Protein AF-0000000086062112 (afdb_homodimer)

Solvent-accessible surface area (backbone atoms only — not comparable to full-atom values): 41993 Å² total; per-residue (Å²): 130,84,71,81,76,72,61,85,30,60,47,40,25,56,31,53,39,27,33,53,33,48,51,42,51,70,46,55,67,65,90,70,64,89,83,51,92,67,53,60,61,58,48,38,44,47,54,53,25,13,13,39,60,43,32,26,54,54,56,53,27,70,44,23,72,70,41,66,57,40,67,60,49,52,48,51,52,64,68,69,57,50,60,71,57,48,47,54,31,47,29,49,48,42,29,65,74,44,63,80,69,54,49,70,59,30,38,33,34,49,49,76,46,73,40,74,43,86,73,64,64,90,81,34,64,67,46,21,72,56,77,75,47,95,91,29,40,38,16,56,28,34,37,38,34,29,36,51,55,95,92,37,78,36,53,49,38,62,43,80,38,34,70,87,69,46,58,44,59,52,49,51,53,51,48,53,55,50,68,70,44,93,41,42,74,57,32,39,35,42,49,53,82,47,62,47,37,63,35,51,45,52,36,56,74,69,67,45,21,35,39,26,38,58,68,79,60,58,69,66,51,39,52,58,55,71,49,85,70,62,44,75,44,83,44,72,35,74,33,79,56,96,89,44,73,50,73,40,75,47,41,34,27,28,29,59,41,75,34,82,45,59,94,71,36,75,47,74,47,58,48,46,28,40,43,53,42,93,84,48,86,47,28,63,43,49,55,56,59,46,57,68,50,62,62,53,62,55,51,52,53,56,32,67,60,22,27,44,45,79,85,72,61,51,58,54,50,52,46,50,39,53,50,52,18,52,38,52,53,41,47,50,54,47,44,41,58,69,23,33,15,38,84,41,94,96,48,63,50,70,62,96,70,55,69,67,58,54,36,51,33,33,24,51,29,32,39,58,75,24,40,42,64,62,54,42,61,8,60,39,69,78,59,75,58,35,58,128,131,84,71,82,80,74,64,83,30,59,47,41,25,57,32,53,39,27,33,52,33,47,51,41,52,70,45,56,68,64,91,68,63,90,84,50,93,68,53,59,60,57,46,38,44,46,53,54,25,15,13,38,61,42,31,26,56,52,56,51,26,72,44,23,73,69,41,65,58,38,66,60,49,52,48,49,52,65,69,71,57,49,60,72,58,46,47,54,31,46,28,50,48,42,30,66,75,44,62,81,70,54,50,71,59,31,39,33,36,48,50,77,46,72,41,76,43,85,70,63,64,90,82,35,65,67,46,22,72,55,77,75,46,94,91,29,39,38,15,56,27,35,36,39,34,30,37,52,55,95,93,37,77,37,55,48,37,62,42,80,38,33,70,85,68,46,59,44,58,53,50,53,53,50,48,54,55,51,69,71,45,94,41,42,75,56,33,40,36,42,51,53,82,48,60,46,37,62,36,51,46,51,36,57,74,69,66,44,22,35,38,26,38,58,70,80,60,57,69,66,51,40,53,56,54,72,49,86,70,61,45,75,43,83,45,72,37,75,34,78,54,98,89,44,71,49,73,40,74,46,41,33,26,27,29,61,41,76,34,84,46,58,96,72,34,74,47,72,46,57,47,46,28,39,43,53,41,94,84,47,85,46,28,64,41,48,53,56,59,46,56,68,49,63,63,52,62,55,53,53,53,56,31,67,59,23,27,44,45,81,86,74,60,52,59,56,49,52,47,49,38,51,50,51,17,51,39,53,53,41,48,51,53,46,44,42,58,70,22,33,14,38,85,42,93,97,49,62,49,69,62,96,69,55,68,66,57,55,37,50,33,32,24,50,29,31,37,59,75,24,41,43,63,61,56,43,60,8,60,41,69,77,59,74,58,35,58,127

Nearest PDB structures (foldseek):
  4u7b-assembly2_G-2  TM=2.997E-01  e=2.158E-03  Drosophila mauritiana
  5hoo-assembly1_B  TM=3.040E-01  e=2.666E-03  Drosophila mauritiana
  7t4r-assembly1_N  TM=2.295E-01  e=6.720E-02  Human betaherpesvirus 5
  7m30-assembly1_D  TM=2.336E-01  e=9.732E-02  Human betaherpesvirus 5
  7m22-assembly1_D  TM=3.819E-01  e=1.109E+00  Human betaherpesvirus 5

Sequence (776 aa):
MHSNKQADSEIHEDQLLNFLVNSLDQEVPLSLANNAEITAEDIYEVVVGACADGTSVSTLCASSQNGPAANTILYHLRTKFEPERLERVANTLLRQDIVELLPEQVEVCADLHLRPYYGDEDDTENLYHSEAKRGTTAFHAYATLYARVKNKRYTLAVRRLEDGDTASSVLAEFFGVLDGLDTEVKAVYLDRGFYDSKCLTLLQAHNYAYVIPIIRWGKTIQQELSEGWSRVIQHDLTGNLDGHSWTVEFPVYIDCTYLNGKYDEHGVARHGYAADAPFIKTPRDARYHYAKRFGIESSYRLSEQAIATTTTRDATVRLLYVVVSLLLQNAWRYLHYEYVATPRRGGRRLWWWPYKEFINMVRRAAWTALAVRRAVPANRPPDDRFHRMHSNKQADSEIHEDQLLNFLVNSLDQEVPLSLANNAEITAEDIYEVVVGACADGTSVSTLCASSQNGPAANTILYHLRTKFEPERLERVANTLLRQDIVELLPEQVEVCADLHLRPYYGDEDDTENLYHSEAKRGTTAFHAYATLYARVKNKRYTLAVRRLEDGDTASSVLAEFFGVLDGLDTEVKAVYLDRGFYDSKCLTLLQAHNYAYVIPIIRWGKTIQQELSEGWSRVIQHDLTGNLDGHSWTVEFPVYIDCTYLNGKYDEHGVARHGYAADAPFIKTPRDARYHYAKRFGIESSYRLSEQAIATTTTRDATVRLLYVVVSLLLQNAWRYLHYEYVATPRRGGRRLWWWPYKEFINMVRRAAWTALAVRRAVPANRPPDDRFHR

Structure (mmCIF, N/CA/C/O backbone):
data_AF-0000000086062112-model_v1
#
loop_
_entity.id
_entity.type
_entity.pdbx_description
1 polymer 'ISH3 family transposase'
#
loop_
_atom_site.group_PDB
_atom_site.id
_atom_site.type_symbol
_atom_site.label_atom_id
_atom_site.label_alt_id
_atom_site.label_comp_id
_atom_site.label_asym_id
_atom_site.label_entity_id
_atom_site.label_seq_id
_atom_site.pdbx_PDB_ins_code
_atom_site.Cartn_x
_atom_site.Cartn_y
_atom_site.Cartn_z
_atom_site.occupancy
_atom_site.B_iso_or_equiv
_atom_site.auth_seq_id
_atom_site.auth_comp_id
_atom_site.auth_asym_id
_atom_site.auth_atom_id
_atom_site.p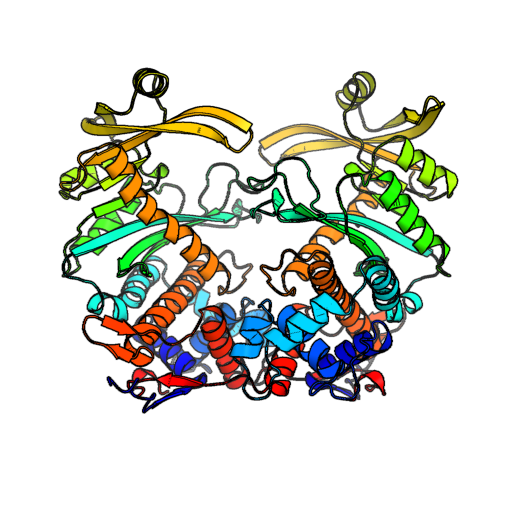dbx_PDB_model_num
ATOM 1 N N . MET A 1 1 ? -14.922 5.391 42.719 1 25.08 1 MET A N 1
ATOM 2 C CA . MET A 1 1 ? -15.469 4.406 41.781 1 25.08 1 MET A CA 1
ATOM 3 C C . MET A 1 1 ? -15.797 5.055 40.438 1 25.08 1 MET A C 1
ATOM 5 O O . MET A 1 1 ? -16.859 5.668 40.281 1 25.08 1 MET A O 1
ATOM 9 N N . HIS A 1 2 ? -14.945 5.875 39.812 1 33.25 2 HIS A N 1
ATOM 10 C CA . HIS A 1 2 ? -15.211 6.719 38.656 1 33.25 2 HIS A CA 1
ATOM 11 C C . HIS A 1 2 ? -15.859 5.926 37.531 1 33.25 2 HIS A C 1
ATOM 13 O O . HIS A 1 2 ? -15.312 4.91 37.094 1 33.25 2 HIS A O 1
ATOM 19 N N . SER A 1 3 ? -17.141 5.781 37.469 1 39.19 3 SER A N 1
ATOM 20 C CA . SER A 1 3 ? -18.062 5.105 36.562 1 39.19 3 SER A CA 1
ATOM 21 C C . SER A 1 3 ? -17.688 5.387 35.094 1 39.19 3 SER A C 1
ATOM 23 O O . SER A 1 3 ? -17.484 6.543 34.719 1 39.19 3 SER A O 1
ATOM 25 N N . ASN A 1 4 ? -16.859 4.633 34.469 1 45.94 4 ASN A N 1
ATOM 26 C CA . ASN A 1 4 ? -16.594 4.617 33.062 1 45.94 4 ASN A CA 1
ATOM 27 C C . ASN A 1 4 ? -17.828 5.016 32.25 1 45.94 4 ASN A C 1
ATOM 29 O O . ASN A 1 4 ? -18.75 4.215 32.062 1 45.94 4 ASN A O 1
ATOM 33 N N . LYS A 1 5 ? -18.297 6.168 32.375 1 48.97 5 LYS A N 1
ATOM 34 C CA . LYS A 1 5 ? -19.516 6.695 31.781 1 48.97 5 LYS A CA 1
ATOM 35 C C . LYS A 1 5 ? -19.641 6.297 30.312 1 48.97 5 LYS A C 1
ATOM 37 O O . LYS A 1 5 ? -18.734 6.531 29.516 1 48.97 5 LYS A O 1
ATOM 42 N N . GLN A 1 6 ? -20.547 5.34 29.953 1 54.84 6 GLN A N 1
ATOM 43 C CA . GLN A 1 6 ? -21.047 4.719 28.734 1 54.84 6 GLN A CA 1
ATOM 44 C C . GLN A 1 6 ? -21.422 5.777 27.703 1 54.84 6 GLN A C 1
ATOM 46 O O . GLN A 1 6 ? -21.906 6.852 28.047 1 54.84 6 GLN A O 1
ATOM 51 N N . ALA A 1 7 ? -20.969 5.652 26.391 1 65.38 7 ALA A N 1
ATOM 52 C CA . ALA A 1 7 ? -21.344 6.469 25.234 1 65.38 7 ALA A CA 1
ATOM 53 C C . ALA A 1 7 ? -22.844 6.684 25.156 1 65.38 7 ALA A C 1
ATOM 55 O O . ALA A 1 7 ? -23.625 5.734 25.312 1 65.38 7 ALA A O 1
ATOM 56 N N . ASP A 1 8 ? -23.359 7.926 25.281 1 76.12 8 ASP A N 1
ATOM 57 C CA . ASP A 1 8 ? -24.766 8.312 25.234 1 76.12 8 ASP A CA 1
ATOM 58 C C . ASP A 1 8 ? -25.266 8.383 23.797 1 76.12 8 ASP A C 1
ATOM 60 O O . ASP A 1 8 ? -26.484 8.461 23.547 1 76.12 8 ASP A O 1
ATOM 64 N N . SER A 1 9 ? -24.328 8.383 22.828 1 89.25 9 SER A N 1
ATOM 65 C CA . SER A 1 9 ? -24.688 8.492 21.422 1 89.25 9 SER A CA 1
ATOM 66 C C . SER A 1 9 ? -23.781 7.641 20.531 1 89.25 9 SER A C 1
ATOM 68 O O . SER A 1 9 ? -22.953 6.875 21.047 1 89.25 9 SER A O 1
ATOM 70 N N . GLU A 1 10 ? -24.156 7.523 19.266 1 94.31 10 GLU A N 1
ATOM 71 C CA . GLU A 1 10 ? -23.344 6.805 18.281 1 94.31 10 GLU A CA 1
ATOM 72 C C . GLU A 1 10 ? -23.266 7.574 16.969 1 94.31 10 GLU A C 1
ATOM 74 O O . GLU A 1 10 ? -24.156 8.375 16.641 1 94.31 10 GLU A O 1
ATOM 79 N N . ILE A 1 11 ? -22.188 7.441 16.297 1 95.75 11 ILE A N 1
ATOM 80 C CA . ILE A 1 11 ? -22.031 7.973 14.945 1 95.75 11 ILE A CA 1
ATOM 81 C C . ILE A 1 11 ? -22.031 6.832 13.93 1 95.75 11 ILE A C 1
ATOM 83 O O . ILE A 1 11 ? -21.172 5.953 13.977 1 95.75 11 ILE A O 1
ATOM 87 N N . HIS A 1 12 ? -23 6.852 13.047 1 97.38 12 HIS A N 1
ATOM 88 C CA . HIS A 1 12 ? -23.141 5.812 12.031 1 97.38 12 HIS A CA 1
ATOM 89 C C . HIS A 1 12 ? -22.25 6.109 10.82 1 97.38 12 HIS A C 1
ATOM 91 O O . HIS A 1 12 ? -21.922 7.266 10.562 1 97.38 12 HIS A O 1
ATOM 97 N N . GLU A 1 13 ? -21.906 5.051 10.086 1 97.56 13 GLU A N 1
ATOM 98 C CA . GLU A 1 13 ? -20.969 5.176 8.977 1 97.56 13 GLU A CA 1
ATOM 99 C C . GLU A 1 13 ? -21.516 6.105 7.895 1 97.56 13 GLU A C 1
ATOM 101 O O . GLU A 1 13 ? -20.75 6.836 7.258 1 97.56 13 GLU A O 1
ATOM 106 N N . ASP A 1 14 ? -22.812 6.125 7.668 1 97.69 14 ASP A N 1
ATOM 107 C CA . ASP A 1 14 ? -23.375 7.043 6.68 1 97.69 14 ASP A CA 1
ATOM 108 C C . ASP A 1 14 ? -23.219 8.492 7.129 1 97.69 14 ASP A C 1
ATOM 110 O O . ASP A 1 14 ? -23.047 9.391 6.297 1 97.69 14 ASP A O 1
ATOM 114 N N . GLN A 1 15 ? -23.297 8.719 8.398 1 98.25 15 GLN A N 1
ATOM 115 C CA . GLN A 1 15 ? -23.109 10.055 8.953 1 98.25 15 GLN A CA 1
ATOM 116 C C . GLN A 1 15 ? -21.688 10.547 8.766 1 98.25 15 GLN A C 1
ATOM 118 O O . GLN A 1 15 ? -21.453 11.75 8.586 1 98.25 15 GLN A O 1
ATOM 123 N N . LEU A 1 16 ? -20.734 9.648 8.844 1 98.31 16 LEU A N 1
ATOM 124 C CA . LEU A 1 16 ? -19.344 10.008 8.586 1 98.31 16 LEU A CA 1
ATOM 125 C C . LEU A 1 16 ? -19.172 10.492 7.152 1 98.31 16 LEU A C 1
ATOM 127 O O . LEU A 1 16 ? -18.484 11.484 6.91 1 98.31 16 LEU A O 1
ATOM 131 N N . LEU A 1 17 ? -19.766 9.75 6.199 1 98.5 17 LEU A N 1
ATOM 132 C CA . LEU A 1 17 ? -19.719 10.156 4.801 1 98.5 17 LEU A CA 1
ATOM 133 C C . LEU A 1 17 ? -20.359 11.523 4.609 1 98.5 17 LEU A C 1
ATOM 135 O O . LEU A 1 17 ? -19.812 12.375 3.9 1 98.5 17 LEU A O 1
ATOM 139 N N . ASN A 1 18 ? -21.5 11.711 5.262 1 98.44 18 ASN A N 1
ATOM 140 C CA . ASN A 1 18 ? -22.172 12.992 5.184 1 98.44 18 ASN A CA 1
ATOM 141 C C . ASN A 1 18 ? -21.297 14.133 5.699 1 98.44 18 ASN A C 1
ATOM 143 O O . ASN A 1 18 ? -21.25 15.203 5.094 1 98.44 18 ASN A O 1
ATOM 147 N N . PHE A 1 19 ? -20.672 13.938 6.797 1 98.38 19 PHE A N 1
ATOM 148 C CA . PHE A 1 19 ? -19.797 14.938 7.395 1 98.38 19 PHE A CA 1
ATOM 149 C C . PHE A 1 19 ? -18.719 15.375 6.41 1 98.38 19 PHE A C 1
ATOM 151 O O . PHE A 1 19 ? -18.469 16.562 6.25 1 98.38 19 PHE A O 1
ATOM 158 N N . LEU A 1 20 ? -18.094 14.398 5.727 1 98.44 20 LEU A N 1
ATOM 159 C CA . LEU A 1 20 ? -17.016 14.672 4.789 1 98.44 20 LEU A CA 1
ATOM 160 C C . LEU A 1 20 ? -17.531 15.383 3.545 1 98.44 20 LEU A C 1
ATOM 162 O O . LEU A 1 20 ? -16.953 16.375 3.104 1 98.44 20 LEU A O 1
ATOM 166 N N . VAL A 1 21 ? -18.609 14.914 3 1 98 21 VAL A N 1
ATOM 167 C CA . VAL A 1 21 ? -19.188 15.484 1.787 1 98 21 VAL A CA 1
ATOM 168 C C . VAL A 1 21 ? -19.656 16.906 2.062 1 98 21 VAL A C 1
ATOM 170 O O . VAL A 1 21 ? -19.422 17.812 1.259 1 98 21 VAL A O 1
ATOM 173 N N . ASN A 1 22 ? -20.281 17.125 3.221 1 97.25 22 ASN A N 1
ATOM 174 C CA . ASN A 1 22 ? -20.734 18.453 3.6 1 97.25 22 ASN A CA 1
ATOM 175 C C . ASN A 1 22 ? -19.547 19.422 3.754 1 97.25 22 ASN A C 1
ATOM 177 O O . ASN A 1 22 ? -19.641 20.578 3.355 1 97.25 22 ASN A O 1
ATOM 181 N N . SER A 1 23 ? -18.5 18.938 4.355 1 97.12 23 SER A N 1
ATOM 182 C CA . SER A 1 23 ? -17.312 19.766 4.539 1 97.12 23 SER A CA 1
ATOM 183 C C . SER A 1 23 ? -16.75 20.203 3.195 1 97.12 23 SER A C 1
ATOM 185 O O . SER A 1 23 ? -16.375 21.375 3.031 1 97.12 23 SER A O 1
ATOM 187 N N . LEU A 1 24 ? -16.734 19.312 2.252 1 96.94 24 LEU A N 1
ATOM 188 C CA . LEU A 1 24 ? -16.203 19.609 0.923 1 96.94 24 LEU A CA 1
ATOM 189 C C . LEU A 1 24 ? -17.141 20.562 0.18 1 96.94 24 LEU A C 1
ATOM 191 O O . LEU A 1 24 ? -16.703 21.547 -0.419 1 96.94 24 LEU A O 1
ATOM 195 N N . ASP A 1 25 ? -18.391 20.266 0.262 1 94.56 25 ASP A N 1
ATOM 196 C CA . ASP A 1 25 ? -19.391 21.062 -0.452 1 94.56 25 ASP A CA 1
ATOM 197 C C . ASP A 1 25 ? -19.406 22.5 0.059 1 94.56 25 ASP A C 1
ATOM 199 O O . ASP A 1 25 ? -19.625 23.438 -0.714 1 94.56 25 ASP A O 1
ATOM 203 N N . GLN A 1 26 ? -19.172 22.703 1.269 1 92.62 26 GLN A N 1
ATOM 204 C CA . GLN A 1 26 ? -19.219 24.016 1.891 1 92.62 26 GLN A CA 1
ATOM 205 C C . GLN A 1 26 ? -17.969 24.828 1.54 1 92.62 26 GLN A C 1
ATOM 207 O O . GLN A 1 26 ? -18.062 26 1.155 1 92.62 26 GLN A O 1
ATOM 212 N N . GLU A 1 27 ? -16.812 24.188 1.562 1 91.56 27 GLU A N 1
ATOM 213 C CA . GLU A 1 27 ? -15.562 24.938 1.479 1 91.56 27 GLU A CA 1
ATOM 214 C C . GLU A 1 27 ? -14.984 24.891 0.066 1 91.56 27 GLU A C 1
ATOM 216 O O . GLU A 1 27 ? -14.188 25.75 -0.31 1 91.56 27 GLU A O 1
ATOM 221 N N . VAL A 1 28 ? -15.336 23.859 -0.66 1 90.12 28 VAL A N 1
ATOM 222 C CA . VAL A 1 28 ? -14.875 23.719 -2.039 1 90.12 28 VAL A CA 1
ATOM 223 C C . VAL A 1 28 ? -16.078 23.656 -2.979 1 90.12 28 VAL A C 1
ATOM 225 O O . VAL A 1 28 ? -16.328 22.625 -3.609 1 90.12 28 VAL A O 1
ATOM 228 N N . PRO A 1 29 ? -16.703 24.75 -3.178 1 86.94 29 PRO A N 1
ATOM 229 C CA . PRO A 1 29 ? -17.938 24.734 -3.951 1 86.94 29 PRO A CA 1
ATOM 230 C C . PRO A 1 29 ? -17.703 24.5 -5.441 1 86.94 29 PRO A C 1
ATOM 232 O O . PRO A 1 29 ? -16.719 24.984 -6 1 86.94 29 PRO A O 1
ATOM 235 N N . LEU A 1 30 ? -18.547 23.672 -5.973 1 87.69 30 LEU A N 1
ATOM 236 C CA . LEU A 1 30 ? -18.578 23.422 -7.406 1 87.69 30 LEU A CA 1
AT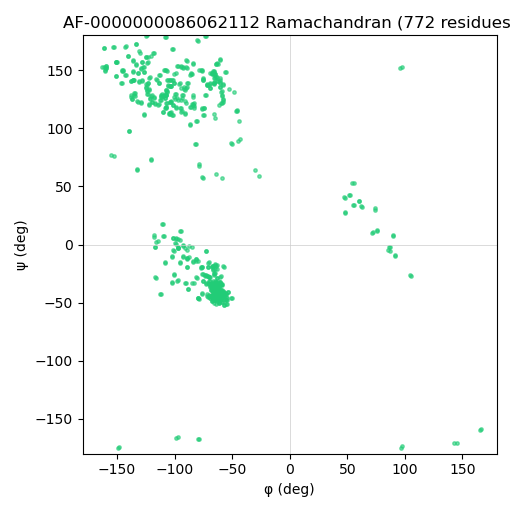OM 237 C C . LEU A 1 30 ? -19.797 24.047 -8.047 1 87.69 30 LEU A C 1
ATOM 239 O O . LEU A 1 30 ? -20.922 23.812 -7.613 1 87.69 30 LEU A O 1
ATOM 243 N N . SER A 1 31 ? -19.516 24.969 -8.969 1 82.88 31 SER A N 1
ATOM 244 C CA . SER A 1 31 ? -20.625 25.609 -9.672 1 82.88 31 SER A CA 1
ATOM 245 C C . SER A 1 31 ? -21.062 24.812 -10.891 1 82.88 31 SER A C 1
ATOM 247 O O . SER A 1 31 ? -20.328 24.75 -11.891 1 82.88 31 SER A O 1
ATOM 249 N N . LEU A 1 32 ? -22.141 24.141 -10.75 1 86.5 32 LEU A N 1
ATOM 250 C CA . LEU A 1 32 ? -22.672 23.375 -11.867 1 86.5 32 LEU A CA 1
ATOM 251 C C . LEU A 1 32 ? -23.812 24.125 -12.547 1 86.5 32 LEU A C 1
ATOM 253 O O . LEU A 1 32 ? -24.469 24.953 -11.914 1 86.5 32 LEU A O 1
ATOM 257 N N . ALA A 1 33 ? -23.906 23.938 -13.859 1 80.62 33 ALA A N 1
ATOM 258 C CA . ALA A 1 33 ? -24.984 24.578 -14.602 1 80.62 33 ALA A CA 1
ATOM 259 C C . ALA A 1 33 ? -26.359 24.094 -14.125 1 80.62 33 ALA A C 1
ATOM 261 O O . ALA A 1 33 ? -26.453 23 -13.555 1 80.62 33 ALA A O 1
ATOM 262 N N . ASN A 1 34 ? -27.344 24.844 -14.297 1 76.06 34 ASN A N 1
ATOM 263 C CA . ASN A 1 34 ? -28.703 24.531 -13.836 1 76.06 34 ASN A CA 1
ATOM 264 C C . ASN A 1 34 ? -29.234 23.25 -14.453 1 76.06 34 ASN A C 1
ATOM 266 O O . ASN A 1 34 ? -30.031 22.547 -13.852 1 76.06 34 ASN A O 1
ATOM 270 N N . ASN A 1 35 ? -28.797 22.891 -15.57 1 74.5 35 ASN A N 1
ATOM 271 C CA . ASN A 1 35 ? -29.312 21.719 -16.266 1 74.5 35 ASN A CA 1
ATOM 272 C C . ASN A 1 35 ? -28.469 20.484 -15.992 1 74.5 35 ASN A C 1
ATOM 274 O O . ASN A 1 35 ? -28.672 19.438 -16.625 1 74.5 35 ASN A O 1
ATOM 278 N N . ALA A 1 36 ? -27.594 20.719 -14.977 1 79.69 36 ALA A N 1
ATOM 279 C CA . ALA A 1 36 ? -26.734 19.578 -14.703 1 79.69 36 ALA A CA 1
ATOM 280 C C . ALA A 1 36 ? -27.531 18.422 -14.094 1 79.69 36 ALA A C 1
ATOM 282 O O . ALA A 1 36 ? -28.422 18.625 -13.266 1 79.69 36 ALA A O 1
ATOM 283 N N . GLU A 1 37 ? -27.312 17.203 -14.461 1 82.56 37 GLU A N 1
ATOM 284 C CA . GLU A 1 37 ? -28.016 16 -14.016 1 82.56 37 GLU A CA 1
ATOM 285 C C . GLU A 1 37 ? -27.469 15.523 -12.672 1 82.56 37 GLU A C 1
ATOM 287 O O . GLU A 1 37 ? -28.094 14.68 -12.008 1 82.56 37 GLU A O 1
ATOM 292 N N . ILE A 1 38 ? -26.328 16.094 -12.281 1 89.12 38 ILE A N 1
ATOM 293 C CA . ILE A 1 38 ? -25.75 15.68 -11.008 1 89.12 38 ILE A CA 1
ATOM 294 C C . ILE A 1 38 ? -25.469 16.922 -10.156 1 89.12 38 ILE A C 1
ATOM 296 O O . ILE A 1 38 ? -25.406 18.031 -10.672 1 89.12 38 ILE A O 1
ATOM 300 N N . THR A 1 39 ? -25.391 16.719 -8.852 1 91.5 39 THR A N 1
ATOM 301 C CA . THR A 1 39 ? -25.094 17.797 -7.914 1 91.5 39 THR A CA 1
ATOM 302 C C . THR A 1 39 ? -23.641 17.719 -7.457 1 91.5 39 THR A C 1
ATOM 304 O O . THR A 1 39 ? -22.953 16.734 -7.719 1 91.5 39 THR A O 1
ATOM 307 N N . ALA A 1 40 ? -23.203 18.781 -6.812 1 93.31 40 ALA A N 1
ATOM 308 C CA . ALA A 1 40 ? -21.859 18.797 -6.246 1 93.31 40 ALA A CA 1
ATOM 309 C C . ALA A 1 40 ? -21.703 17.703 -5.199 1 93.31 40 ALA A C 1
ATOM 311 O O . ALA A 1 40 ? -20.641 17.078 -5.102 1 93.31 40 ALA A O 1
ATOM 312 N N . GLU A 1 41 ? -22.734 17.453 -4.48 1 93.69 41 GLU A N 1
ATOM 313 C CA . GLU A 1 41 ? -22.703 16.406 -3.457 1 93.69 41 GLU A CA 1
ATOM 314 C C . GLU A 1 41 ? -22.484 15.031 -4.074 1 93.69 41 GLU A C 1
ATOM 316 O O . GLU A 1 41 ? -21.766 14.203 -3.508 1 93.69 41 GLU A O 1
ATOM 321 N N . ASP A 1 42 ? -23.078 14.844 -5.199 1 94.12 42 ASP A N 1
ATOM 322 C CA . ASP A 1 42 ? -22.891 13.578 -5.902 1 94.12 42 ASP A CA 1
ATOM 323 C C . ASP A 1 42 ? -21.422 13.375 -6.285 1 94.12 42 ASP A C 1
ATOM 325 O O . ASP A 1 42 ? -20.891 12.273 -6.172 1 94.12 42 ASP A O 1
ATOM 329 N N . ILE A 1 43 ? -20.859 14.43 -6.746 1 95.62 43 ILE A N 1
ATOM 330 C CA . ILE A 1 43 ? -19.469 14.391 -7.168 1 95.62 43 ILE A CA 1
ATOM 331 C C . ILE A 1 43 ? -18.562 14.094 -5.969 1 95.62 43 ILE A C 1
ATOM 333 O O . ILE A 1 43 ? -17.703 13.211 -6.031 1 95.62 43 ILE A O 1
ATOM 337 N N . TYR A 1 44 ? -18.797 14.773 -4.879 1 96.94 44 TYR A N 1
ATOM 338 C CA . TYR A 1 44 ? -17.953 14.617 -3.697 1 96.94 44 TYR A CA 1
ATOM 339 C C . TYR A 1 44 ? -18.172 13.25 -3.059 1 96.94 44 TYR A C 1
ATOM 341 O O . TYR A 1 44 ? -17.234 12.672 -2.492 1 96.94 44 TYR A O 1
ATOM 349 N N . GLU A 1 45 ? -19.391 12.703 -3.162 1 96.81 45 GLU A N 1
ATOM 350 C CA . GLU A 1 45 ? -19.625 11.352 -2.68 1 96.81 45 GLU A CA 1
ATOM 351 C C . GLU A 1 45 ? -18.75 10.336 -3.404 1 96.81 45 GLU A C 1
ATOM 353 O O . GLU A 1 45 ? -18.172 9.445 -2.775 1 96.81 45 GLU A O 1
ATOM 358 N N . VAL A 1 46 ? -18.625 10.523 -4.695 1 97.19 46 VAL A N 1
ATOM 359 C CA . VAL A 1 46 ? -17.812 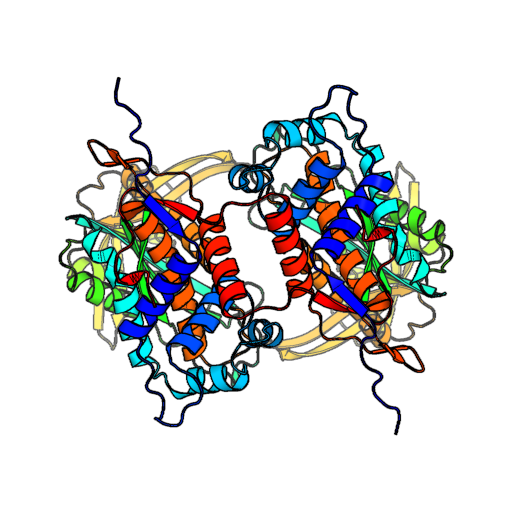9.633 -5.508 1 97.19 46 VAL A CA 1
ATOM 360 C C . VAL A 1 46 ? -16.328 9.836 -5.18 1 97.19 46 VAL A C 1
ATOM 362 O O . VAL A 1 46 ? -15.578 8.875 -5.027 1 97.19 46 VAL A O 1
ATOM 365 N N . VAL A 1 47 ? -15.891 11.086 -5.051 1 97.75 47 VAL A N 1
ATOM 366 C CA . VAL A 1 47 ? -14.484 11.406 -4.812 1 97.75 47 VAL A CA 1
ATOM 367 C C . VAL A 1 47 ? -14.062 10.883 -3.441 1 97.75 47 VAL A C 1
ATOM 369 O O . VAL A 1 47 ? -13.023 10.234 -3.312 1 97.75 47 VAL A O 1
ATOM 372 N N . VAL A 1 48 ? -14.922 11.125 -2.412 1 98.5 48 VAL A N 1
ATOM 373 C CA . VAL A 1 48 ? -14.633 10.625 -1.071 1 98.5 48 VAL A CA 1
ATOM 374 C C . VAL A 1 48 ? -14.625 9.102 -1.078 1 98.5 48 VAL A C 1
ATOM 376 O O . VAL A 1 48 ? -13.742 8.477 -0.476 1 98.5 48 VAL A O 1
ATOM 379 N N . GLY A 1 49 ? -15.602 8.523 -1.737 1 97.81 49 GLY A N 1
ATOM 380 C CA . GLY A 1 49 ? -15.656 7.074 -1.848 1 97.81 49 GLY A CA 1
ATOM 381 C C . GLY A 1 49 ? -14.438 6.477 -2.52 1 97.81 49 GLY A C 1
ATOM 382 O O . GLY A 1 49 ? -13.891 5.477 -2.051 1 97.81 49 GLY A O 1
ATOM 383 N N . ALA A 1 50 ? -14.023 7.07 -3.629 1 97.62 50 ALA A N 1
ATOM 384 C CA . ALA A 1 50 ? -12.852 6.59 -4.352 1 97.62 50 ALA A CA 1
ATOM 385 C C . ALA A 1 50 ? -11.602 6.688 -3.488 1 97.62 50 ALA A C 1
ATOM 387 O O . ALA A 1 50 ? -10.758 5.785 -3.5 1 97.62 50 ALA A O 1
ATOM 388 N N . CYS A 1 51 ? -11.438 7.75 -2.762 1 97.94 51 CYS A N 1
ATOM 389 C CA . CYS A 1 51 ? -10.289 7.922 -1.879 1 97.94 51 CYS A CA 1
ATOM 390 C C . CYS A 1 51 ? -10.305 6.891 -0.76 1 97.94 51 CYS A C 1
ATOM 392 O O . CYS A 1 51 ? -9.297 6.223 -0.517 1 97.94 51 CYS A O 1
ATOM 394 N N . ALA A 1 52 ? -11.453 6.75 -0.137 1 97.5 52 ALA A N 1
ATOM 395 C CA . ALA A 1 52 ? -11.562 5.789 0.957 1 97.5 52 ALA A CA 1
ATOM 396 C C . ALA A 1 52 ? -11.312 4.367 0.465 1 97.5 52 ALA A C 1
ATOM 398 O O . ALA A 1 52 ? -10.719 3.553 1.179 1 97.5 52 ALA A O 1
ATOM 399 N N . ASP A 1 53 ? -11.719 4.117 -0.728 1 95.06 53 ASP A N 1
ATOM 400 C CA . ASP A 1 53 ? -11.602 2.787 -1.317 1 95.06 53 ASP A CA 1
ATOM 401 C C . ASP A 1 53 ? -10.219 2.566 -1.914 1 95.06 53 ASP A C 1
ATOM 403 O O . ASP A 1 53 ? -9.852 1.437 -2.244 1 95.06 53 ASP A O 1
ATOM 407 N N . GLY A 1 54 ? -9.484 3.619 -2.076 1 92.94 54 GLY A N 1
ATOM 408 C CA . GLY A 1 54 ? -8.203 3.508 -2.752 1 92.94 54 GLY A CA 1
ATOM 409 C C . GLY A 1 54 ? -8.328 3.043 -4.191 1 92.94 54 GLY A C 1
ATOM 410 O O . GLY A 1 54 ? -7.516 2.24 -4.664 1 92.94 54 GLY A O 1
ATOM 411 N N . THR A 1 55 ? -9.352 3.398 -4.836 1 93.69 55 THR A N 1
ATOM 412 C CA . THR A 1 55 ? -9.594 3.043 -6.23 1 93.69 55 THR A CA 1
ATOM 413 C C . THR A 1 55 ? -9.836 4.293 -7.07 1 93.69 55 THR A C 1
ATOM 415 O O . THR A 1 55 ? -9.742 5.414 -6.566 1 93.69 55 THR A O 1
ATOM 418 N N . SER A 1 56 ? -10.055 4.098 -8.336 1 94.38 56 SER A N 1
ATOM 419 C CA . SER A 1 56 ? -10.273 5.238 -9.219 1 94.38 56 SER A CA 1
ATOM 420 C C . SER A 1 56 ? -11.75 5.605 -9.289 1 94.38 56 SER A C 1
ATOM 422 O O . SER A 1 56 ? -12.617 4.77 -9.023 1 94.38 56 SER A O 1
ATOM 424 N N . VAL A 1 57 ? -11.969 6.828 -9.656 1 95.38 57 VAL A N 1
ATOM 425 C CA . VAL A 1 57 ? -13.328 7.297 -9.891 1 95.38 57 VAL A CA 1
ATOM 426 C C . VAL A 1 57 ? -14.008 6.418 -10.938 1 95.38 57 VAL A C 1
ATOM 428 O O . VAL A 1 57 ? -15.148 6 -10.758 1 95.38 57 VAL A O 1
ATOM 431 N N . SER A 1 58 ? -13.305 6.066 -11.953 1 93.19 58 SER A N 1
ATOM 432 C CA . SER A 1 58 ? -13.844 5.25 -13.039 1 93.19 58 SER A CA 1
ATOM 433 C C . SER A 1 58 ? -14.242 3.865 -12.539 1 93.19 58 SER A C 1
ATOM 435 O O . SER A 1 58 ? -15.336 3.381 -12.844 1 93.19 58 SER A O 1
ATOM 437 N N . THR A 1 59 ? -13.375 3.299 -11.773 1 91.38 59 THR A N 1
ATOM 438 C CA . THR A 1 59 ? -13.633 1.958 -11.266 1 91.38 59 THR A CA 1
ATOM 439 C C . THR A 1 59 ? -14.828 1.96 -10.312 1 91.38 59 THR A C 1
ATOM 441 O O . THR A 1 59 ? -15.688 1.082 -10.391 1 91.38 59 THR A O 1
ATOM 444 N N . LEU A 1 60 ? -14.844 2.887 -9.406 1 94.31 60 LEU A N 1
ATOM 445 C CA . LEU A 1 60 ? -15.945 2.967 -8.445 1 94.31 60 LEU A CA 1
ATOM 446 C C . LEU A 1 60 ? -17.281 3.191 -9.164 1 94.31 60 LEU A C 1
ATOM 448 O O . LEU A 1 60 ? -18.266 2.521 -8.867 1 94.31 60 LEU A O 1
ATOM 452 N N . CYS A 1 61 ? -17.266 4.086 -10.102 1 93.94 61 CYS A N 1
ATOM 453 C CA . CYS A 1 61 ? -18.5 4.367 -10.844 1 93.94 61 CYS A CA 1
ATOM 454 C C . CYS A 1 61 ? -18.938 3.158 -11.664 1 93.94 61 CYS A C 1
ATOM 456 O O . CYS A 1 61 ? -20.125 2.854 -11.75 1 93.94 61 CYS A O 1
ATOM 458 N N . ALA A 1 62 ? -17.969 2.479 -12.266 1 91.69 62 ALA A N 1
ATOM 459 C CA . ALA A 1 62 ? -18.266 1.315 -13.094 1 91.69 62 ALA A CA 1
ATOM 460 C C . ALA A 1 62 ? -18.891 0.195 -12.266 1 91.69 62 ALA A C 1
ATOM 462 O O . ALA A 1 62 ? -19.688 -0.593 -12.773 1 91.69 62 ALA A O 1
ATOM 463 N N . SER A 1 63 ? 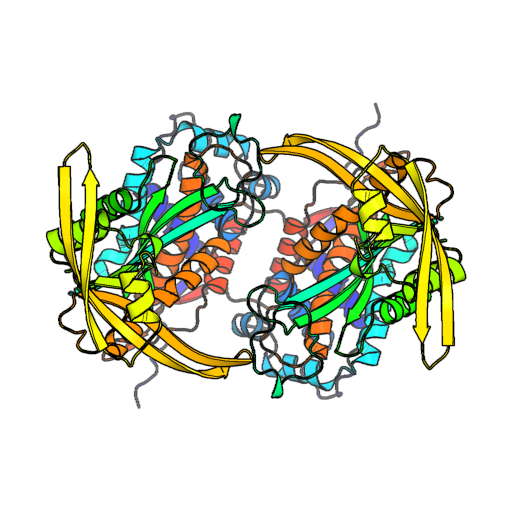-18.578 0.145 -11.047 1 91.81 63 SER A N 1
ATOM 464 C CA . SER A 1 63 ? -19.094 -0.906 -10.18 1 91.81 63 SER A CA 1
ATOM 465 C C . SER A 1 63 ? -20.375 -0.469 -9.484 1 91.81 63 SER A C 1
ATOM 467 O O . SER A 1 63 ? -20.953 -1.226 -8.703 1 91.81 63 SER A O 1
ATOM 469 N N . SER A 1 64 ? -20.812 0.735 -9.727 1 92.31 64 SER A N 1
ATOM 470 C CA . SER A 1 64 ? -21.969 1.283 -9.047 1 92.31 64 SER A CA 1
ATOM 471 C C . SER A 1 64 ? -23.203 1.232 -9.945 1 92.31 64 SER A C 1
ATOM 473 O O . SER A 1 64 ? -23.109 1.446 -11.156 1 92.31 64 SER A O 1
ATOM 475 N N . GLN A 1 65 ? -24.359 0.935 -9.344 1 87.88 65 GLN A N 1
ATOM 476 C CA . GLN A 1 65 ? -25.609 0.881 -10.086 1 87.88 65 GLN A CA 1
ATOM 477 C C . GLN A 1 65 ? -26.312 2.234 -10.078 1 87.88 65 GLN A C 1
ATOM 479 O O . GLN A 1 65 ? -27.047 2.572 -11.016 1 87.88 65 GLN A O 1
ATOM 484 N N . ASN A 1 66 ? -26.234 3.061 -9.062 1 78.62 66 ASN A N 1
ATOM 485 C CA . ASN A 1 66 ? -26.906 4.344 -8.914 1 78.62 66 ASN A CA 1
ATOM 486 C C . ASN A 1 66 ? -25.922 5.508 -8.977 1 78.62 66 ASN A C 1
ATOM 488 O O . ASN A 1 66 ? -26.25 6.617 -8.539 1 78.62 66 ASN A O 1
ATOM 492 N N . GLY A 1 67 ? -24.797 5.23 -9.484 1 81.06 67 GLY A N 1
ATOM 493 C CA . GLY A 1 67 ? -23.812 6.301 -9.477 1 81.06 67 GLY A CA 1
ATOM 494 C C . GLY A 1 67 ? -23.734 7.059 -10.789 1 81.06 67 GLY A C 1
ATOM 495 O O . GLY A 1 67 ? -24.219 6.574 -11.812 1 81.06 67 GLY A O 1
ATOM 496 N N . PRO A 1 68 ? -23.312 8.281 -10.68 1 89.94 68 PRO A N 1
ATOM 497 C CA . PRO A 1 68 ? -23.109 9.055 -11.906 1 89.94 68 PRO A CA 1
ATOM 498 C C . PRO A 1 68 ? -22.062 8.422 -12.828 1 89.94 68 PRO A C 1
ATOM 500 O O . PRO A 1 68 ? -21.266 7.582 -12.391 1 89.94 68 PRO A O 1
ATOM 503 N N . ALA A 1 69 ? -22.156 8.805 -14.039 1 92.62 69 ALA A N 1
ATOM 504 C CA . ALA A 1 69 ? -21.156 8.336 -15 1 92.62 69 ALA A CA 1
ATOM 505 C C . ALA A 1 69 ? -19.781 8.898 -14.672 1 92.62 69 ALA A C 1
ATOM 507 O O . ALA A 1 69 ? -19.641 10.078 -14.367 1 92.62 69 ALA A O 1
ATOM 508 N N . ALA A 1 70 ? -18.797 8.031 -14.805 1 93.69 70 ALA A N 1
ATOM 509 C CA . ALA A 1 70 ? -17.422 8.414 -14.477 1 93.69 70 ALA A CA 1
ATOM 510 C C . ALA A 1 70 ? -16.984 9.617 -15.305 1 93.69 70 ALA A C 1
ATOM 512 O O . ALA A 1 70 ? -16.344 10.539 -14.789 1 93.69 70 ALA A O 1
ATOM 513 N N . ASN A 1 71 ? -17.328 9.609 -16.562 1 92.44 71 ASN A N 1
ATOM 514 C CA . ASN A 1 71 ? -16.906 10.672 -17.469 1 92.44 71 ASN A CA 1
ATOM 515 C C . ASN A 1 71 ? -17.484 12.023 -17.047 1 92.44 71 ASN A C 1
ATOM 517 O O . ASN A 1 71 ? -16.828 13.062 -17.219 1 92.44 71 ASN A O 1
ATOM 521 N N . THR A 1 72 ? -18.688 11.953 -16.609 1 92.62 72 THR A N 1
ATOM 522 C CA . THR A 1 72 ? -19.312 13.188 -16.141 1 92.62 72 THR A CA 1
ATOM 523 C C . THR A 1 72 ? -18.594 13.742 -14.93 1 92.62 72 THR A C 1
ATOM 525 O O . THR A 1 72 ? -18.312 14.945 -14.859 1 92.62 72 THR A O 1
ATOM 528 N N . ILE A 1 73 ? -18.281 12.906 -13.992 1 93.88 73 ILE A N 1
ATOM 529 C CA . ILE A 1 73 ? -17.578 13.312 -12.781 1 93.88 73 ILE A CA 1
ATOM 530 C C . ILE A 1 73 ? -16.203 13.867 -13.148 1 93.88 73 ILE A C 1
ATOM 532 O O . ILE A 1 73 ? -15.836 14.961 -12.719 1 93.88 73 ILE A O 1
ATOM 536 N N . LEU A 1 74 ? -15.508 13.172 -13.984 1 93.5 74 LEU A N 1
ATOM 537 C CA . LEU A 1 74 ? -14.148 13.555 -14.359 1 93.5 74 LEU A CA 1
ATOM 538 C C . LEU A 1 74 ? -14.148 14.859 -15.148 1 93.5 74 LEU A C 1
ATOM 540 O O . LEU A 1 74 ? -13.234 15.672 -15.016 1 93.5 74 LEU A O 1
ATOM 544 N N . TYR A 1 75 ? -15.156 14.992 -15.961 1 92.81 75 TYR A N 1
ATOM 545 C CA . TYR A 1 75 ? -15.297 16.234 -16.703 1 92.81 75 TYR A CA 1
ATOM 546 C C . TYR A 1 75 ? -15.414 17.422 -15.766 1 92.81 75 TYR A C 1
ATOM 548 O O . TYR A 1 75 ? -14.727 18.438 -15.945 1 92.81 75 TYR A O 1
ATOM 556 N N . HIS A 1 76 ? -16.25 17.344 -14.828 1 92.69 76 HIS A N 1
ATOM 557 C CA . HIS A 1 76 ? -16.453 18.438 -13.891 1 92.69 76 HIS A CA 1
ATOM 558 C C . HIS A 1 76 ? -15.203 18.703 -13.062 1 92.69 76 HIS A C 1
ATOM 560 O O . HIS A 1 76 ? -14.859 19.844 -12.781 1 92.69 76 HIS A O 1
ATOM 566 N N . LEU A 1 77 ? -14.5 17.656 -12.641 1 93.31 77 LEU A N 1
ATOM 567 C CA . LEU A 1 77 ? -13.289 17.812 -11.852 1 93.31 77 LEU A CA 1
ATOM 568 C C . LEU A 1 77 ? -12.203 18.516 -12.656 1 93.31 77 LEU A C 1
ATOM 570 O O . LEU A 1 77 ? -11.422 19.297 -12.102 1 93.31 77 LEU A O 1
ATOM 574 N N . ARG A 1 78 ? -12.195 18.297 -13.898 1 91.38 78 ARG A N 1
ATOM 575 C CA . ARG A 1 78 ? -11.164 18.859 -14.766 1 91.38 78 ARG A CA 1
ATOM 576 C C . ARG A 1 78 ? -11.484 20.312 -15.117 1 91.38 78 ARG A C 1
ATOM 578 O O . ARG A 1 78 ? -10.586 21.125 -15.312 1 91.38 78 ARG A O 1
ATOM 585 N N . THR A 1 79 ? -12.766 20.641 -15.133 1 91.12 79 THR A N 1
ATOM 586 C CA . THR A 1 79 ? -13.133 21.906 -15.758 1 91.12 79 THR A CA 1
ATOM 587 C C . THR A 1 79 ? -13.562 22.922 -14.703 1 91.12 79 THR A C 1
ATOM 589 O O . THR A 1 79 ? -13.578 24.141 -14.969 1 91.12 79 THR A O 1
ATOM 592 N N . LYS A 1 80 ? -13.812 22.516 -13.609 1 88.75 80 LYS A N 1
ATOM 593 C CA . LYS A 1 80 ? -14.469 23.422 -12.68 1 88.75 80 LYS A CA 1
ATOM 594 C C . LYS A 1 80 ? -13.477 23.984 -11.664 1 88.75 80 LYS A C 1
ATOM 596 O O . LYS A 1 80 ? -13.805 24.891 -10.898 1 88.75 80 LYS A O 1
ATOM 601 N N . PHE A 1 81 ? -12.273 23.438 -11.617 1 87.69 81 PHE A N 1
ATOM 602 C CA . PHE A 1 81 ? -11.328 23.906 -10.609 1 87.69 81 PHE A CA 1
ATOM 603 C C . PHE A 1 81 ? -10.195 24.688 -11.242 1 87.69 81 PHE A C 1
ATOM 605 O O . PHE A 1 81 ? -9.594 24.25 -12.227 1 87.69 81 PHE A O 1
ATOM 612 N N . GLU A 1 82 ? -10.055 25.859 -10.648 1 87.88 82 GLU A N 1
ATOM 613 C CA . GLU A 1 82 ? -8.836 26.609 -10.906 1 87.88 82 GLU A CA 1
ATOM 614 C C . GLU A 1 82 ? -7.754 26.281 -9.883 1 87.88 82 GLU A C 1
ATOM 616 O O . GLU A 1 82 ? -8.016 26.266 -8.68 1 87.88 82 GLU A O 1
ATOM 621 N N . PRO A 1 83 ? -6.551 26.031 -10.352 1 87.06 83 PRO A N 1
ATOM 622 C CA . PRO A 1 83 ? -5.508 25.516 -9.469 1 87.06 83 PRO A CA 1
ATOM 623 C C . PRO A 1 83 ? -5.289 26.406 -8.234 1 87.06 83 PRO A C 1
ATOM 625 O O . PRO A 1 83 ? -5.277 25.906 -7.109 1 87.06 83 PRO A O 1
ATOM 628 N N . GLU A 1 84 ? -5.094 27.703 -8.438 1 87.75 84 GLU A N 1
ATOM 629 C CA . GLU A 1 84 ? -4.809 28.594 -7.32 1 87.75 84 GLU A CA 1
ATOM 630 C C . GLU A 1 84 ? -6 28.688 -6.375 1 87.75 84 GLU A C 1
ATOM 632 O O . GLU A 1 84 ? -5.832 28.703 -5.152 1 87.75 84 GLU A O 1
ATOM 637 N N . ARG A 1 85 ? -7.113 28.688 -6.898 1 90.62 85 ARG A N 1
ATOM 638 C CA . ARG A 1 85 ? -8.328 28.75 -6.09 1 90.62 85 ARG A CA 1
ATOM 639 C C . ARG A 1 85 ? -8.508 27.469 -5.277 1 90.62 85 ARG A C 1
ATOM 641 O O . ARG A 1 85 ? -8.859 27.516 -4.094 1 90.62 85 ARG A O 1
ATOM 648 N N . LEU A 1 86 ? -8.281 26.375 -5.926 1 93.06 86 LEU A N 1
ATOM 649 C CA . LEU A 1 86 ? -8.438 25.094 -5.219 1 93.06 86 LEU A CA 1
ATOM 650 C C . LEU A 1 86 ? -7.496 25.031 -4.02 1 93.06 86 LEU A C 1
ATOM 652 O O . LEU A 1 86 ? -7.898 24.609 -2.936 1 93.06 86 LEU A O 1
ATOM 656 N N . GLU A 1 87 ? -6.277 25.406 -4.207 1 92.44 87 GLU A N 1
ATOM 657 C CA . GLU A 1 87 ? -5.301 25.359 -3.119 1 92.44 87 GLU A CA 1
ATOM 658 C C . GLU A 1 87 ? -5.75 26.219 -1.939 1 92.44 87 GLU A C 1
ATOM 660 O O . GLU A 1 87 ? -5.66 25.797 -0.786 1 92.44 87 GLU A O 1
ATOM 665 N N . ARG A 1 88 ? -6.254 27.375 -2.207 1 91.44 88 ARG A N 1
ATOM 666 C CA . ARG A 1 88 ? -6.691 28.297 -1.162 1 91.44 88 ARG A CA 1
ATOM 667 C C . ARG A 1 88 ? -7.871 27.719 -0.386 1 91.44 88 ARG A C 1
ATOM 669 O O . ARG A 1 88 ? -7.859 27.688 0.847 1 91.44 88 ARG A O 1
ATOM 676 N N . VAL A 1 89 ? -8.812 27.25 -1.098 1 93.94 89 VAL A N 1
ATOM 677 C CA . VAL A 1 89 ? -10.016 26.75 -0.439 1 93.94 89 VAL A CA 1
ATOM 678 C C . VAL A 1 89 ? -9.711 25.422 0.265 1 93.94 89 VAL A C 1
ATOM 680 O O . VAL A 1 89 ? -10.297 25.125 1.312 1 93.94 89 VAL A O 1
ATOM 683 N N . ALA A 1 90 ? -8.844 24.672 -0.318 1 94 90 ALA A N 1
ATOM 684 C CA . ALA A 1 90 ? -8.422 23.422 0.306 1 94 90 ALA A CA 1
ATOM 685 C C . ALA A 1 90 ? -7.805 23.672 1.68 1 94 90 ALA A C 1
ATOM 687 O O . ALA A 1 90 ? -8.094 22.953 2.639 1 94 90 ALA A O 1
ATOM 688 N N . ASN A 1 91 ? -6.961 24.656 1.773 1 94.56 91 ASN A N 1
ATOM 689 C CA . ASN A 1 91 ? -6.305 24.969 3.041 1 94.56 91 ASN A CA 1
ATOM 690 C C . ASN A 1 91 ? -7.301 25.484 4.078 1 94.56 91 ASN A C 1
ATOM 692 O O . ASN A 1 91 ? -7.168 25.188 5.266 1 94.56 91 ASN A O 1
ATOM 696 N N . THR A 1 92 ? -8.289 26.188 3.609 1 94.62 92 THR A N 1
ATOM 697 C CA . THR A 1 92 ? -9.375 26.594 4.5 1 94.62 92 THR A CA 1
ATOM 698 C C . THR A 1 92 ? -10.141 25.375 5.004 1 94.62 92 THR A C 1
ATOM 700 O O . THR A 1 92 ? -10.445 25.281 6.195 1 94.62 92 THR A O 1
ATOM 703 N N . LEU A 1 93 ? -10.391 24.5 4.113 1 96.94 93 LEU A N 1
ATOM 704 C CA . LEU A 1 93 ? -11.094 23.25 4.434 1 96.94 93 LEU A CA 1
ATOM 705 C C . LEU A 1 93 ? -10.32 22.453 5.477 1 96.94 93 LEU A C 1
ATOM 707 O O . LEU A 1 93 ? -10.906 21.984 6.461 1 96.94 93 LEU A O 1
ATOM 711 N N . LEU A 1 94 ? -9.055 22.297 5.289 1 96.81 94 LEU A N 1
ATOM 712 C CA . LEU A 1 94 ? -8.227 21.469 6.16 1 96.81 94 LEU A CA 1
ATOM 713 C C . LEU A 1 94 ? -8.156 22.062 7.562 1 96.81 94 LEU A C 1
ATOM 715 O O . LEU A 1 94 ? -8.047 21.328 8.547 1 96.81 94 LEU 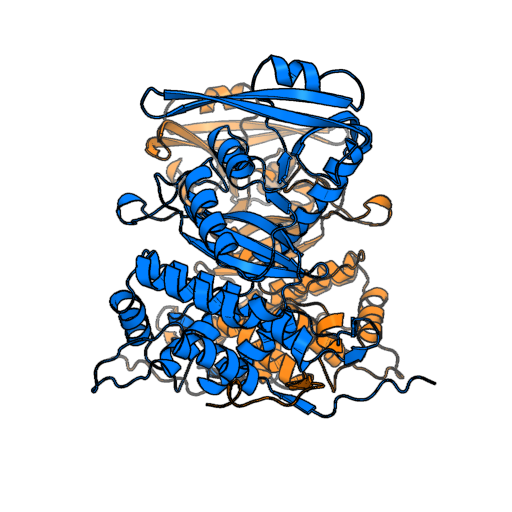A O 1
ATOM 719 N N . ARG A 1 95 ? -8.336 23.375 7.727 1 95.31 95 ARG A N 1
ATOM 720 C CA . ARG A 1 95 ? -8.18 24.047 9.016 1 95.31 95 ARG A CA 1
ATOM 721 C C . ARG A 1 95 ? -9.523 24.188 9.727 1 95.31 95 ARG A C 1
ATOM 723 O O . ARG A 1 95 ? -9.57 24.469 10.922 1 95.31 95 ARG A O 1
ATOM 730 N N . GLN A 1 96 ? -10.539 24.016 9.016 1 92.56 96 GLN A N 1
ATOM 731 C CA . GLN A 1 96 ? -11.875 24.375 9.469 1 92.56 96 GLN A CA 1
ATOM 732 C C . GLN A 1 96 ? -12.164 23.797 10.852 1 92.56 96 GLN A C 1
ATOM 734 O O . GLN A 1 96 ? -12.641 24.516 11.742 1 92.56 96 GLN A O 1
ATOM 739 N N . ASP A 1 97 ? -11.859 22.531 11.078 1 93 97 ASP A N 1
ATOM 740 C CA . ASP A 1 97 ? -12.195 21.891 12.352 1 93 97 ASP A CA 1
ATOM 741 C C . ASP A 1 97 ? -10.969 21.797 13.258 1 93 97 ASP A C 1
ATOM 743 O O . ASP A 1 97 ? -11.086 21.469 14.438 1 93 97 ASP A O 1
ATOM 747 N N . ILE A 1 98 ? -9.812 22.188 12.797 1 94.06 98 ILE A N 1
ATOM 748 C CA . ILE A 1 98 ? -8.57 21.922 13.516 1 94.06 98 ILE A CA 1
ATOM 749 C C . ILE A 1 98 ? -8.18 23.156 14.328 1 94.06 98 ILE A C 1
ATOM 751 O O . ILE A 1 98 ? -7.602 23.031 15.406 1 94.06 98 ILE A O 1
ATOM 755 N N . VAL A 1 99 ? -8.516 24.297 13.852 1 92.81 99 VAL A N 1
ATOM 756 C CA . VAL A 1 99 ? -8.078 25.562 14.461 1 92.81 99 VAL A CA 1
ATOM 757 C C . VAL A 1 99 ? -8.586 25.641 15.898 1 92.81 99 VAL A C 1
ATOM 759 O O . VAL A 1 99 ? -7.891 26.156 16.781 1 92.81 99 VAL A O 1
ATOM 762 N N . GLU A 1 100 ? -9.711 25.078 16.125 1 88.62 100 GLU A N 1
ATOM 763 C CA . GLU A 1 100 ? -10.281 25.141 17.469 1 88.62 100 GLU A CA 1
ATOM 764 C C . GLU A 1 100 ? -9.586 24.172 18.422 1 88.62 100 GLU A C 1
ATOM 766 O O . GLU A 1 100 ? -9.688 24.297 19.641 1 88.62 100 GLU A O 1
ATOM 771 N N . LEU A 1 101 ? -8.922 23.219 17.844 1 90.75 101 LEU A N 1
ATOM 772 C CA . LEU A 1 101 ? -8.258 22.203 18.656 1 90.75 101 LEU A CA 1
ATOM 773 C C . LEU A 1 101 ? -6.84 22.625 19.016 1 90.75 101 LEU A C 1
ATOM 775 O O . LEU A 1 101 ? -6.188 22 19.859 1 90.75 101 LEU A O 1
ATOM 779 N N . LEU A 1 102 ? -6.348 23.656 18.391 1 94.19 102 LEU A N 1
ATOM 780 C CA . LEU A 1 102 ? -4.965 24.078 18.578 1 94.19 102 LEU A CA 1
ATOM 781 C C . LEU A 1 102 ? -4.773 24.703 19.953 1 94.19 102 LEU A C 1
ATOM 783 O O . LEU A 1 102 ? -5.637 25.438 20.438 1 94.19 102 LEU A O 1
ATOM 787 N N . PRO A 1 103 ? -3.709 24.391 20.594 1 93.44 103 PRO A N 1
ATOM 788 C CA . PRO A 1 103 ? -3.389 25.031 21.875 1 93.44 103 PRO A CA 1
ATOM 789 C C . PRO A 1 103 ? -2.91 26.484 21.703 1 93.44 103 PRO A C 1
ATOM 791 O O . PRO A 1 103 ? -2.844 26.984 20.578 1 93.44 103 PRO A O 1
ATOM 794 N N . GLU A 1 104 ? -2.639 27.078 22.812 1 93.94 104 GLU A N 1
ATOM 795 C CA . GLU A 1 104 ? -2.15 28.453 22.781 1 93.94 104 GLU A CA 1
ATOM 796 C C . GLU A 1 104 ? -0.818 28.562 22.047 1 93.94 104 GLU A C 1
ATOM 798 O O . GLU A 1 104 ? -0.572 29.531 21.328 1 93.94 104 GLU A O 1
ATOM 803 N N . GLN A 1 105 ? -0.017 27.578 22.266 1 94.62 105 GLN A N 1
ATOM 804 C CA . GLN A 1 105 ? 1.243 27.453 21.547 1 94.62 105 GLN A CA 1
ATOM 805 C C . GLN A 1 105 ? 1.332 26.109 20.828 1 94.62 105 GLN A C 1
ATOM 807 O O . GLN A 1 105 ? 1.095 25.062 21.422 1 94.62 105 GLN A O 1
ATOM 812 N N . VAL A 1 106 ? 1.66 26.234 19.578 1 95.38 106 VAL A N 1
ATOM 813 C CA . VAL A 1 106 ? 1.625 24.984 18.812 1 95.38 106 VAL A CA 1
ATOM 814 C C . VAL A 1 106 ? 2.99 24.734 18.172 1 95.38 106 VAL A C 1
ATOM 816 O O . VAL A 1 106 ? 3.674 25.688 17.766 1 95.38 106 VAL A O 1
ATOM 819 N N . GLU A 1 107 ? 3.432 23.5 18.188 1 95.06 107 GLU A N 1
ATOM 820 C CA . GLU A 1 107 ? 4.59 23.062 17.422 1 95.06 107 GLU A CA 1
ATOM 821 C C . GLU A 1 107 ? 4.18 22.609 16.016 1 95.06 107 GLU A C 1
ATOM 823 O O . GLU A 1 107 ? 3.127 21.984 15.852 1 95.06 107 GLU A O 1
ATOM 828 N N . VAL A 1 108 ? 4.984 22.984 15.039 1 95.88 108 VAL A N 1
ATOM 829 C CA . VAL A 1 108 ? 4.594 22.641 13.68 1 95.88 108 VAL A CA 1
ATOM 830 C C . VAL A 1 108 ? 5.75 21.953 12.961 1 95.88 108 VAL A C 1
ATOM 832 O O . VAL A 1 108 ? 6.91 22.109 13.344 1 95.88 108 VAL A O 1
ATOM 835 N N . CYS A 1 109 ? 5.41 21.109 12.016 1 94.69 109 CYS A N 1
ATOM 836 C CA . CYS A 1 109 ? 6.367 20.422 11.164 1 94.69 109 CYS A CA 1
ATOM 837 C C . CYS A 1 109 ? 5.969 20.531 9.695 1 94.69 109 CYS A C 1
ATOM 839 O O . CYS A 1 109 ? 4.785 20.656 9.375 1 94.69 109 CYS A O 1
ATOM 841 N N . ALA A 1 110 ? 6.914 20.578 8.836 1 92.94 110 ALA A N 1
ATOM 842 C CA . ALA A 1 110 ? 6.668 20.578 7.398 1 92.94 110 ALA A CA 1
ATOM 843 C C . ALA A 1 110 ? 7.453 19.469 6.711 1 92.94 110 ALA A C 1
ATOM 845 O O . ALA A 1 110 ? 8.523 19.062 7.18 1 92.94 110 ALA A O 1
ATOM 846 N N . ASP A 1 111 ? 6.852 18.969 5.641 1 88.38 111 ASP A N 1
ATOM 847 C CA . ASP A 1 111 ? 7.508 17.891 4.902 1 88.38 111 ASP A CA 1
ATOM 848 C C . ASP A 1 111 ? 7.117 17.922 3.426 1 88.38 111 ASP A C 1
ATOM 850 O O . ASP A 1 111 ? 6.113 18.531 3.055 1 88.38 111 ASP A O 1
ATOM 854 N N . LEU A 1 112 ? 8.031 17.312 2.676 1 89.44 112 LEU A N 1
ATOM 855 C CA . LEU A 1 112 ? 7.77 17.156 1.25 1 89.44 112 LEU A CA 1
ATOM 856 C C . LEU A 1 112 ? 7.445 15.695 0.92 1 89.44 112 LEU A C 1
ATOM 858 O O . LEU A 1 112 ? 8.094 14.781 1.434 1 89.44 112 LEU A O 1
ATOM 862 N N . HIS A 1 113 ? 6.438 15.531 0.188 1 88.62 113 HIS A N 1
ATOM 863 C CA . HIS A 1 113 ? 6.051 14.203 -0.269 1 88.62 113 HIS A CA 1
ATOM 864 C C . HIS A 1 113 ? 6.121 14.102 -1.789 1 88.62 113 HIS A C 1
ATOM 866 O O . HIS A 1 113 ? 5.398 14.805 -2.496 1 88.62 113 HIS A O 1
ATOM 872 N N . LEU A 1 114 ? 6.945 13.156 -2.277 1 89.5 114 LEU A N 1
ATOM 873 C CA . LEU A 1 114 ? 7.164 12.992 -3.711 1 89.5 114 LEU A CA 1
ATOM 874 C C . LEU A 1 114 ? 6.523 11.703 -4.219 1 89.5 114 LEU A C 1
ATOM 876 O O . LEU A 1 114 ? 6.875 10.609 -3.768 1 89.5 114 LEU A O 1
ATOM 880 N N . ARG A 1 115 ? 5.578 11.836 -5.008 1 88.69 115 ARG A N 1
ATOM 881 C CA . ARG A 1 115 ? 4.992 10.68 -5.684 1 88.69 115 ARG A CA 1
ATOM 882 C C . ARG A 1 115 ? 5.609 10.484 -7.066 1 88.69 115 ARG A C 1
ATOM 884 O O . ARG A 1 115 ? 5.445 11.328 -7.949 1 88.69 115 ARG A O 1
ATOM 891 N N . PRO A 1 116 ? 6.266 9.383 -7.285 1 85.12 116 PRO A N 1
ATOM 892 C CA . PRO A 1 116 ? 6.984 9.18 -8.547 1 85.12 116 PRO A CA 1
ATOM 893 C C . PRO A 1 116 ? 6.055 9.164 -9.758 1 85.12 116 PRO A C 1
ATOM 895 O O . PRO A 1 116 ? 4.934 8.656 -9.672 1 85.12 116 PRO A O 1
ATOM 898 N N . TYR A 1 117 ? 6.52 9.758 -10.805 1 86.88 117 TYR A N 1
ATOM 899 C CA . TYR A 1 117 ? 5.805 9.789 -12.078 1 86.88 117 TYR A CA 1
ATOM 900 C C . TYR A 1 117 ? 6.602 9.086 -13.172 1 86.88 117 TYR A C 1
ATOM 902 O O . TYR A 1 117 ? 7.773 9.398 -13.391 1 86.88 117 TYR A O 1
ATOM 910 N N . TYR A 1 118 ? 6.027 8.156 -13.852 1 72.81 118 TYR A N 1
ATOM 911 C CA . TYR A 1 118 ? 6.73 7.371 -14.859 1 72.81 118 TYR A CA 1
ATOM 912 C C . TYR A 1 118 ? 6.148 7.613 -16.25 1 72.81 118 TYR A C 1
ATOM 914 O O . TYR A 1 118 ? 6.555 6.973 -17.219 1 72.81 118 TYR A O 1
ATOM 922 N N . GLY A 1 119 ? 5.164 8.5 -16.375 1 75 119 GLY A N 1
ATOM 923 C CA . GLY A 1 119 ? 4.52 8.758 -17.656 1 75 119 GLY A CA 1
ATOM 924 C C . GLY A 1 119 ? 5.332 9.672 -18.562 1 75 119 GLY A C 1
ATOM 925 O O . GLY A 1 119 ? 6.527 9.875 -18.328 1 75 119 GLY A O 1
ATOM 926 N N . ASP A 1 120 ? 4.691 10.109 -19.547 1 78.94 120 ASP A N 1
ATOM 927 C CA . ASP A 1 120 ? 5.32 11.016 -20.5 1 78.94 120 ASP A CA 1
ATOM 928 C C . ASP A 1 120 ? 5.465 12.414 -19.922 1 78.94 120 ASP A C 1
ATOM 930 O O . ASP A 1 120 ? 4.477 13.148 -19.797 1 78.94 120 ASP A O 1
ATOM 934 N N . GLU A 1 121 ? 6.629 12.789 -19.688 1 80.75 121 GLU A N 1
ATOM 935 C CA . GLU A 1 121 ? 6.898 14.07 -19.031 1 80.75 121 GLU A CA 1
ATOM 936 C C . GLU A 1 121 ? 6.559 15.242 -19.953 1 80.75 121 GLU A C 1
ATOM 938 O O . GLU A 1 121 ? 6.168 16.312 -19.484 1 80.75 121 GLU A O 1
ATOM 943 N N . ASP A 1 122 ? 6.656 15.023 -21.219 1 77.25 122 ASP A N 1
ATOM 944 C CA . ASP A 1 122 ? 6.449 16.094 -22.172 1 77.25 122 ASP A CA 1
ATOM 945 C C . ASP A 1 122 ? 4.973 16.484 -22.266 1 77.25 122 ASP A C 1
ATOM 947 O O . ASP A 1 122 ? 4.641 17.641 -22.547 1 77.25 122 ASP A O 1
ATOM 951 N N . ASP A 1 123 ? 4.148 15.508 -21.953 1 77 123 ASP A N 1
ATOM 952 C CA . ASP A 1 123 ? 2.715 15.742 -22.094 1 77 123 ASP A CA 1
ATOM 953 C C . ASP A 1 123 ? 2.08 16.031 -20.734 1 77 123 ASP A C 1
ATOM 955 O O . ASP A 1 123 ? 0.854 16.016 -20.594 1 77 123 ASP A O 1
ATOM 959 N N . THR A 1 124 ? 2.955 16.125 -19.75 1 81.81 124 THR A N 1
ATOM 960 C CA . THR A 1 124 ? 2.424 16.359 -18.422 1 81.81 124 THR A CA 1
ATOM 961 C C . THR A 1 124 ? 2.992 17.641 -17.828 1 81.81 124 THR A C 1
ATOM 963 O O . THR A 1 124 ? 4.211 17.812 -17.75 1 81.81 124 THR A O 1
ATOM 966 N N . GLU A 1 125 ? 2.07 18.484 -17.422 1 79.69 125 GLU A N 1
ATOM 967 C CA . GLU A 1 125 ? 2.494 19.75 -16.859 1 79.69 125 GLU A CA 1
ATOM 968 C C . GLU A 1 125 ? 2.596 19.688 -15.336 1 79.69 125 GLU A C 1
ATOM 970 O O . GLU A 1 125 ? 2.023 18.797 -14.711 1 79.69 125 GLU A O 1
ATOM 975 N N . ASN A 1 126 ? 3.529 20.609 -14.797 1 86.19 126 ASN A N 1
ATOM 976 C CA . ASN A 1 126 ? 3.584 20.875 -13.359 1 86.19 126 ASN A CA 1
ATOM 977 C C . ASN A 1 126 ? 4.219 19.719 -12.594 1 86.19 126 ASN A C 1
ATOM 979 O O . ASN A 1 126 ? 3.799 19.406 -11.484 1 86.19 126 ASN A O 1
ATOM 983 N N . LEU A 1 127 ? 5.117 19.016 -13.242 1 86.69 127 LEU A N 1
ATOM 984 C CA . LEU A 1 127 ? 5.918 18 -12.578 1 86.69 127 LEU A CA 1
ATOM 985 C C . LEU A 1 127 ? 7.039 18.625 -11.758 1 86.69 127 LEU A C 1
ATOM 987 O O . LEU A 1 127 ? 7.449 19.75 -12.031 1 86.69 127 LEU A O 1
ATOM 991 N N . TYR A 1 128 ? 7.387 17.969 -10.742 1 87.31 128 TYR A N 1
ATOM 992 C CA . TYR A 1 128 ? 8.508 18.328 -9.891 1 87.31 128 TYR A CA 1
ATOM 993 C C . TYR A 1 128 ? 9.672 17.359 -10.078 1 87.31 128 TYR A C 1
ATOM 995 O O . TYR A 1 128 ? 9.492 16.141 -10.016 1 87.31 128 TYR A O 1
ATOM 1003 N N . HIS A 1 129 ? 10.875 17.844 -10.383 1 84.31 129 HIS A N 1
ATOM 1004 C CA . HIS A 1 129 ? 12.031 16.984 -10.586 1 84.31 129 HIS A CA 1
ATOM 1005 C C . HIS A 1 129 ? 12.992 17.062 -9.406 1 84.31 129 HIS A C 1
ATOM 1007 O O . HIS A 1 129 ? 13.219 18.125 -8.844 1 84.31 129 HIS A O 1
ATOM 1013 N N . SER A 1 130 ? 13.469 15.961 -9 1 82.44 130 SER A N 1
ATOM 1014 C CA . SER A 1 130 ? 14.391 15.828 -7.879 1 82.44 130 SER A CA 1
ATOM 1015 C C . SER A 1 130 ? 15.344 14.664 -8.086 1 82.44 130 SER A C 1
ATOM 1017 O O . SER A 1 130 ? 15.445 14.117 -9.188 1 82.44 130 SER A O 1
ATOM 1019 N N . GLU A 1 131 ? 16.094 14.43 -7.082 1 74.31 131 GLU A N 1
ATOM 1020 C CA . GLU A 1 131 ? 17 13.281 -7.141 1 74.31 131 GLU A CA 1
ATOM 1021 C C . GLU A 1 131 ? 16.234 11.992 -7.422 1 74.31 131 GLU A C 1
ATOM 1023 O O . GLU A 1 131 ? 15.062 11.859 -7.043 1 74.31 131 GLU A O 1
ATOM 1028 N N . ALA A 1 132 ? 16.906 11.125 -8.094 1 69.19 132 ALA A N 1
ATOM 1029 C CA . ALA A 1 132 ? 16.281 9.875 -8.523 1 69.19 132 ALA A CA 1
ATOM 1030 C C . ALA A 1 132 ? 15.758 9.086 -7.332 1 69.19 132 ALA A C 1
ATOM 1032 O O . ALA A 1 132 ? 16.453 8.906 -6.336 1 69.19 132 ALA A O 1
ATOM 1033 N N . LYS A 1 133 ? 14.617 8.812 -7.41 1 67.88 133 LYS A N 1
ATOM 1034 C CA . LYS A 1 133 ? 13.945 7.961 -6.438 1 67.88 133 LYS A CA 1
ATOM 1035 C C . LYS A 1 133 ? 13.055 6.934 -7.129 1 67.88 133 LYS A C 1
ATOM 1037 O O . LYS A 1 133 ? 12.242 7.281 -7.984 1 67.88 133 LYS A O 1
ATOM 1042 N N . ARG A 1 134 ? 13.188 5.762 -6.816 1 67.62 134 ARG A N 1
ATOM 1043 C CA . ARG A 1 134 ? 12.391 4.664 -7.344 1 67.62 134 ARG A CA 1
ATOM 1044 C C . ARG A 1 134 ? 12.445 4.625 -8.867 1 67.62 134 ARG A C 1
ATOM 1046 O O . ARG A 1 134 ? 11.406 4.508 -9.523 1 67.62 134 ARG A O 1
ATOM 1053 N N . GLY A 1 135 ? 13.523 4.977 -9.445 1 63.06 135 GLY A N 1
ATOM 1054 C CA . GLY A 1 135 ? 13.781 4.789 -10.867 1 63.06 135 GLY A CA 1
ATOM 1055 C C . GLY A 1 135 ? 13.328 5.965 -11.719 1 63.06 135 GLY A C 1
ATOM 1056 O O . GLY A 1 135 ? 13.211 5.848 -12.938 1 63.06 135 GLY A O 1
ATOM 1057 N N . THR A 1 136 ? 12.898 7.109 -11.016 1 75.19 136 THR A N 1
ATOM 1058 C CA . THR A 1 136 ? 12.5 8.289 -11.773 1 75.19 136 THR A CA 1
ATOM 1059 C C . THR A 1 136 ? 12.984 9.562 -11.094 1 75.19 136 THR A C 1
ATOM 1061 O O . THR A 1 136 ? 13.367 9.539 -9.922 1 75.19 136 THR A O 1
ATOM 1064 N N . THR A 1 137 ? 12.984 10.57 -11.859 1 81.88 137 THR A N 1
ATOM 1065 C CA . THR A 1 137 ? 13.352 11.875 -11.312 1 81.88 137 THR A CA 1
ATOM 1066 C C . THR A 1 137 ? 12.18 12.852 -11.398 1 81.88 137 THR A C 1
ATOM 1068 O O . THR A 1 137 ? 12.305 14.016 -11.008 1 81.88 137 THR A O 1
ATOM 1071 N N . ALA A 1 138 ? 11.086 12.391 -11.969 1 87.19 138 ALA A N 1
ATOM 1072 C CA . ALA A 1 138 ? 9.875 13.195 -12.102 1 87.19 138 ALA A CA 1
ATOM 1073 C C . ALA A 1 138 ? 8.828 12.781 -11.07 1 87.19 138 ALA A C 1
ATOM 1075 O O . ALA A 1 138 ? 8.609 11.586 -10.852 1 87.19 138 ALA A O 1
ATOM 1076 N N . PHE A 1 139 ? 8.211 13.844 -10.477 1 91.88 139 PHE A N 1
ATOM 1077 C CA . PHE A 1 139 ? 7.293 13.539 -9.383 1 91.88 139 PHE A CA 1
ATOM 1078 C C . PHE A 1 139 ? 6.086 14.469 -9.414 1 91.88 139 PHE A C 1
ATOM 1080 O O . PHE A 1 139 ? 6.191 15.609 -9.852 1 91.88 139 PHE A O 1
ATOM 1087 N N . HIS A 1 140 ? 4.93 13.953 -9.023 1 92.25 140 HIS A N 1
ATOM 1088 C CA . HIS A 1 140 ? 3.9 14.797 -8.438 1 92.25 140 HIS A CA 1
ATOM 1089 C C . HIS A 1 140 ? 4.184 15.07 -6.961 1 92.25 140 HIS A C 1
ATOM 1091 O O . HIS A 1 140 ? 3.994 14.188 -6.117 1 92.25 140 HIS A O 1
ATOM 1097 N N . ALA A 1 141 ? 4.621 16.281 -6.656 1 93.94 141 ALA A N 1
ATOM 1098 C CA . ALA A 1 141 ? 5.172 16.562 -5.336 1 93.94 141 ALA A CA 1
ATOM 1099 C C . ALA A 1 141 ? 4.273 17.531 -4.566 1 93.94 141 ALA A C 1
ATOM 1101 O O . ALA A 1 141 ? 3.648 18.406 -5.16 1 93.94 141 ALA A O 1
ATOM 1102 N N . TYR A 1 142 ? 4.242 17.312 -3.248 1 94.62 142 TYR A N 1
ATOM 1103 C CA . TYR A 1 142 ? 3.432 18.141 -2.361 1 94.62 142 TYR A CA 1
ATOM 1104 C C . TYR A 1 142 ? 4.188 18.484 -1.083 1 94.62 142 TYR A C 1
ATOM 1106 O O . TYR A 1 142 ? 4.922 17.641 -0.55 1 94.62 142 TYR A O 1
ATOM 1114 N N . ALA A 1 143 ? 4.047 19.672 -0.624 1 95 143 ALA A N 1
ATOM 1115 C CA . ALA A 1 143 ? 4.512 20.078 0.7 1 95 143 ALA A CA 1
ATOM 1116 C C . ALA A 1 143 ? 3.35 20.172 1.683 1 95 143 ALA A C 1
ATOM 1118 O O . ALA A 1 143 ? 2.27 20.656 1.328 1 95 143 ALA A O 1
ATOM 1119 N N . THR A 1 144 ? 3.525 19.688 2.859 1 95.62 144 THR A N 1
ATOM 1120 C CA . THR A 1 144 ? 2.459 19.719 3.855 1 95.62 144 THR A CA 1
ATOM 1121 C C . THR A 1 144 ? 2.959 20.328 5.164 1 95.62 144 THR A C 1
ATOM 1123 O O . THR A 1 144 ? 4.109 20.125 5.555 1 95.62 144 THR A O 1
ATOM 1126 N N . LEU A 1 145 ? 2.152 21.094 5.766 1 96.25 145 LEU A N 1
ATOM 1127 C CA . LEU A 1 145 ? 2.373 21.672 7.082 1 96.25 145 LEU A CA 1
ATOM 1128 C C . LEU A 1 145 ? 1.479 21.016 8.133 1 96.25 145 LEU A C 1
ATOM 1130 O O . LEU A 1 145 ? 0.264 20.922 7.945 1 96.25 145 LEU A O 1
ATOM 1134 N N . TYR A 1 146 ? 2.09 20.578 9.234 1 95.62 146 TYR A N 1
ATOM 1135 C CA . TYR A 1 146 ? 1.345 19.875 10.273 1 95.62 146 TYR A CA 1
ATOM 1136 C C . TYR A 1 146 ? 1.464 20.594 11.609 1 95.62 146 TYR A C 1
ATOM 1138 O O . TYR A 1 146 ? 2.525 21.125 11.945 1 95.62 146 TYR A O 1
ATOM 1146 N N . ALA A 1 147 ? 0.416 20.578 12.359 1 95.5 147 ALA A N 1
ATOM 1147 C CA . ALA A 1 147 ? 0.437 20.969 13.766 1 95.5 147 ALA A CA 1
ATOM 1148 C C . ALA A 1 147 ? 0.5 19.734 14.664 1 95.5 147 ALA A C 1
ATOM 1150 O O . ALA A 1 147 ? -0.241 18.766 14.461 1 95.5 147 ALA A O 1
ATOM 1151 N N . ARG A 1 148 ? 1.376 19.75 15.523 1 93.12 148 ARG A N 1
ATOM 1152 C CA . ARG A 1 148 ? 1.469 18.688 16.516 1 93.12 148 ARG A CA 1
ATOM 1153 C C . ARG A 1 148 ? 0.667 19.031 17.766 1 93.12 148 ARG A C 1
ATOM 1155 O O . ARG A 1 148 ? 0.976 20 18.469 1 93.12 148 ARG A O 1
ATOM 1162 N N . VAL A 1 149 ? -0.427 18.266 18.016 1 89.44 149 VAL A N 1
ATOM 1163 C CA . VAL A 1 149 ? -1.271 18.484 19.188 1 89.44 149 VAL A CA 1
ATOM 1164 C C . VAL A 1 149 ? -1.421 17.188 19.969 1 89.44 149 VAL A C 1
ATOM 1166 O O . VAL A 1 149 ? -2.053 16.234 19.484 1 89.44 149 VAL A O 1
ATOM 1169 N N . LYS A 1 150 ? -0.859 17.078 21.172 1 81.12 150 LYS A N 1
ATOM 1170 C CA . LYS A 1 150 ? -0.924 15.891 22.016 1 81.12 150 LYS A CA 1
ATOM 1171 C C . LYS A 1 150 ? -0.476 14.648 21.25 1 81.12 150 LYS A C 1
ATOM 1173 O O . LYS A 1 150 ? -1.196 13.648 21.203 1 81.12 150 LYS A O 1
ATOM 1178 N N . ASN A 1 151 ? 0.554 14.734 20.484 1 79.38 151 ASN A N 1
ATOM 1179 C CA . ASN A 1 151 ? 1.234 13.664 19.766 1 79.38 151 ASN A CA 1
ATOM 1180 C C . ASN A 1 151 ? 0.45 13.219 18.531 1 79.38 151 ASN A C 1
ATOM 1182 O O . ASN A 1 151 ? 0.657 12.117 18.016 1 79.38 151 ASN A O 1
ATOM 1186 N N . LYS A 1 152 ? -0.503 14.031 18.234 1 87.81 152 LYS A N 1
ATOM 1187 C CA . LYS A 1 152 ? -1.215 13.828 16.984 1 87.81 152 LYS A CA 1
ATOM 1188 C C . LYS A 1 152 ? -0.873 14.922 15.977 1 87.81 152 LYS A C 1
ATOM 1190 O O . LYS A 1 152 ? -0.534 16.047 16.359 1 87.81 152 LYS A O 1
ATOM 1195 N N . ARG A 1 153 ? -0.919 14.625 14.789 1 92.31 153 ARG A N 1
ATOM 1196 C CA . ARG A 1 153 ? -0.577 15.578 13.742 1 92.31 153 ARG A CA 1
ATOM 1197 C C . ARG A 1 153 ? -1.808 15.961 12.93 1 92.31 153 ARG A C 1
ATOM 1199 O O . ARG A 1 153 ? -2.506 15.086 12.406 1 92.31 153 ARG A O 1
ATOM 1206 N N . TYR A 1 154 ? -2.043 17.203 12.875 1 95.06 154 TYR A N 1
ATOM 1207 C CA . TYR A 1 154 ? -3.135 17.766 12.086 1 95.06 154 TYR A CA 1
ATOM 1208 C C . TYR A 1 154 ? -2.602 18.562 10.898 1 95.06 154 TYR A C 1
ATOM 1210 O O . TYR A 1 154 ? -1.705 19.391 11.062 1 95.06 154 TYR A O 1
ATOM 1218 N N . THR A 1 155 ? -3.117 18.266 9.75 1 96.25 155 THR A N 1
ATOM 1219 C CA . THR A 1 155 ? -2.67 19 8.578 1 96.25 155 THR A CA 1
ATOM 1220 C C . THR A 1 155 ? -3.246 20.422 8.578 1 96.25 155 THR A C 1
ATOM 1222 O O . THR A 1 155 ? -4.461 20.594 8.688 1 96.25 155 THR A O 1
ATOM 1225 N N . LEU A 1 156 ? -2.367 21.391 8.414 1 96.56 156 LEU A N 1
ATOM 1226 C CA . LEU A 1 156 ? -2.789 22.781 8.391 1 96.56 156 LEU A CA 1
ATOM 1227 C C . LEU A 1 156 ? -2.844 23.312 6.965 1 96.56 156 LEU A C 1
ATOM 1229 O O . LEU A 1 156 ? -3.66 24.172 6.648 1 96.56 156 LEU A O 1
ATOM 1233 N N . ALA A 1 157 ? -1.943 22.766 6.211 1 96.69 157 ALA A N 1
ATOM 1234 C CA . ALA A 1 157 ? -1.854 23.281 4.844 1 96.69 157 ALA A CA 1
ATOM 1235 C C . ALA A 1 157 ? -1.16 22.281 3.928 1 96.69 157 ALA A C 1
ATOM 1237 O O . ALA A 1 157 ? -0.385 21.438 4.391 1 96.69 157 ALA A O 1
ATOM 1238 N N . VAL A 1 158 ? -1.493 22.375 2.664 1 96.38 158 VAL A N 1
ATOM 1239 C CA . VAL A 1 158 ? -0.846 21.594 1.611 1 96.38 158 VAL A CA 1
ATOM 1240 C C . VAL A 1 158 ? -0.565 22.484 0.406 1 96.38 158 VAL A C 1
ATOM 1242 O O . VAL A 1 158 ? -1.334 23.406 0.117 1 96.38 158 VAL A O 1
ATOM 1245 N N . ARG A 1 159 ? 0.542 22.281 -0.199 1 95.38 159 ARG A N 1
ATOM 1246 C CA . ARG A 1 159 ? 0.944 23.016 -1.394 1 95.38 159 ARG A CA 1
ATOM 1247 C C . ARG A 1 159 ? 1.51 22.078 -2.451 1 95.38 159 ARG A C 1
ATOM 1249 O O . ARG A 1 159 ? 2.369 21.25 -2.154 1 95.38 159 ARG A O 1
ATOM 1256 N N . ARG A 1 160 ? 0.981 22.234 -3.662 1 95.31 160 ARG A N 1
ATOM 1257 C CA . ARG A 1 160 ? 1.57 21.484 -4.77 1 95.31 160 ARG A CA 1
ATOM 1258 C C . ARG A 1 160 ? 2.898 22.094 -5.199 1 95.31 160 ARG A C 1
ATOM 1260 O O . ARG A 1 160 ? 3.033 23.312 -5.254 1 95.31 160 ARG A O 1
ATOM 1267 N N . LEU A 1 161 ? 3.809 21.25 -5.516 1 94.56 161 LEU A N 1
ATOM 1268 C CA . LEU A 1 161 ? 5.129 21.719 -5.926 1 94.56 161 LEU A CA 1
ATOM 1269 C C . LEU A 1 161 ? 5.316 21.562 -7.43 1 94.56 161 LEU A C 1
ATOM 1271 O O . LEU A 1 161 ? 4.812 20.609 -8.023 1 94.56 161 LEU A O 1
ATOM 1275 N N . GLU A 1 162 ? 5.914 22.438 -8.023 1 92.31 162 GLU A N 1
ATOM 1276 C CA . GLU A 1 162 ? 6.336 22.375 -9.422 1 92.31 162 GLU A CA 1
ATOM 1277 C C . GLU A 1 162 ? 7.785 22.828 -9.586 1 92.31 162 GLU A C 1
ATOM 1279 O O . GLU A 1 162 ? 8.398 23.312 -8.625 1 92.31 162 GLU A O 1
ATOM 1284 N N . ASP A 1 163 ? 8.25 22.656 -10.773 1 91 163 ASP A N 1
ATOM 1285 C CA . ASP A 1 163 ? 9.617 23.094 -11.008 1 91 163 ASP A CA 1
ATOM 1286 C C . ASP A 1 163 ? 9.781 24.594 -10.758 1 91 163 ASP A C 1
ATOM 1288 O O . ASP A 1 163 ? 8.93 25.391 -11.172 1 91 163 ASP A O 1
ATOM 1292 N N . GLY A 1 164 ? 10.82 24.984 -10.086 1 89 164 GLY A N 1
ATOM 1293 C CA . GLY A 1 164 ? 11.039 26.375 -9.727 1 89 164 GLY A CA 1
ATOM 1294 C C . GLY A 1 164 ? 10.766 26.656 -8.266 1 89 164 GLY A C 1
ATOM 1295 O O . GLY A 1 164 ? 11.289 27.625 -7.707 1 89 164 GLY A O 1
ATOM 1296 N N . ASP A 1 165 ? 9.906 25.859 -7.707 1 91.5 165 ASP A N 1
ATOM 1297 C CA . ASP A 1 165 ? 9.656 26.016 -6.277 1 91.5 165 ASP A CA 1
ATOM 1298 C C . ASP A 1 165 ? 10.898 25.672 -5.461 1 91.5 165 ASP A C 1
ATOM 1300 O O . ASP A 1 165 ? 11.633 24.734 -5.793 1 91.5 165 ASP A O 1
ATOM 1304 N N . THR A 1 166 ? 11.141 26.469 -4.449 1 90.62 166 THR A N 1
ATOM 1305 C CA . THR A 1 166 ? 12.258 26.25 -3.541 1 90.62 166 THR A CA 1
ATOM 1306 C C . THR A 1 166 ? 11.766 26 -2.119 1 90.62 166 THR A C 1
ATOM 1308 O O . THR A 1 166 ? 10.617 26.297 -1.796 1 90.62 166 THR A O 1
ATOM 1311 N N . ALA A 1 167 ? 12.648 25.5 -1.335 1 92.5 167 ALA A N 1
ATOM 1312 C CA . ALA A 1 167 ? 12.305 25.266 0.066 1 92.5 167 ALA A CA 1
ATOM 1313 C C . ALA A 1 167 ? 11.891 26.578 0.752 1 92.5 167 ALA A C 1
ATOM 1315 O O . ALA A 1 167 ? 10.953 26.594 1.553 1 92.5 167 ALA A O 1
ATOM 1316 N N . SER A 1 168 ? 12.578 27.625 0.417 1 92.94 168 SER A N 1
ATOM 1317 C CA . SER A 1 168 ? 12.289 28.906 1.057 1 92.94 168 SER A CA 1
ATOM 1318 C C . SER A 1 168 ? 10.938 29.453 0.617 1 92.94 168 SER A C 1
ATOM 1320 O O . SER A 1 168 ? 10.219 30.062 1.415 1 92.94 168 SER A O 1
ATOM 1322 N N . SER A 1 169 ? 10.578 29.25 -0.634 1 93.75 169 SER A N 1
ATOM 1323 C CA . SER A 1 169 ? 9.281 29.719 -1.093 1 93.75 169 SER A CA 1
ATOM 1324 C C . SER A 1 169 ? 8.141 28.969 -0.413 1 93.75 169 SER A C 1
ATOM 1326 O O . SER A 1 169 ? 7.125 29.562 -0.054 1 93.75 169 SER A O 1
ATOM 1328 N N . VAL A 1 170 ? 8.336 27.734 -0.278 1 94.62 170 VAL A N 1
ATOM 1329 C CA . VAL A 1 170 ? 7.355 26.891 0.408 1 94.62 170 VAL A CA 1
ATOM 1330 C C . VAL A 1 170 ? 7.215 27.344 1.859 1 94.62 170 VAL A C 1
ATOM 1332 O O . VAL A 1 170 ? 6.098 27.547 2.35 1 94.62 170 VAL A O 1
ATOM 1335 N N . LEU A 1 171 ? 8.352 27.531 2.482 1 95.88 171 LEU A N 1
ATOM 1336 C CA . LEU A 1 171 ? 8.352 27.922 3.887 1 95.88 171 LEU A CA 1
ATOM 1337 C C . LEU A 1 171 ? 7.684 29.281 4.07 1 95.88 171 LEU A C 1
ATOM 1339 O O . LEU A 1 171 ? 6.941 29.484 5.031 1 95.88 171 LEU A O 1
ATOM 1343 N N . ALA A 1 172 ? 7.945 30.172 3.178 1 95.31 172 ALA A N 1
ATOM 1344 C CA . ALA A 1 172 ? 7.348 31.5 3.24 1 95.31 172 ALA A CA 1
ATOM 1345 C C . ALA A 1 172 ? 5.824 31.422 3.184 1 95.31 172 ALA A C 1
ATOM 1347 O O . ALA A 1 172 ? 5.129 32.094 3.934 1 95.31 172 ALA A O 1
ATOM 1348 N N . GLU A 1 173 ? 5.344 30.625 2.314 1 94.31 173 GLU A N 1
ATOM 1349 C CA . GLU A 1 173 ? 3.9 30.438 2.207 1 94.31 173 GLU A CA 1
ATOM 1350 C C . GLU A 1 173 ? 3.324 29.828 3.484 1 94.31 173 GLU A C 1
ATOM 1352 O O . GLU A 1 173 ? 2.264 30.25 3.953 1 94.31 173 GLU A O 1
ATOM 1357 N N . PHE A 1 174 ? 3.977 28.844 4.012 1 96.19 174 PHE A N 1
ATOM 1358 C CA . PHE A 1 174 ? 3.52 28.203 5.234 1 96.19 174 PHE A CA 1
ATOM 1359 C C . PHE A 1 174 ? 3.549 29.172 6.41 1 96.19 174 PHE A C 1
ATOM 1361 O O . PHE A 1 174 ? 2.668 29.141 7.27 1 96.19 174 PHE A O 1
ATOM 1368 N N . PHE A 1 175 ? 4.566 30.047 6.43 1 95.94 175 PHE A N 1
ATOM 1369 C CA . PHE A 1 175 ? 4.629 31.047 7.496 1 95.94 175 PHE A CA 1
ATOM 1370 C C . PHE A 1 175 ? 3.48 32.031 7.379 1 95.94 175 PHE A C 1
ATOM 1372 O O . PHE A 1 175 ? 2.967 32.531 8.391 1 95.94 175 PHE A O 1
ATOM 1379 N N . GLY A 1 176 ? 3.07 32.312 6.109 1 93.31 176 GLY A N 1
ATOM 1380 C CA . GLY A 1 176 ? 1.862 33.094 5.922 1 93.31 176 GLY A CA 1
ATOM 1381 C C . GLY A 1 176 ? 0.636 32.469 6.555 1 93.31 176 GLY A C 1
ATOM 1382 O O . GLY A 1 176 ? -0.178 33.156 7.168 1 93.31 176 GLY A O 1
ATOM 1383 N N . VAL A 1 177 ? 0.536 31.188 6.441 1 93.25 177 VAL A N 1
ATOM 1384 C CA . VAL A 1 177 ? -0.557 30.438 7.047 1 93.25 177 VAL A CA 1
ATOM 1385 C C . VAL A 1 177 ? -0.467 30.531 8.57 1 93.25 177 VAL A C 1
ATOM 1387 O O . VAL A 1 177 ? -1.468 30.781 9.242 1 93.25 177 VAL A O 1
ATOM 1390 N N . LEU A 1 178 ? 0.699 30.359 9.094 1 94.5 178 LEU A N 1
ATOM 1391 C CA . LEU A 1 178 ? 0.915 30.344 10.531 1 94.5 178 LEU A CA 1
ATOM 1392 C C . LEU A 1 178 ? 0.621 31.719 11.133 1 94.5 178 LEU A C 1
ATOM 1394 O O . LEU A 1 178 ? 0.06 31.812 12.227 1 94.5 178 LEU A O 1
ATOM 1398 N N . ASP A 1 179 ? 0.965 32.75 10.438 1 91.75 179 ASP A N 1
ATOM 1399 C CA . ASP A 1 179 ? 0.743 34.094 10.898 1 91.75 179 ASP A CA 1
ATOM 1400 C C . ASP A 1 179 ? -0.749 34.406 11 1 91.75 179 ASP A C 1
ATOM 1402 O O . ASP A 1 179 ? -1.155 35.281 11.773 1 91.75 179 ASP A O 1
ATOM 1406 N N . GLY A 1 180 ? -1.539 33.688 10.234 1 89.44 180 GLY A N 1
ATOM 1407 C CA . GLY A 1 180 ? -2.973 33.906 10.227 1 89.44 180 GLY A CA 1
ATOM 1408 C C . GLY A 1 180 ? -3.709 33.156 11.32 1 89.44 180 GLY A C 1
ATOM 1409 O O . GLY A 1 180 ? -4.91 33.344 11.516 1 89.44 180 GLY A O 1
ATOM 1410 N N . LEU A 1 181 ? -2.963 32.406 12.055 1 92.69 181 LEU A N 1
ATOM 1411 C CA . LEU A 1 181 ? -3.584 31.625 13.125 1 92.69 181 LEU A CA 1
ATOM 1412 C C . LEU A 1 181 ? -3.637 32.406 14.422 1 92.69 181 LEU A C 1
ATOM 1414 O O . LEU A 1 181 ? -2.799 33.281 14.656 1 92.69 181 LEU A O 1
ATOM 1418 N N . ASP A 1 182 ? -4.605 32.125 15.258 1 91.25 182 ASP A N 1
ATOM 1419 C CA . ASP A 1 182 ? -4.715 32.75 16.578 1 91.25 182 ASP A CA 1
ATOM 1420 C C . ASP A 1 182 ? -3.707 32.156 17.547 1 91.25 182 ASP A C 1
ATOM 1422 O O . ASP A 1 182 ? -3.412 32.75 18.594 1 91.25 182 ASP A O 1
ATOM 1426 N N . THR A 1 183 ? -3.221 31.062 17.281 1 93.5 183 THR A N 1
ATOM 1427 C CA . THR A 1 183 ? -2.258 30.375 18.125 1 93.5 183 THR A CA 1
ATOM 1428 C C . THR A 1 183 ? -0.835 30.844 17.828 1 93.5 183 THR A C 1
ATOM 1430 O O . THR A 1 183 ? -0.524 31.188 16.672 1 93.5 183 THR A O 1
ATOM 1433 N N . GLU A 1 184 ? -0.057 30.844 18.875 1 94.38 184 GLU A N 1
ATOM 1434 C CA . GLU A 1 184 ? 1.35 31.188 18.688 1 94.38 184 GLU A CA 1
ATOM 1435 C C . GLU A 1 184 ? 2.174 29.953 18.297 1 94.38 184 GLU A C 1
ATOM 1437 O O . GLU A 1 184 ? 1.918 28.859 18.781 1 94.38 184 GLU A O 1
ATOM 1442 N N . VAL A 1 185 ? 3.156 30.188 17.5 1 94.69 185 VAL A N 1
ATOM 1443 C CA . VAL A 1 185 ? 4.035 29.109 17.078 1 94.69 185 VAL A CA 1
ATOM 1444 C C . VAL A 1 185 ? 5.152 28.922 18.109 1 94.69 185 VAL A C 1
ATOM 1446 O O . VAL A 1 185 ? 5.938 29.844 18.344 1 94.69 185 VAL A O 1
ATOM 1449 N N . LYS A 1 186 ? 5.18 27.781 18.688 1 93.88 186 LYS A N 1
ATOM 1450 C CA . LYS A 1 186 ? 6.199 27.469 19.688 1 93.88 186 LYS A CA 1
ATOM 1451 C C . LYS A 1 186 ? 7.516 27.094 19.016 1 93.88 186 LYS A C 1
ATOM 1453 O O . LYS A 1 186 ? 8.586 27.5 19.469 1 93.88 186 LYS A O 1
ATOM 1458 N N . ALA A 1 187 ? 7.441 26.266 18.031 1 95.88 187 ALA A N 1
ATOM 1459 C CA . ALA A 1 187 ? 8.641 25.781 17.359 1 95.88 187 ALA A CA 1
ATOM 1460 C C . ALA A 1 187 ? 8.297 25.172 16 1 95.88 187 ALA A C 1
ATOM 1462 O O . ALA A 1 187 ? 7.199 24.656 15.797 1 95.88 187 ALA A O 1
ATOM 1463 N N . VAL A 1 188 ? 9.273 25.234 15.117 1 96.38 188 VAL A N 1
ATOM 1464 C CA . VAL A 1 188 ? 9.164 24.672 13.773 1 96.38 188 VAL A CA 1
ATOM 1465 C C . VAL A 1 188 ? 10.234 23.594 13.578 1 96.38 188 VAL A C 1
ATOM 1467 O O . VAL A 1 188 ? 11.422 23.859 13.75 1 96.38 188 VAL A O 1
ATOM 1470 N N . TYR A 1 189 ? 9.836 22.391 13.25 1 95.62 189 TYR A N 1
ATOM 1471 C CA . TYR A 1 189 ? 10.75 21.281 12.969 1 95.62 189 TYR A CA 1
ATOM 1472 C C . TYR A 1 189 ? 10.781 20.969 11.477 1 95.62 189 TYR A C 1
ATOM 1474 O O . TYR A 1 189 ? 9.75 20.641 10.891 1 95.62 189 TYR A O 1
ATOM 1482 N N . LEU A 1 190 ? 11.977 21.047 10.867 1 95.12 190 LEU A N 1
ATOM 1483 C CA . LEU A 1 190 ? 12.109 20.875 9.43 1 95.12 190 LEU A CA 1
ATOM 1484 C C . LEU A 1 190 ? 13.148 19.812 9.094 1 95.12 190 LEU A C 1
ATOM 1486 O O . LEU A 1 190 ? 14.031 19.516 9.906 1 95.12 190 LEU A O 1
ATOM 1490 N N . ASP A 1 191 ? 12.961 19.203 7.953 1 90.81 191 ASP A N 1
ATOM 1491 C CA . ASP A 1 191 ? 13.953 18.219 7.523 1 90.81 191 ASP A CA 1
ATOM 1492 C C . ASP A 1 191 ? 15.172 18.906 6.902 1 90.81 191 ASP A C 1
ATOM 1494 O O . ASP A 1 191 ? 15.188 20.125 6.742 1 90.81 191 ASP A O 1
ATOM 1498 N N . ARG A 1 192 ? 16.156 18.156 6.559 1 90 192 ARG A N 1
ATOM 1499 C CA . ARG A 1 192 ? 17.438 18.672 6.074 1 90 192 ARG A CA 1
ATOM 1500 C C . ARG A 1 192 ? 17.266 19.406 4.746 1 90 192 ARG A C 1
ATOM 1502 O O . ARG A 1 192 ? 18.109 20.203 4.359 1 90 192 ARG A O 1
ATOM 1509 N N . GLY A 1 193 ? 16.172 19.188 4.07 1 87.12 193 GLY A N 1
ATOM 1510 C CA . GLY A 1 193 ? 15.898 19.859 2.812 1 87.12 193 GLY A CA 1
ATOM 1511 C C . GLY A 1 193 ? 15.695 21.359 2.975 1 87.12 193 GLY A C 1
ATOM 1512 O O . GLY A 1 193 ? 15.859 22.125 2.018 1 87.12 193 GLY A O 1
ATOM 1513 N N . PHE A 1 194 ? 15.422 21.734 4.148 1 92.38 194 PHE A N 1
ATOM 1514 C CA . PHE A 1 194 ? 15.18 23.141 4.43 1 92.38 194 PHE A CA 1
ATOM 1515 C C . PHE A 1 194 ? 16.422 23.797 5 1 92.38 194 PHE A C 1
ATOM 1517 O O . PHE A 1 194 ? 16.391 24.969 5.387 1 92.38 194 PHE A O 1
ATOM 1524 N N . TYR A 1 195 ? 17.516 23.031 5.043 1 92.62 195 TYR A N 1
ATOM 1525 C CA . TYR A 1 195 ? 18.75 23.578 5.598 1 92.62 195 TYR A CA 1
ATOM 1526 C C . TYR A 1 195 ? 19.5 24.406 4.562 1 92.62 195 TYR A C 1
ATOM 1528 O O . TYR A 1 195 ? 20.453 23.938 3.943 1 92.62 195 TYR A O 1
ATOM 1536 N N . ASP A 1 196 ? 19.141 25.625 4.488 1 91.12 196 ASP A N 1
ATOM 1537 C CA . ASP A 1 196 ? 19.828 26.594 3.629 1 91.12 196 ASP A CA 1
ATOM 1538 C C . ASP A 1 196 ? 19.703 28.016 4.18 1 91.12 196 ASP A C 1
ATOM 1540 O O . ASP A 1 196 ? 18.969 28.25 5.137 1 91.12 196 ASP A O 1
ATOM 1544 N N . SER A 1 197 ? 20.438 28.938 3.631 1 92.88 197 SER A N 1
ATOM 1545 C CA . SER A 1 197 ? 20.531 30.297 4.152 1 92.88 197 SER A CA 1
ATOM 1546 C C . SER A 1 197 ? 19.203 31.031 4.078 1 92.88 197 SER A C 1
ATOM 1548 O O . SER A 1 197 ? 18.828 31.766 4.992 1 92.88 197 SER A O 1
ATOM 1550 N N . LYS A 1 198 ? 18.453 30.844 3.035 1 93.81 198 LYS A N 1
ATOM 1551 C CA . LYS A 1 198 ? 17.188 31.531 2.857 1 93.81 198 LYS A CA 1
ATOM 1552 C C . LYS A 1 198 ? 16.156 31.078 3.881 1 93.81 198 LYS A C 1
ATOM 1554 O O . LYS A 1 198 ? 15.461 31.891 4.492 1 93.81 198 LYS A O 1
ATOM 1559 N N . CYS A 1 199 ? 16.078 29.797 4.086 1 95.12 199 CYS A N 1
ATOM 1560 C CA . CYS A 1 199 ? 15.125 29.234 5.047 1 95.12 199 CYS A CA 1
ATOM 1561 C C . CYS A 1 199 ? 15.461 29.688 6.465 1 95.12 199 CYS A C 1
ATOM 1563 O O . CYS A 1 199 ? 14.578 30.078 7.223 1 95.12 199 CYS A O 1
ATOM 1565 N N . LEU A 1 200 ? 16.734 29.625 6.805 1 95.88 200 LEU A N 1
ATOM 1566 C CA . LEU A 1 200 ? 17.156 30.047 8.133 1 95.88 200 LEU A CA 1
ATOM 1567 C C . LEU A 1 200 ? 16.875 31.531 8.352 1 95.88 200 LEU A C 1
ATOM 1569 O O . LEU A 1 200 ? 16.484 31.938 9.445 1 95.88 200 LEU A O 1
ATOM 1573 N N . THR A 1 201 ? 17.125 32.281 7.32 1 95.06 201 THR A N 1
ATOM 1574 C CA . THR A 1 201 ? 16.828 33.719 7.395 1 95.06 201 THR A CA 1
ATOM 1575 C C . THR A 1 201 ? 15.344 33.938 7.648 1 95.06 201 THR A C 1
ATOM 1577 O O . THR A 1 201 ? 14.977 34.812 8.461 1 95.06 201 THR A O 1
ATOM 1580 N N . LEU A 1 202 ? 14.508 33.219 6.949 1 94.81 202 LEU A N 1
ATOM 1581 C CA . LEU A 1 202 ? 13.062 33.344 7.129 1 94.81 202 LEU A CA 1
ATOM 1582 C C . LEU A 1 202 ? 12.664 33 8.555 1 94.81 202 LEU A C 1
ATOM 1584 O O . LEU A 1 202 ? 11.836 33.688 9.164 1 94.81 202 LEU A O 1
ATOM 1588 N N . LEU A 1 203 ? 13.203 31.969 9.062 1 96.12 203 LEU A N 1
ATOM 1589 C CA . LEU A 1 203 ? 12.898 31.516 10.414 1 96.12 203 LEU A CA 1
ATOM 1590 C C . LEU A 1 203 ? 13.273 32.594 11.438 1 96.12 203 LEU A C 1
ATOM 1592 O O . LEU A 1 203 ? 12.5 32.875 12.352 1 96.12 203 LEU A O 1
ATOM 1596 N N . GLN A 1 204 ? 14.414 33.156 11.289 1 94.44 204 GLN A N 1
ATOM 1597 C CA . GLN A 1 204 ? 14.883 34.219 12.195 1 94.44 204 GLN A CA 1
ATOM 1598 C C . GLN A 1 204 ? 14.039 35.469 12.055 1 94.44 204 GLN A C 1
ATOM 1600 O O . GLN A 1 204 ? 13.719 36.125 13.047 1 94.44 204 GLN A O 1
ATOM 1605 N N . ALA A 1 205 ? 13.711 35.781 10.805 1 93.06 205 ALA A N 1
ATOM 1606 C CA . ALA A 1 205 ? 12.906 36.969 10.547 1 93.06 205 ALA A CA 1
ATOM 1607 C C . ALA A 1 205 ? 11.547 36.875 11.227 1 93.06 205 ALA A C 1
ATOM 1609 O O . ALA A 1 205 ? 11 37.875 11.688 1 93.06 205 ALA A O 1
ATOM 1610 N N . HIS A 1 206 ? 10.977 35.719 11.336 1 93.69 206 HIS A N 1
ATOM 1611 C CA . HIS A 1 206 ? 9.672 35.531 11.969 1 93.69 206 HIS A CA 1
ATOM 1612 C C . HIS A 1 206 ? 9.82 35.25 13.461 1 93.69 206 HIS A C 1
ATOM 1614 O O . HIS A 1 206 ? 8.82 35.094 14.164 1 93.69 206 HIS A O 1
ATOM 1620 N N . ASN A 1 207 ? 11.078 35.156 13.906 1 92.31 207 ASN A N 1
ATOM 1621 C CA . ASN A 1 207 ? 11.398 34.875 15.297 1 92.31 207 ASN A CA 1
ATOM 1622 C C . ASN A 1 207 ? 10.828 33.531 15.75 1 92.31 207 ASN A C 1
ATOM 1624 O O . ASN A 1 207 ? 10.266 33.438 16.844 1 92.31 207 ASN A O 1
ATOM 1628 N N . TYR A 1 208 ? 10.852 32.562 14.867 1 94.62 208 TYR A N 1
ATOM 1629 C CA . TYR A 1 208 ? 10.391 31.219 15.211 1 94.62 208 TYR A CA 1
ATOM 1630 C C . TYR A 1 208 ? 11.539 30.391 15.773 1 94.62 208 TYR A C 1
ATOM 1632 O O . TYR A 1 208 ? 12.656 30.438 15.266 1 94.62 208 TYR A O 1
ATOM 1640 N N . ALA A 1 209 ? 11.242 29.688 16.859 1 96.06 209 ALA A N 1
ATOM 1641 C CA . ALA A 1 209 ? 12.156 28.625 17.266 1 96.06 209 ALA A CA 1
ATOM 1642 C C . ALA A 1 209 ? 12.188 27.5 16.234 1 96.06 209 ALA A C 1
ATOM 1644 O O . ALA A 1 209 ? 11.164 27.188 15.633 1 96.06 209 ALA A O 1
ATOM 1645 N N . TYR A 1 210 ? 13.391 26.922 16.031 1 96.94 210 TYR A N 1
ATOM 1646 C C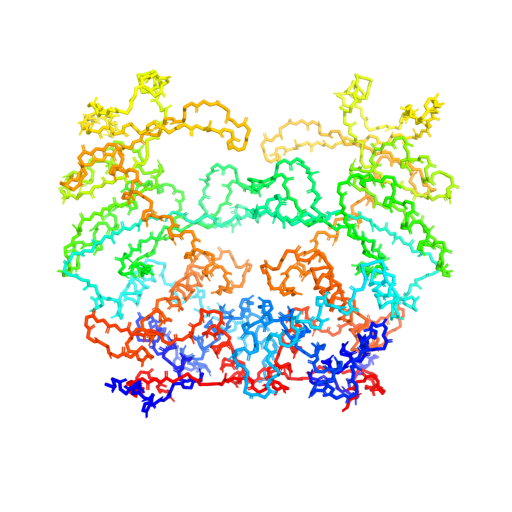A . TYR A 1 210 ? 13.453 25.906 14.992 1 96.94 210 TYR A CA 1
ATOM 1647 C C . TYR A 1 210 ? 14.531 24.875 15.305 1 96.94 210 TYR A C 1
ATOM 1649 O O . TYR A 1 210 ? 15.422 25.125 16.125 1 96.94 210 TYR A O 1
ATOM 1657 N N . VAL A 1 211 ? 14.391 23.719 14.75 1 95.88 211 VAL A N 1
ATOM 1658 C CA . VAL A 1 211 ? 15.391 22.656 14.719 1 95.88 211 VAL A CA 1
ATOM 1659 C C . VAL A 1 211 ? 15.453 22.031 13.328 1 95.88 211 VAL A C 1
ATOM 1661 O O . VAL A 1 211 ? 14.43 21.609 12.789 1 95.88 211 VAL A O 1
ATOM 1664 N N . ILE A 1 212 ? 16.656 21.984 12.695 1 95 212 ILE A N 1
ATOM 1665 C CA . ILE A 1 212 ? 16.891 21.406 11.367 1 95 212 ILE A CA 1
ATOM 1666 C C . ILE A 1 212 ? 18.188 20.609 11.375 1 95 212 ILE A C 1
ATOM 1668 O O . ILE A 1 212 ? 19.234 21.109 11.781 1 95 212 ILE A O 1
ATOM 1672 N N . PRO A 1 213 ? 18.125 19.406 10.93 1 93.31 213 PRO A N 1
ATOM 1673 C CA . PRO A 1 213 ? 19.406 18.719 10.766 1 93.31 213 PRO A CA 1
ATOM 1674 C C . PRO A 1 213 ? 20.297 19.391 9.719 1 93.31 213 PRO A C 1
ATOM 1676 O O . PRO A 1 213 ? 19.797 19.844 8.688 1 93.31 213 PRO A O 1
ATOM 1679 N N . ILE A 1 214 ? 21.516 19.375 9.977 1 91 214 ILE A N 1
ATOM 1680 C CA . ILE A 1 214 ? 22.438 20.047 9.07 1 91 214 ILE A CA 1
ATOM 1681 C C . ILE A 1 214 ? 22.953 19.062 8.031 1 91 214 ILE A C 1
ATOM 1683 O O . ILE A 1 214 ? 22.891 17.844 8.234 1 91 214 ILE A O 1
ATOM 1687 N N . ILE A 1 215 ? 23.281 19.562 6.949 1 84.88 215 ILE A N 1
ATOM 1688 C CA . ILE A 1 215 ? 23.953 18.812 5.906 1 84.88 215 ILE A CA 1
ATOM 1689 C C . ILE A 1 215 ? 25.469 19.047 5.992 1 84.88 215 ILE A C 1
ATOM 1691 O O . ILE A 1 215 ? 25.906 20.156 6.234 1 84.88 215 ILE A O 1
ATOM 1695 N N . ARG A 1 216 ? 26.172 18 5.828 1 76.06 216 ARG A N 1
ATOM 1696 C CA . ARG A 1 216 ? 27.625 18.047 5.949 1 76.06 216 ARG A CA 1
ATOM 1697 C C . ARG A 1 216 ? 28.25 18.703 4.719 1 76.06 216 ARG A C 1
ATOM 1699 O O . ARG A 1 216 ? 28.969 18.047 3.969 1 76.06 216 ARG A O 1
ATOM 1706 N N . TRP A 1 217 ? 27.766 19.891 4.547 1 69.94 217 TRP A N 1
ATOM 1707 C CA . TRP A 1 217 ? 28.375 20.609 3.43 1 69.94 217 TRP A CA 1
ATOM 1708 C C . TRP A 1 217 ? 29.562 21.453 3.9 1 69.94 217 TRP A C 1
ATOM 1710 O O . TRP A 1 217 ? 29.5 22.078 4.957 1 69.94 217 TRP A O 1
ATOM 1720 N N . GLY A 1 218 ? 30.594 21.422 3.229 1 67.31 218 GLY A N 1
ATOM 1721 C CA . GLY A 1 218 ? 31.734 22.281 3.498 1 67.31 218 GLY A CA 1
ATOM 1722 C C . GLY A 1 218 ? 32.781 21.609 4.355 1 67.31 218 GLY A C 1
ATOM 1723 O O . GLY A 1 218 ? 32.5 20.734 5.152 1 67.31 218 GLY A O 1
ATOM 1724 N N . LYS A 1 219 ? 33.875 22 4.188 1 72.38 219 LYS A N 1
ATOM 1725 C CA . LYS A 1 219 ? 35.031 21.422 4.871 1 72.38 219 LYS A CA 1
ATOM 1726 C C . LYS A 1 219 ? 34.938 21.656 6.375 1 72.38 219 LYS A C 1
ATOM 1728 O O . LYS A 1 219 ? 35.25 20.766 7.168 1 72.38 219 LYS A O 1
ATOM 1733 N N . THR A 1 220 ? 34.469 22.859 6.695 1 70.19 220 THR A N 1
ATOM 1734 C CA . THR A 1 220 ? 34.469 23.234 8.102 1 70.19 220 THR A CA 1
ATOM 1735 C C . THR A 1 220 ? 33.5 22.344 8.898 1 70.19 220 THR A C 1
ATOM 1737 O O . THR A 1 220 ? 33.875 21.812 9.945 1 70.19 220 THR A O 1
ATOM 1740 N N . ILE A 1 221 ? 32.375 22.266 8.414 1 74.06 221 ILE A N 1
ATOM 1741 C CA . ILE A 1 221 ? 31.359 21.5 9.141 1 74.06 221 ILE A CA 1
ATOM 1742 C C . ILE A 1 221 ? 31.719 20.016 9.133 1 74.06 221 ILE A C 1
ATOM 1744 O O . ILE A 1 221 ? 31.469 19.297 10.102 1 74.06 221 ILE A O 1
ATOM 1748 N N . GLN A 1 222 ? 32.312 19.547 8.062 1 75.12 222 GLN A N 1
ATOM 1749 C CA . GLN A 1 222 ? 32.781 18.172 7.984 1 75.12 222 GLN A CA 1
ATOM 1750 C C . GLN A 1 222 ? 33.812 17.859 9.055 1 75.12 222 GLN A C 1
ATOM 1752 O O . GLN A 1 222 ? 33.781 16.797 9.68 1 75.12 222 GLN A O 1
ATOM 1757 N N . GLN A 1 223 ? 34.688 18.797 9.211 1 73.12 223 GLN A N 1
ATOM 1758 C CA . GLN A 1 223 ? 35.719 18.625 10.234 1 73.12 223 GLN A CA 1
ATOM 1759 C C . GLN A 1 223 ? 35.094 18.609 11.633 1 73.12 223 GLN A C 1
ATOM 1761 O O . GLN A 1 223 ? 35.469 17.781 12.469 1 73.12 223 GLN A O 1
ATOM 1766 N N . GLU A 1 224 ? 34.219 19.5 11.805 1 75.38 224 GLU A N 1
ATOM 1767 C CA . GLU A 1 224 ? 33.562 19.609 13.109 1 75.38 224 GLU A CA 1
ATOM 1768 C C . GLU A 1 224 ? 32.781 18.344 13.438 1 75.38 224 GLU A C 1
ATOM 1770 O O . GLU A 1 224 ? 32.719 17.922 14.594 1 75.38 224 GLU A O 1
ATOM 1775 N N . LEU A 1 225 ? 32.219 17.734 12.43 1 75 225 LEU A N 1
ATOM 1776 C CA . LEU A 1 225 ? 31.375 16.578 12.641 1 75 225 LEU A CA 1
ATOM 1777 C C . LEU A 1 225 ? 32.188 15.289 12.664 1 75 225 LEU A C 1
ATOM 1779 O O . LEU A 1 225 ? 31.641 14.211 12.922 1 75 225 LEU A O 1
ATOM 1783 N N . SER A 1 226 ? 33.438 15.383 12.289 1 74.25 226 SER A N 1
ATOM 1784 C CA . SER A 1 226 ? 34.281 14.18 12.234 1 74.25 226 SER A CA 1
ATOM 1785 C C . SER A 1 226 ? 34.969 13.93 13.57 1 74.25 226 SER A C 1
ATOM 1787 O O . SER A 1 226 ? 35.406 12.812 13.844 1 74.25 226 SER A O 1
ATOM 1789 N N . GLU A 1 227 ? 35.031 15.023 14.375 1 71.5 227 GLU A N 1
ATOM 1790 C CA . GLU A 1 227 ? 35.781 14.836 15.609 1 71.5 227 GLU A CA 1
ATOM 1791 C C . GLU A 1 227 ? 35.062 15.445 16.797 1 71.5 227 GLU A C 1
ATOM 1793 O O . GLU A 1 227 ? 34.094 16.188 16.625 1 71.5 227 GLU A O 1
ATOM 1798 N N . GLY A 1 228 ? 35.469 14.922 17.938 1 71.94 228 GLY A N 1
ATOM 1799 C CA . GLY A 1 228 ? 35.062 15.594 19.156 1 71.94 228 GLY A CA 1
ATOM 1800 C C . GLY A 1 228 ? 33.812 14.969 19.797 1 71.94 228 GLY A C 1
ATOM 1801 O O . GLY A 1 228 ? 33.438 13.844 19.469 1 71.94 228 GLY A O 1
ATOM 1802 N N . TRP A 1 229 ? 33.375 15.648 20.844 1 79.38 229 TRP A N 1
ATOM 1803 C CA . TRP A 1 229 ? 32.25 15.234 21.656 1 79.38 229 TRP A CA 1
ATOM 1804 C C . TRP A 1 229 ? 31.031 16.141 21.406 1 79.38 229 TRP A C 1
ATOM 1806 O O . TRP A 1 229 ? 31.078 17.031 20.562 1 79.38 229 TRP A O 1
ATOM 1816 N N . SER A 1 230 ? 30.031 15.797 22.078 1 88.38 230 SER A N 1
ATOM 1817 C CA . SER A 1 230 ? 28.844 16.625 21.984 1 88.38 230 SER A CA 1
ATOM 1818 C C . SER A 1 230 ? 29.141 18.062 22.406 1 88.38 230 SER A C 1
ATOM 1820 O O . SER A 1 230 ? 29.734 18.297 23.453 1 88.38 230 SER A O 1
ATOM 1822 N N . ARG A 1 231 ? 28.812 19.031 21.625 1 90.5 231 ARG A N 1
ATOM 1823 C CA . ARG A 1 231 ? 29.094 20.438 21.906 1 90.5 231 ARG A CA 1
ATOM 1824 C C . ARG A 1 231 ? 28.203 21.359 21.062 1 90.5 231 ARG A C 1
ATOM 1826 O O . ARG A 1 231 ? 27.469 20.875 20.203 1 90.5 231 ARG A O 1
ATOM 1833 N N . VAL A 1 232 ? 28.219 22.562 21.375 1 93.06 232 VAL A N 1
ATOM 1834 C CA . VAL A 1 232 ? 27.531 23.594 20.609 1 93.06 232 VAL A CA 1
ATOM 1835 C C . VAL A 1 232 ? 28.547 24.516 19.922 1 93.06 232 VAL A C 1
ATOM 1837 O O . VAL A 1 232 ? 29.484 24.984 20.562 1 93.06 232 VAL A O 1
ATOM 1840 N N . ILE A 1 233 ? 28.359 24.672 18.641 1 91.69 233 ILE A N 1
ATOM 1841 C CA . ILE A 1 233 ? 29.25 25.562 17.922 1 91.69 233 ILE A CA 1
ATOM 1842 C C . ILE A 1 233 ? 28.438 26.641 17.203 1 91.69 233 ILE A C 1
ATOM 1844 O O . ILE A 1 233 ? 27.25 26.453 16.953 1 91.69 233 ILE A O 1
ATOM 1848 N N . GLN A 1 234 ? 29.125 27.734 16.953 1 92.5 234 GLN A N 1
ATOM 1849 C CA . GLN A 1 234 ? 28.516 28.766 16.125 1 92.5 234 GLN A CA 1
ATOM 1850 C C . GLN A 1 234 ? 28.906 28.594 14.656 1 92.5 234 GLN A C 1
ATOM 1852 O O . GLN A 1 234 ? 30.047 28.266 14.344 1 92.5 234 GLN A O 1
ATOM 1857 N N . HIS A 1 235 ? 27.859 28.594 13.828 1 91.56 235 HIS A N 1
ATOM 1858 C CA . HIS A 1 235 ? 28.078 28.422 12.391 1 91.56 235 HIS A CA 1
ATOM 1859 C C . HIS A 1 235 ? 27.344 29.484 11.594 1 91.56 235 HIS A C 1
ATOM 1861 O O . HIS A 1 235 ? 26.578 30.266 12.156 1 91.56 235 HIS A O 1
ATOM 1867 N N . ASP A 1 236 ? 27.703 29.594 10.312 1 91.19 236 ASP A N 1
ATOM 1868 C CA . ASP A 1 236 ? 27.031 30.578 9.453 1 91.19 236 ASP A CA 1
ATOM 1869 C C . ASP A 1 236 ? 26.906 30.047 8.023 1 91.19 236 ASP A C 1
ATOM 1871 O O . ASP A 1 236 ? 27.641 29.156 7.609 1 91.19 236 ASP A O 1
ATOM 1875 N N . LEU A 1 237 ? 25.875 30.438 7.316 1 90.5 237 LEU A N 1
ATOM 1876 C CA . LEU A 1 237 ? 25.641 30.156 5.902 1 90.5 237 LEU A CA 1
ATOM 1877 C C . LEU A 1 237 ? 25.484 31.469 5.121 1 90.5 237 LEU A C 1
ATOM 1879 O O . LEU A 1 237 ? 24.828 32.406 5.586 1 90.5 237 LEU A O 1
ATOM 1883 N N . THR A 1 238 ? 26.172 31.516 4.035 1 89.56 238 THR A N 1
ATOM 1884 C CA . THR A 1 238 ? 26.078 32.688 3.18 1 89.56 238 THR A CA 1
ATOM 1885 C C . THR A 1 238 ? 25.203 32.406 1.959 1 89.56 238 THR A C 1
ATOM 1887 O O . THR A 1 238 ? 25.391 31.375 1.3 1 89.56 238 THR A O 1
ATOM 1890 N N . GLY A 1 239 ? 24.188 33.219 1.847 1 86.12 239 GLY A N 1
ATOM 1891 C CA . GLY A 1 239 ? 23.328 33.094 0.69 1 86.12 239 GLY A CA 1
ATOM 1892 C C . GLY A 1 239 ? 23.5 34.219 -0.321 1 86.12 239 GLY A C 1
ATOM 1893 O O . GLY A 1 239 ? 24.062 35.281 0.002 1 86.12 239 GLY A O 1
ATOM 1894 N N . ASN A 1 240 ? 23.25 33.844 -1.627 1 85.44 240 ASN A N 1
ATOM 1895 C CA . ASN A 1 240 ? 23.297 34.844 -2.701 1 85.44 240 ASN A CA 1
ATOM 1896 C C . ASN A 1 240 ? 21.969 34.906 -3.467 1 85.44 240 ASN A C 1
ATOM 1898 O O . ASN A 1 240 ? 21.391 33.875 -3.783 1 85.44 240 ASN A O 1
ATOM 1902 N N . LEU A 1 241 ? 21.312 36.094 -3.48 1 78.75 241 LEU A N 1
ATOM 1903 C CA . LEU A 1 241 ? 20.109 36.281 -4.273 1 78.75 241 LEU A CA 1
ATOM 1904 C C . LEU A 1 241 ? 20.188 37.594 -5.074 1 78.75 241 LEU A C 1
ATOM 1906 O O . LEU A 1 241 ? 20.281 38.688 -4.5 1 78.75 241 LEU A O 1
ATOM 1910 N N . ASP A 1 242 ? 20.047 37.5 -6.414 1 79.94 242 ASP A N 1
ATOM 1911 C CA . ASP A 1 242 ? 20.031 38.625 -7.336 1 79.94 242 ASP A CA 1
ATOM 1912 C C . ASP A 1 242 ? 21.172 39.594 -7.039 1 79.94 242 ASP A C 1
ATOM 1914 O O . ASP A 1 242 ? 20.969 40.781 -6.934 1 79.94 242 ASP A O 1
ATOM 1918 N N . GLY A 1 243 ? 22.328 39.062 -6.73 1 77.5 243 GLY A N 1
ATOM 1919 C CA . GLY A 1 243 ? 23.5 39.906 -6.543 1 77.5 243 GLY A CA 1
ATOM 1920 C C . GLY A 1 243 ? 23.688 40.344 -5.105 1 77.5 243 GLY A C 1
ATOM 1921 O O . GLY A 1 243 ? 24.688 41 -4.781 1 77.5 243 GLY A O 1
ATOM 1922 N N . HIS A 1 244 ? 22.75 40.094 -4.336 1 86.56 244 HIS A N 1
ATOM 1923 C CA . HIS A 1 244 ? 22.859 40.438 -2.924 1 86.56 244 HIS A CA 1
ATOM 1924 C C . HIS A 1 244 ? 23.297 39.25 -2.092 1 86.56 244 HIS A C 1
ATOM 1926 O O . HIS A 1 244 ? 22.766 38.156 -2.27 1 86.56 244 HIS A O 1
ATOM 1932 N N . SER A 1 245 ? 24.391 39.406 -1.326 1 90.31 245 SER A N 1
ATOM 1933 C CA . SER A 1 245 ? 24.891 38.344 -0.452 1 90.31 245 SER A CA 1
ATOM 1934 C C . SER A 1 245 ? 24.594 38.656 1.012 1 90.31 245 SER A C 1
ATOM 1936 O O . SER A 1 245 ? 24.688 39.812 1.442 1 90.31 245 SER A O 1
ATOM 1938 N N . TRP A 1 246 ? 24.047 37.688 1.744 1 89.5 246 TRP A N 1
ATOM 1939 C CA . TRP A 1 246 ? 23.844 37.844 3.18 1 89.5 246 TRP A CA 1
ATOM 1940 C C . TRP A 1 246 ? 24.312 36.594 3.93 1 89.5 246 TRP A C 1
ATOM 1942 O O . TRP A 1 246 ? 24.438 35.531 3.34 1 89.5 246 TRP A O 1
ATOM 1952 N N . THR A 1 247 ? 24.641 36.812 5.145 1 92.81 247 THR A N 1
ATOM 1953 C CA . THR A 1 247 ? 25.094 35.719 5.992 1 92.81 247 THR A CA 1
ATOM 1954 C C . THR A 1 247 ? 24.188 35.562 7.203 1 92.81 247 THR A C 1
ATOM 1956 O O . THR A 1 247 ? 23.797 36.531 7.836 1 92.81 247 THR A O 1
ATOM 1959 N N . VAL A 1 248 ? 23.766 34.344 7.344 1 93.88 248 VAL A N 1
ATOM 1960 C CA . VAL A 1 248 ? 22.953 34.031 8.508 1 93.88 248 VAL A CA 1
ATOM 1961 C C . VAL A 1 248 ? 23.766 33.188 9.5 1 93.88 248 VAL A C 1
ATOM 1963 O O . VAL A 1 248 ? 24.406 32.219 9.109 1 93.88 248 VAL A O 1
ATOM 1966 N N . GLU A 1 249 ? 23.766 33.656 10.797 1 94.81 249 GLU A N 1
ATOM 1967 C CA . GLU A 1 249 ? 24.484 32.938 11.859 1 94.81 249 GLU A CA 1
ATOM 1968 C C . GLU A 1 249 ? 23.516 32.156 12.758 1 94.81 249 GLU A C 1
ATOM 1970 O O . GLU A 1 249 ? 22.422 32.656 13.055 1 94.81 249 GLU A O 1
ATOM 1975 N N . PHE A 1 250 ? 23.906 31.031 13.156 1 94.88 250 PHE A N 1
ATOM 1976 C CA . PHE A 1 250 ? 23.062 30.203 14 1 94.88 250 PHE A CA 1
ATOM 1977 C C . PHE A 1 250 ? 23.875 29.172 14.75 1 94.88 250 PHE A C 1
ATOM 1979 O O . PHE A 1 250 ? 24.969 28.781 14.305 1 94.88 250 PHE A O 1
ATOM 1986 N N . PRO A 1 251 ? 23.375 28.781 15.898 1 95.19 251 PRO A N 1
ATOM 1987 C CA . PRO A 1 251 ? 24.062 27.719 16.641 1 95.19 251 PRO A CA 1
ATOM 1988 C C . PRO A 1 251 ? 23.828 26.328 16.031 1 95.19 251 PRO A C 1
ATOM 1990 O O . PRO A 1 251 ? 22.75 26.062 15.508 1 95.19 251 PRO A O 1
ATOM 1993 N N . VAL A 1 252 ? 24.844 25.469 16.031 1 94.44 252 VAL A N 1
ATOM 1994 C CA . VAL A 1 252 ? 24.766 24.062 15.633 1 94.44 252 VAL A CA 1
ATOM 1995 C C . VAL A 1 252 ? 25.016 23.172 16.844 1 94.44 252 VAL A C 1
ATOM 1997 O O . VAL A 1 252 ? 26.062 23.281 17.484 1 94.44 252 VAL A O 1
ATOM 2000 N N . TYR A 1 253 ? 24.078 22.375 17.141 1 94.38 253 TYR A N 1
ATOM 2001 C CA . TYR A 1 253 ? 24.188 21.406 18.219 1 94.38 253 TYR A CA 1
ATOM 2002 C C . TYR A 1 253 ? 24.656 20.047 17.703 1 94.38 253 TYR A C 1
ATOM 2004 O O . TYR A 1 253 ? 23.953 19.422 16.906 1 94.38 253 TYR A O 1
ATOM 2012 N N . ILE A 1 254 ? 25.797 19.609 18.078 1 92.19 254 ILE A N 1
ATOM 2013 C CA . ILE A 1 254 ? 26.359 18.328 17.625 1 92.19 254 ILE A CA 1
ATOM 2014 C C . ILE A 1 254 ? 26.188 17.266 18.703 1 92.19 254 ILE A C 1
ATOM 2016 O O . ILE A 1 254 ? 26.75 17.375 19.797 1 92.19 254 ILE A O 1
ATOM 2020 N N . ASP A 1 255 ? 25.391 16.375 18.422 1 90.69 255 ASP A N 1
ATOM 2021 C CA . ASP A 1 255 ? 25.109 15.289 19.359 1 90.69 255 ASP A CA 1
ATOM 2022 C C . ASP A 1 255 ? 25.859 14.023 18.953 1 90.69 255 ASP A C 1
ATOM 2024 O O . ASP A 1 255 ? 25.688 13.508 17.844 1 90.69 255 ASP A O 1
ATOM 2028 N N . CYS A 1 256 ? 26.734 13.484 19.781 1 85.69 256 CYS A N 1
ATOM 2029 C CA . CYS A 1 256 ? 27.531 12.281 19.547 1 85.69 256 CYS A CA 1
ATOM 2030 C C . CYS A 1 256 ? 26.891 11.07 20.219 1 85.69 256 CYS A C 1
ATOM 2032 O O . CYS A 1 256 ? 26.547 11.117 21.391 1 85.69 256 CYS A O 1
ATOM 2034 N N . THR A 1 257 ? 26.531 10.141 19.359 1 78.94 257 THR A N 1
ATOM 2035 C CA . THR A 1 257 ? 25.984 8.898 19.906 1 78.94 257 THR A CA 1
ATOM 2036 C C . THR A 1 257 ? 26.906 7.723 19.578 1 78.94 257 THR A C 1
ATOM 2038 O O . THR A 1 257 ? 27.484 7.66 18.5 1 78.94 257 THR A O 1
ATOM 2041 N N . TYR A 1 258 ? 27.078 6.797 20.5 1 67.5 258 TYR A N 1
ATOM 2042 C CA . TYR A 1 258 ? 27.922 5.617 20.312 1 67.5 258 TYR A CA 1
ATOM 2043 C C . TYR A 1 258 ? 27.156 4.523 19.578 1 67.5 258 TYR A C 1
ATOM 2045 O O . TYR A 1 258 ? 26 4.238 19.891 1 67.5 258 TYR A O 1
ATOM 2053 N N . LEU A 1 259 ? 27.672 4.188 18.406 1 65.31 259 LEU A N 1
ATOM 2054 C CA . LEU A 1 259 ? 27.094 3.068 17.672 1 65.31 259 LEU A CA 1
ATOM 2055 C C . LEU A 1 259 ? 27.578 1.736 18.234 1 65.31 259 LEU A C 1
ATOM 2057 O O . LEU A 1 259 ? 28.766 1.423 18.172 1 65.31 259 LEU A O 1
ATOM 2061 N N . ASN A 1 260 ? 27.203 1.297 19.438 1 57.38 260 ASN A N 1
ATOM 2062 C CA . ASN A 1 260 ? 27.625 0.052 20.078 1 57.38 260 ASN A CA 1
ATOM 2063 C C . ASN A 1 260 ? 27.141 -1.167 19.297 1 57.38 260 ASN A C 1
ATOM 2065 O O . ASN A 1 260 ? 26.453 -2.035 19.844 1 57.38 260 ASN A O 1
ATOM 2069 N N . GLY A 1 261 ? 27.594 -1.233 18.078 1 52.47 261 GLY A N 1
ATOM 2070 C CA . GLY A 1 261 ? 27.328 -2.459 17.344 1 52.47 261 GLY A CA 1
ATOM 2071 C C . GLY A 1 261 ? 25.984 -2.445 16.625 1 52.47 261 GLY A C 1
ATOM 2072 O O . GLY A 1 261 ? 25.609 -3.43 15.984 1 52.47 261 GLY A O 1
ATOM 2073 N N . LYS A 1 262 ? 25.25 -1.561 16.781 1 52.16 262 LYS A N 1
ATOM 2074 C CA . LYS A 1 262 ? 24 -1.48 16.031 1 52.16 262 LYS A CA 1
ATOM 2075 C C . LYS A 1 262 ? 24.25 -1.435 14.531 1 52.16 262 LYS A C 1
ATOM 2077 O O . LYS A 1 262 ? 25.109 -0.686 14.07 1 52.16 262 LYS A O 1
ATOM 2082 N N . TYR A 1 263 ? 23.594 -2.201 13.852 1 49.06 263 TYR A N 1
ATOM 2083 C CA . TYR A 1 263 ? 23.797 -2.492 12.438 1 49.06 263 TYR A CA 1
ATOM 2084 C C . TYR A 1 263 ? 25.266 -2.779 12.141 1 49.06 263 TYR A C 1
ATOM 2086 O O . TYR A 1 263 ? 25.797 -2.373 11.102 1 49.06 263 TYR A O 1
ATOM 2094 N N . ASP A 1 264 ? 26 -3.258 13.062 1 51.56 264 ASP A N 1
ATOM 2095 C CA . ASP A 1 264 ? 27.391 -3.705 13.008 1 51.56 264 ASP A CA 1
ATOM 2096 C C . ASP A 1 264 ? 28.344 -2.521 12.875 1 51.56 264 ASP A C 1
ATOM 2098 O O . ASP A 1 264 ? 29.438 -2.66 12.352 1 51.56 264 ASP A O 1
ATOM 2102 N N . GLU A 1 265 ? 27.766 -1.419 13.031 1 54.72 265 GLU A N 1
ATOM 2103 C CA . GLU A 1 265 ? 28.656 -0.264 13.008 1 54.72 265 GLU A CA 1
ATOM 2104 C C . GLU A 1 265 ? 29.172 0.061 14.406 1 54.72 265 GLU A C 1
ATOM 2106 O O . GLU A 1 265 ? 28.453 -0.065 15.391 1 54.72 265 GLU A O 1
ATOM 2111 N N . HIS A 1 266 ? 30.516 0.015 14.406 1 63.31 266 HIS A N 1
ATOM 2112 C CA . HIS A 1 266 ? 31.234 0.441 15.602 1 63.31 266 HIS A CA 1
ATOM 2113 C C . HIS A 1 266 ? 31.75 1.864 15.453 1 63.31 266 HIS A C 1
ATOM 2115 O O . HIS A 1 266 ? 32.031 2.311 14.336 1 63.31 266 HIS A O 1
ATOM 2121 N N . GLY A 1 267 ? 31.422 2.75 16.375 1 66.31 267 GLY A N 1
ATOM 2122 C CA . GLY A 1 267 ? 31.938 4.105 16.375 1 66.31 267 GLY A CA 1
ATOM 2123 C C . GLY A 1 267 ? 30.938 5.137 16.875 1 66.31 267 GLY A C 1
ATOM 2124 O O . GLY A 1 267 ? 30 4.801 17.578 1 66.31 267 GLY A O 1
ATOM 2125 N N . VAL A 1 268 ? 31.359 6.359 16.688 1 71.19 268 VAL A N 1
ATOM 2126 C CA . VAL A 1 268 ? 30.562 7.48 17.203 1 71.19 268 VAL A CA 1
ATOM 2127 C C . VAL A 1 268 ? 29.828 8.148 16.047 1 71.19 268 VAL A C 1
ATOM 2129 O O . VAL A 1 268 ? 30.422 8.477 15.016 1 71.19 268 VAL A O 1
ATOM 2132 N N . ALA A 1 269 ? 28.531 8.039 16.062 1 77 269 ALA A N 1
ATOM 2133 C CA . ALA A 1 269 ? 27.734 8.805 15.102 1 77 269 ALA A CA 1
ATOM 2134 C C . ALA A 1 269 ? 27.5 10.227 15.602 1 77 269 ALA A C 1
ATOM 2136 O O . ALA A 1 269 ? 27.156 10.43 16.766 1 77 269 ALA A O 1
ATOM 2137 N N . ARG A 1 270 ? 27.922 11.25 14.82 1 78.69 270 ARG A N 1
ATOM 2138 C CA . ARG A 1 270 ? 27.75 12.656 15.156 1 78.69 270 ARG A CA 1
ATOM 2139 C C . ARG A 1 270 ? 26.641 13.281 14.32 1 78.69 270 ARG A C 1
ATOM 2141 O O . ARG A 1 270 ? 26.734 13.344 13.094 1 78.69 270 ARG A O 1
ATOM 2148 N N . HIS A 1 271 ? 25.578 13.641 15 1 86.81 271 HIS A N 1
ATOM 2149 C CA . HIS A 1 271 ? 24.438 14.305 14.359 1 86.81 271 HIS A CA 1
ATOM 2150 C C . HIS A 1 271 ? 24.422 15.797 14.664 1 86.81 271 HIS A C 1
ATOM 2152 O O . HIS A 1 271 ? 24.469 16.188 15.836 1 86.81 271 HIS A O 1
ATOM 2158 N N . GLY A 1 272 ? 24.438 16.609 13.703 1 91.19 272 GLY A N 1
ATOM 2159 C CA . GLY A 1 272 ? 24.375 18.062 13.875 1 91.19 272 GLY A CA 1
ATOM 2160 C C . GLY A 1 272 ? 22.984 18.625 13.633 1 91.19 272 GLY A C 1
ATOM 2161 O O . GLY A 1 272 ? 22.297 18.203 12.711 1 91.19 272 GLY A O 1
ATOM 2162 N N . TYR A 1 273 ? 22.578 19.578 14.484 1 94.69 273 TYR A N 1
ATOM 2163 C CA . TYR A 1 273 ? 21.297 20.266 14.352 1 94.69 273 TYR A CA 1
ATOM 2164 C C . TYR A 1 273 ? 21.484 21.781 14.398 1 94.69 273 TYR A C 1
ATOM 2166 O O . TYR A 1 273 ? 22.078 22.297 15.344 1 94.69 273 TYR A O 1
ATOM 2174 N N . ALA A 1 274 ? 21.047 22.422 13.359 1 95.44 274 ALA A N 1
ATOM 2175 C CA . ALA A 1 274 ? 20.859 23.859 13.492 1 95.44 274 ALA A CA 1
ATOM 2176 C C . ALA A 1 274 ? 19.609 24.172 14.328 1 95.44 274 ALA A C 1
ATOM 2178 O O . ALA A 1 274 ? 18.5 23.766 13.984 1 95.44 274 ALA A O 1
ATOM 2179 N N . ALA A 1 275 ? 19.781 24.812 15.438 1 96.19 275 ALA A N 1
ATOM 2180 C CA . ALA A 1 275 ? 18.641 25.047 16.312 1 96.19 275 ALA A CA 1
ATOM 2181 C C . ALA A 1 275 ? 18.781 26.375 17.047 1 96.19 275 ALA A C 1
ATOM 2183 O O . ALA A 1 275 ? 19.891 26.781 17.391 1 96.19 275 ALA A O 1
ATOM 2184 N N . ASP A 1 276 ? 17.688 27.031 17.125 1 95.12 276 ASP A N 1
ATOM 2185 C CA . ASP A 1 276 ? 17.562 28.219 17.953 1 95.12 276 ASP A CA 1
ATOM 2186 C C . ASP A 1 276 ? 16.219 28.25 18.672 1 95.12 276 ASP A C 1
ATOM 2188 O O . ASP A 1 276 ? 15.203 28.625 18.094 1 95.12 276 ASP A O 1
ATOM 2192 N N . ALA A 1 277 ? 16.203 27.828 19.891 1 94.38 277 ALA A N 1
ATOM 2193 C CA . ALA A 1 277 ? 15 27.734 20.703 1 94.38 277 ALA A CA 1
ATOM 2194 C C . ALA A 1 277 ? 15.328 27.906 22.188 1 94.38 277 ALA A C 1
ATOM 2196 O O . ALA A 1 277 ? 16.359 27.438 22.656 1 94.38 277 ALA A O 1
ATOM 2197 N N . PRO A 1 278 ? 14.453 28.516 22.875 1 92.25 278 PRO A N 1
ATOM 2198 C CA . PRO A 1 278 ? 14.703 28.766 24.297 1 92.25 278 PRO A CA 1
ATOM 2199 C C . PRO A 1 278 ? 14.75 27.469 25.109 1 92.25 278 PRO A C 1
ATOM 2201 O O . PRO A 1 278 ? 15.383 27.422 26.172 1 92.25 278 PRO A O 1
ATOM 2204 N N . PHE A 1 279 ? 14.188 26.484 24.641 1 93.25 279 PHE A N 1
ATOM 2205 C CA . PHE A 1 279 ? 14.094 25.25 25.422 1 93.25 279 PHE A CA 1
ATOM 2206 C C . PHE A 1 279 ? 15.172 24.25 25 1 93.25 279 PHE A C 1
ATOM 2208 O O . PHE A 1 279 ? 15.211 23.125 25.5 1 93.25 279 PHE A O 1
ATOM 2215 N N . ILE A 1 280 ? 15.969 24.609 24.094 1 94.44 280 ILE A N 1
ATOM 2216 C CA . ILE A 1 280 ? 17.094 23.781 23.672 1 94.44 280 ILE A CA 1
ATOM 2217 C C . ILE A 1 280 ? 18.391 24.344 24.234 1 94.44 280 ILE A C 1
ATOM 2219 O O . ILE A 1 280 ? 18.844 25.406 23.828 1 94.44 280 ILE A O 1
ATOM 2223 N N . LYS A 1 281 ? 18.984 23.578 25.156 1 93.19 281 LYS A N 1
ATOM 2224 C CA . LYS A 1 281 ? 20.203 24.047 25.797 1 93.19 281 LYS A CA 1
ATOM 2225 C C . LYS A 1 281 ? 21.391 23.125 25.484 1 93.19 281 LYS A C 1
ATOM 2227 O O . LYS A 1 281 ? 22.531 23.547 25.469 1 93.19 281 LYS A O 1
ATOM 2232 N N . THR A 1 282 ? 21.094 21.906 25.25 1 93.5 282 THR A N 1
ATOM 2233 C CA . THR A 1 282 ? 22.141 20.922 25 1 93.5 282 THR A CA 1
ATOM 2234 C C . THR A 1 282 ? 21.906 20.203 23.672 1 93.5 282 THR A C 1
ATOM 2236 O O . THR A 1 282 ? 20.797 20.234 23.141 1 93.5 282 THR A O 1
ATOM 2239 N N . PRO A 1 283 ? 22.969 19.578 23.172 1 92.69 283 PRO A N 1
ATOM 2240 C CA . PRO A 1 283 ? 22.812 18.781 21.953 1 92.69 283 PRO A CA 1
ATOM 2241 C C . PRO A 1 283 ? 21.781 17.672 22.125 1 92.69 283 PRO A C 1
ATOM 2243 O O . PRO A 1 283 ? 21.031 17.375 21.188 1 92.69 283 PRO A O 1
ATOM 2246 N N . ARG A 1 284 ? 21.719 17.172 23.203 1 90.94 284 ARG A N 1
ATOM 2247 C CA . ARG A 1 284 ? 20.734 16.141 23.484 1 90.94 284 ARG A CA 1
ATOM 2248 C C . ARG A 1 284 ? 19.312 16.688 23.375 1 90.94 284 ARG A C 1
ATOM 2250 O O . ARG A 1 284 ? 18.406 16 22.891 1 90.94 284 ARG A O 1
ATOM 2257 N N . ASP A 1 285 ? 19.172 17.875 23.859 1 93.19 285 ASP A N 1
ATOM 2258 C CA . ASP A 1 285 ? 17.859 18.531 23.734 1 93.19 285 ASP A CA 1
ATOM 2259 C C . ASP A 1 285 ? 17.453 18.672 22.281 1 93.19 285 ASP A C 1
ATOM 2261 O O . ASP A 1 285 ? 16.297 18.453 21.922 1 93.19 285 ASP A O 1
ATOM 2265 N N . ALA A 1 286 ? 18.438 19.047 21.516 1 93.75 286 ALA A N 1
ATOM 2266 C CA . ALA A 1 286 ? 18.141 19.25 20.094 1 93.75 286 ALA A CA 1
ATOM 2267 C C . ALA A 1 286 ? 17.656 17.953 19.438 1 93.75 286 ALA A C 1
ATOM 2269 O O . ALA A 1 286 ? 16.672 17.953 18.703 1 93.75 286 ALA A O 1
ATOM 2270 N N . ARG A 1 287 ? 18.344 16.938 19.703 1 91 287 ARG A N 1
ATOM 2271 C CA . ARG A 1 287 ? 17.953 15.641 19.172 1 91 287 ARG A CA 1
ATOM 2272 C C . ARG A 1 287 ? 16.578 15.219 19.688 1 91 287 ARG A C 1
ATOM 2274 O O . ARG A 1 287 ? 15.758 14.727 18.922 1 91 287 ARG A O 1
ATOM 2281 N N . TYR A 1 288 ? 16.375 15.43 20.906 1 90.31 288 TYR A N 1
ATOM 2282 C CA . TYR A 1 288 ? 15.117 15.055 21.531 1 90.31 288 TYR A CA 1
ATOM 2283 C C . TYR A 1 288 ? 13.953 15.797 20.906 1 90.31 288 TYR A C 1
ATOM 2285 O O . TYR A 1 288 ? 12.938 15.188 20.547 1 90.31 288 TYR A O 1
ATOM 2293 N N . HIS A 1 289 ? 14.047 17.016 20.781 1 91 289 HIS A N 1
ATOM 2294 C CA . HIS A 1 289 ? 12.953 17.812 20.234 1 91 289 HIS A CA 1
ATOM 2295 C C . HIS A 1 289 ? 12.766 17.547 18.75 1 91 289 HIS A C 1
ATOM 2297 O O . HIS A 1 289 ? 11.641 17.562 18.25 1 91 289 HIS A O 1
ATOM 2303 N N . TYR A 1 290 ? 13.867 17.297 18.078 1 92.56 290 TYR A N 1
ATOM 2304 C CA . TYR A 1 290 ? 13.742 17 16.656 1 92.56 290 TYR A CA 1
ATOM 2305 C C . TYR A 1 290 ? 12.977 15.695 16.438 1 92.56 290 TYR A C 1
ATOM 2307 O O . TYR A 1 290 ? 12.281 15.539 15.43 1 92.56 290 TYR A O 1
ATOM 2315 N N . ALA A 1 291 ? 13.086 14.734 17.297 1 86.25 291 ALA A N 1
ATOM 2316 C CA . ALA A 1 291 ? 12.422 13.438 17.203 1 86.25 291 ALA A CA 1
ATOM 2317 C C . ALA A 1 291 ? 10.906 13.609 17.125 1 86.25 291 ALA A C 1
ATOM 2319 O O . ALA A 1 291 ? 10.195 12.719 16.641 1 86.25 291 ALA A O 1
ATOM 2320 N N . LYS A 1 292 ? 10.484 14.742 17.516 1 84.31 292 LYS A N 1
ATOM 2321 C CA . LYS A 1 292 ? 9.055 15.039 17.453 1 84.31 292 LYS A CA 1
ATOM 2322 C C . LYS A 1 292 ? 8.578 15.133 16 1 84.31 292 LYS A C 1
ATOM 2324 O O . LYS A 1 292 ? 7.387 14.992 15.727 1 84.31 292 LYS A O 1
ATOM 2329 N N . ARG A 1 293 ? 9.492 15.328 15.086 1 86 293 ARG A N 1
ATOM 2330 C CA . ARG A 1 293 ? 9.164 15.398 13.664 1 86 293 ARG A CA 1
ATOM 2331 C C . ARG A 1 293 ? 8.844 14.016 13.117 1 86 293 ARG A C 1
ATOM 2333 O O . ARG A 1 293 ? 8.125 13.891 12.117 1 86 293 ARG A O 1
ATOM 2340 N N . PHE A 1 294 ? 9.312 12.906 13.641 1 74.94 294 PHE A N 1
ATOM 2341 C CA . PHE A 1 294 ? 9.297 11.562 13.078 1 74.94 294 PHE A CA 1
ATOM 2342 C C . PHE A 1 294 ? 7.863 11.07 12.906 1 74.94 294 PHE A C 1
ATOM 2344 O O . PHE A 1 294 ? 7.578 10.273 12.016 1 74.94 294 PHE A O 1
ATOM 2351 N N . GLY A 1 295 ? 6.887 11.586 13.508 1 76.44 295 GLY A N 1
ATOM 2352 C CA . GLY A 1 295 ? 5.504 11.164 13.352 1 76.44 295 GLY A CA 1
ATOM 2353 C C . GLY A 1 295 ? 4.906 11.57 12.016 1 76.44 295 GLY A C 1
ATOM 2354 O O . GLY A 1 295 ? 3.861 11.047 11.617 1 76.44 295 GLY A O 1
ATOM 2355 N N . ILE A 1 296 ? 5.672 12.328 11.273 1 77 296 ILE A N 1
ATOM 2356 C CA . ILE A 1 296 ? 5.152 12.836 10.008 1 77 296 ILE A CA 1
ATOM 2357 C C . ILE A 1 296 ? 5.137 11.719 8.969 1 77 296 ILE A C 1
ATOM 2359 O O . ILE A 1 296 ? 4.262 11.688 8.102 1 77 296 ILE A O 1
ATOM 2363 N N . GLU A 1 297 ? 6.051 10.773 9.016 1 73.06 297 GLU A N 1
ATOM 2364 C CA . GLU A 1 297 ? 6.078 9.633 8.102 1 73.06 297 GLU A CA 1
ATOM 2365 C C . GLU A 1 297 ? 4.801 8.805 8.203 1 73.06 297 GLU A C 1
ATOM 2367 O O . GLU A 1 297 ? 4.301 8.297 7.203 1 73.06 297 GLU A O 1
ATOM 2372 N N . SER A 1 298 ? 4.305 8.766 9.383 1 78.31 298 SER A N 1
ATOM 2373 C CA . SER A 1 298 ? 3.051 8.047 9.594 1 78.31 298 SER A CA 1
ATOM 2374 C C . SER A 1 298 ? 1.89 8.75 8.891 1 78.31 298 SER A C 1
ATOM 2376 O O . SER A 1 298 ? 1.001 8.086 8.352 1 78.31 298 SER A O 1
ATOM 2378 N N . SER A 1 299 ? 1.949 10.039 8.883 1 84.25 299 SER A N 1
ATOM 2379 C CA . SER A 1 299 ? 0.883 10.789 8.227 1 84.25 299 SER A CA 1
ATOM 2380 C C . SER A 1 299 ? 0.854 10.523 6.727 1 84.25 299 SER A C 1
ATOM 2382 O O . SER A 1 299 ? -0.219 10.367 6.141 1 84.25 299 SER A O 1
ATOM 2384 N N . TYR A 1 300 ? 1.949 10.422 6.152 1 82.31 300 TYR A N 1
ATOM 2385 C CA . TYR A 1 300 ? 2.014 10.133 4.727 1 82.31 300 TYR A CA 1
ATOM 2386 C C . TYR A 1 300 ? 1.541 8.711 4.434 1 82.31 300 TYR A C 1
ATOM 2388 O O . TYR A 1 300 ? 0.836 8.477 3.451 1 82.31 300 TYR A O 1
ATOM 2396 N N . ARG A 1 301 ? 1.897 7.828 5.285 1 80.81 301 ARG A N 1
ATOM 2397 C CA . ARG A 1 301 ? 1.46 6.445 5.129 1 80.81 301 ARG A CA 1
ATOM 2398 C C . ARG A 1 301 ? -0.059 6.34 5.203 1 80.81 301 ARG A C 1
ATOM 2400 O O . ARG A 1 301 ? -0.677 5.629 4.41 1 80.81 301 ARG A O 1
ATOM 2407 N N . LEU A 1 302 ? -0.561 7.023 6.152 1 87.88 302 LEU A N 1
ATOM 2408 C CA . LEU A 1 302 ? -2.012 7.027 6.301 1 87.88 302 LEU A CA 1
ATOM 2409 C C . LEU A 1 302 ? -2.682 7.637 5.074 1 87.88 302 LEU A C 1
ATOM 2411 O O . LEU A 1 302 ? -3.707 7.133 4.609 1 87.88 302 LEU A O 1
ATOM 2415 N N . SER A 1 303 ? -2.062 8.68 4.594 1 89.38 303 SER A N 1
ATOM 2416 C CA . SER A 1 303 ? -2.607 9.328 3.402 1 89.38 303 SER A CA 1
ATOM 2417 C C . SER A 1 303 ? -2.609 8.375 2.209 1 89.38 303 SER A C 1
ATOM 2419 O O . SER A 1 303 ? -3.566 8.352 1.432 1 89.38 303 SER A O 1
ATOM 2421 N N . GLU A 1 304 ? -1.592 7.633 2.104 1 88.31 304 GLU A N 1
ATOM 2422 C CA . GLU A 1 304 ? -1.453 6.738 0.958 1 88.31 304 GLU A CA 1
ATOM 2423 C C . GLU A 1 304 ? -2.439 5.578 1.043 1 88.31 304 GLU A C 1
ATOM 2425 O O . GLU A 1 304 ? -2.756 4.949 0.03 1 88.31 304 GLU A O 1
ATOM 2430 N N . GLN A 1 305 ? -2.938 5.332 2.182 1 87.19 305 GLN A N 1
ATOM 2431 C CA . GLN A 1 305 ? -3.912 4.262 2.363 1 87.19 305 GLN A CA 1
ATOM 2432 C C . GLN A 1 305 ? -5.285 4.672 1.834 1 87.19 305 GLN A C 1
ATOM 2434 O O . GLN A 1 305 ? -6.121 3.818 1.542 1 87.19 305 GLN A O 1
ATOM 2439 N N . ALA A 1 306 ? -5.484 5.961 1.814 1 93.75 306 ALA A N 1
ATOM 2440 C CA . ALA A 1 306 ? -6.812 6.453 1.455 1 93.75 306 ALA A CA 1
ATOM 2441 C C . ALA A 1 306 ? -6.723 7.574 0.425 1 93.75 306 ALA A C 1
ATOM 2443 O O . ALA A 1 306 ? -7.098 8.719 0.707 1 93.75 306 ALA A O 1
ATOM 2444 N N . ILE A 1 307 ? -6.27 7.297 -0.679 1 95.5 307 ILE A N 1
ATOM 2445 C CA . ILE A 1 307 ? -6.184 8.242 -1.785 1 95.5 307 ILE A CA 1
ATOM 2446 C C . ILE A 1 307 ? -6.656 7.574 -3.074 1 95.5 307 ILE A C 1
ATOM 2448 O O . ILE A 1 307 ? -6.395 6.391 -3.297 1 95.5 307 ILE A O 1
ATOM 2452 N N . ALA A 1 308 ? -7.332 8.305 -3.85 1 94.69 308 ALA A N 1
ATOM 2453 C CA . ALA A 1 308 ? -7.852 7.773 -5.105 1 94.69 308 ALA A CA 1
ATOM 2454 C C . ALA A 1 308 ? -6.723 7.492 -6.094 1 94.69 308 ALA A C 1
ATOM 2456 O O . ALA A 1 308 ? -5.785 8.281 -6.215 1 94.69 308 ALA A O 1
ATOM 2457 N N . THR A 1 309 ? -6.746 6.379 -6.723 1 91.38 309 THR A N 1
ATOM 2458 C CA . THR A 1 309 ? -5.82 6.105 -7.812 1 91.38 309 THR A CA 1
ATOM 2459 C C . THR A 1 309 ? -6.25 6.84 -9.086 1 91.38 309 THR A C 1
ATOM 2461 O O . THR A 1 309 ? -7.434 7.125 -9.266 1 91.38 309 THR A O 1
ATOM 2464 N N . THR A 1 310 ? -5.25 7.211 -9.922 1 89.19 310 THR A N 1
ATOM 2465 C CA . THR A 1 310 ? -5.598 7.969 -11.117 1 89.19 310 THR A CA 1
ATOM 2466 C C . THR A 1 310 ? -4.48 7.887 -12.156 1 89.19 310 THR A C 1
ATOM 2468 O O . THR A 1 310 ? -3.316 7.695 -11.805 1 89.19 310 THR A O 1
ATOM 2471 N N . THR A 1 311 ? -4.891 7.965 -13.359 1 83.56 311 THR A N 1
ATOM 2472 C CA . THR A 1 311 ? -3.922 8.086 -14.438 1 83.56 311 THR A CA 1
ATOM 2473 C C . THR A 1 311 ? -3.967 9.477 -15.055 1 83.56 311 THR A C 1
ATOM 2475 O O . THR A 1 311 ? -3.314 9.734 -16.078 1 83.56 311 THR A O 1
ATOM 2478 N N . THR A 1 312 ? -4.766 10.32 -14.383 1 88.38 312 THR A N 1
ATOM 2479 C CA . THR A 1 312 ? -4.902 11.664 -14.945 1 88.38 312 THR A CA 1
ATOM 2480 C C . THR A 1 312 ? -3.568 12.406 -14.906 1 88.38 312 THR A C 1
ATOM 2482 O O . THR A 1 312 ? -2.795 12.25 -13.961 1 88.38 312 THR A O 1
ATOM 2485 N N . ARG A 1 313 ? -3.338 13.266 -15.906 1 88.56 313 ARG A N 1
ATOM 2486 C CA . ARG A 1 313 ? -2.152 14.117 -15.945 1 88.56 313 ARG A CA 1
ATOM 2487 C C . ARG A 1 313 ? -2.463 15.508 -15.406 1 88.56 313 ARG A C 1
ATOM 2489 O O . ARG A 1 313 ? -1.571 16.359 -15.312 1 88.56 313 ARG A O 1
ATOM 2496 N N . ASP A 1 314 ? -3.771 15.68 -15.078 1 91.25 314 ASP A N 1
ATOM 2497 C CA . ASP A 1 314 ? -4.199 16.984 -14.57 1 91.25 314 ASP A CA 1
ATOM 2498 C C . ASP A 1 314 ? -3.768 17.172 -13.117 1 91.25 314 ASP A C 1
ATOM 2500 O O . ASP A 1 314 ? -4.297 16.516 -12.219 1 91.25 314 ASP A O 1
ATOM 2504 N N . ALA A 1 315 ? -2.934 18.156 -12.922 1 91.88 315 ALA A N 1
ATOM 2505 C CA . ALA A 1 315 ? -2.334 18.359 -11.602 1 91.88 315 ALA A CA 1
ATOM 2506 C C . ALA A 1 315 ? -3.371 18.875 -10.602 1 91.88 315 ALA A C 1
ATOM 2508 O O . ALA A 1 315 ? -3.266 18.609 -9.406 1 91.88 315 ALA A O 1
ATOM 2509 N N . THR A 1 316 ? -4.332 19.531 -11.078 1 93.38 316 THR A N 1
ATOM 2510 C CA . THR A 1 316 ? -5.352 20.094 -10.203 1 93.38 316 THR A CA 1
ATOM 2511 C C . THR A 1 316 ? -6.242 18.984 -9.633 1 93.38 316 THR A C 1
ATOM 2513 O O . THR A 1 316 ? -6.547 18.984 -8.445 1 93.38 316 THR A O 1
ATOM 2516 N N . VAL A 1 317 ? -6.602 18.109 -10.477 1 94.38 317 VAL A N 1
ATOM 2517 C CA . VAL A 1 317 ? -7.422 16.984 -10.031 1 94.38 317 VAL A CA 1
ATOM 2518 C C . VAL A 1 317 ? -6.633 16.125 -9.039 1 94.38 317 VAL A C 1
ATOM 2520 O O . VAL A 1 317 ? -7.176 15.68 -8.031 1 94.38 317 VAL A O 1
ATOM 2523 N N . ARG A 1 318 ? -5.371 15.922 -9.312 1 95.06 318 ARG A N 1
ATOM 2524 C CA . ARG A 1 318 ? -4.516 15.156 -8.406 1 95.06 318 ARG A CA 1
ATOM 2525 C C . ARG A 1 318 ? -4.406 15.836 -7.047 1 95.06 318 ARG A C 1
ATOM 2527 O O . ARG A 1 318 ? -4.414 15.164 -6.012 1 95.06 318 ARG A O 1
ATOM 2534 N N . LEU A 1 319 ? -4.285 17.125 -7.086 1 96 319 LEU A N 1
ATOM 2535 C CA . LEU A 1 319 ? -4.246 17.875 -5.836 1 96 319 LEU A CA 1
ATOM 2536 C C . LEU A 1 319 ? -5.527 17.672 -5.039 1 96 319 LEU A C 1
ATOM 2538 O O . LEU A 1 319 ? -5.488 17.516 -3.814 1 96 319 LEU A O 1
ATOM 2542 N N . LEU A 1 320 ? -6.645 17.688 -5.707 1 96.75 320 LEU A N 1
ATOM 2543 C CA . LEU A 1 320 ? -7.918 17.469 -5.031 1 96.75 320 LEU A CA 1
ATOM 2544 C C . LEU A 1 320 ? -7.934 16.141 -4.309 1 96.75 320 LEU A C 1
ATOM 2546 O O . LEU A 1 320 ? -8.398 16.047 -3.168 1 96.75 320 LEU A O 1
ATOM 2550 N N . TYR A 1 321 ? -7.445 15.102 -4.953 1 97.31 321 TYR A N 1
ATOM 2551 C CA . TYR A 1 321 ? -7.391 13.781 -4.324 1 97.31 321 TYR A CA 1
ATOM 2552 C C . TYR A 1 321 ? -6.512 13.812 -3.076 1 97.31 321 TYR A C 1
ATOM 2554 O O . TYR A 1 321 ? -6.844 13.195 -2.062 1 97.31 321 TYR A O 1
ATOM 2562 N N . VAL A 1 322 ? -5.383 14.5 -3.18 1 96.62 322 VAL A N 1
ATOM 2563 C CA . VAL A 1 322 ? -4.484 14.633 -2.039 1 96.62 322 VAL A CA 1
ATOM 2564 C C . VAL A 1 322 ? -5.199 15.367 -0.902 1 96.62 322 VAL A C 1
ATOM 2566 O O . VAL A 1 322 ? -5.113 14.953 0.258 1 96.62 322 VAL A O 1
ATOM 2569 N N . VAL A 1 323 ? -5.891 16.375 -1.23 1 97.19 323 VAL A N 1
ATOM 2570 C CA . VAL A 1 323 ? -6.609 17.172 -0.247 1 97.19 323 VAL A CA 1
ATOM 2571 C C . VAL A 1 323 ? -7.66 16.328 0.454 1 97.19 323 VAL A C 1
ATOM 2573 O O . VAL A 1 323 ? -7.793 16.375 1.679 1 97.19 323 VAL A O 1
ATOM 2576 N N . VAL A 1 324 ? -8.398 15.578 -0.282 1 98.06 324 VAL A N 1
ATOM 2577 C CA . VAL A 1 324 ? -9.43 14.727 0.304 1 98.06 324 VAL A CA 1
ATOM 2578 C C . VAL A 1 324 ? -8.789 13.688 1.219 1 98.06 324 VAL A C 1
ATOM 2580 O O . VAL A 1 324 ? -9.312 13.383 2.293 1 98.06 324 VAL A O 1
ATOM 2583 N N . SER A 1 325 ? -7.676 13.125 0.808 1 97.88 325 SER A N 1
ATOM 2584 C CA . SER A 1 325 ? -6.941 12.18 1.638 1 97.88 325 SER A CA 1
ATOM 2585 C C . SER A 1 325 ? -6.535 12.805 2.969 1 97.88 325 SER A C 1
ATOM 2587 O O . SER A 1 325 ? -6.684 12.188 4.023 1 97.88 325 SER A O 1
ATOM 2589 N N . LEU A 1 326 ? -6.02 14.016 2.914 1 97.12 326 LEU A N 1
ATOM 2590 C CA . LEU A 1 326 ? -5.609 14.727 4.121 1 97.12 326 LEU A CA 1
ATOM 2591 C C . LEU A 1 326 ? -6.82 15.086 4.977 1 97.12 326 LEU A C 1
ATOM 2593 O O . LEU A 1 326 ? -6.746 15.055 6.207 1 97.12 326 LEU A O 1
ATOM 2597 N N . LEU A 1 327 ? -7.918 15.406 4.332 1 98 327 LEU A N 1
ATOM 2598 C CA . LEU A 1 327 ? -9.156 15.711 5.043 1 98 327 LEU A CA 1
ATOM 2599 C C . LEU A 1 327 ? -9.641 14.5 5.824 1 98 327 LEU A C 1
ATOM 2601 O O . LEU A 1 327 ? -10.117 14.633 6.953 1 98 327 LEU A O 1
ATOM 2605 N N . LEU A 1 328 ? -9.562 13.352 5.207 1 98.12 328 LEU A N 1
ATOM 2606 C CA . LEU A 1 328 ? -9.961 12.117 5.887 1 98.12 328 LEU A CA 1
ATOM 2607 C C . LEU A 1 328 ? -9.195 11.945 7.188 1 98.12 328 LEU A C 1
ATOM 2609 O O . LEU A 1 328 ? -9.773 11.594 8.219 1 98.12 328 LEU A O 1
ATOM 2613 N N . GLN A 1 329 ? -7.938 12.219 7.18 1 96.44 329 GLN A N 1
ATOM 2614 C CA . GLN A 1 329 ? -7.117 12.094 8.383 1 96.44 329 GLN A CA 1
ATOM 2615 C C . GLN A 1 329 ? -7.516 13.125 9.43 1 96.44 329 GLN A C 1
ATOM 2617 O O . GLN A 1 329 ? -7.695 12.789 10.602 1 96.44 329 GLN A O 1
ATOM 2622 N N . ASN A 1 330 ? -7.621 14.375 8.977 1 97.12 330 ASN A N 1
ATOM 2623 C CA . ASN A 1 330 ? -8.016 15.438 9.891 1 97.12 330 ASN A CA 1
ATOM 2624 C C . ASN A 1 330 ? -9.383 15.172 10.508 1 97.12 330 ASN A C 1
ATOM 2626 O O . ASN A 1 330 ? -9.57 15.367 11.711 1 97.12 330 ASN A O 1
ATOM 2630 N N . ALA A 1 331 ? -10.312 14.742 9.664 1 97.38 331 ALA A N 1
ATOM 2631 C CA . ALA A 1 331 ? -11.664 14.469 10.141 1 97.38 331 ALA A CA 1
ATOM 2632 C C . ALA A 1 331 ? -11.672 13.336 11.164 1 97.38 331 ALA A C 1
ATOM 2634 O O . ALA A 1 331 ? -12.352 13.414 12.188 1 97.38 331 ALA A O 1
ATOM 2635 N N . TRP A 1 332 ? -10.945 12.25 10.891 1 96.31 332 TRP A N 1
ATOM 2636 C CA . TRP A 1 332 ? -10.852 11.133 11.828 1 96.31 332 TRP A CA 1
ATOM 2637 C C . TRP A 1 332 ? -10.344 11.609 13.188 1 96.31 332 TRP A C 1
ATOM 2639 O O . TRP A 1 332 ? -10.938 11.281 14.219 1 96.31 332 TRP A O 1
ATOM 2649 N N . ARG A 1 333 ? -9.289 12.398 13.211 1 94.19 333 ARG A N 1
ATOM 2650 C CA . ARG A 1 333 ? -8.711 12.867 14.461 1 94.19 333 ARG A CA 1
ATOM 2651 C C . ARG A 1 333 ? -9.664 13.797 15.195 1 94.19 333 ARG A C 1
ATOM 2653 O O . ARG A 1 333 ? -9.812 13.711 16.422 1 94.19 333 ARG A O 1
ATOM 2660 N N . TYR A 1 334 ? -10.266 14.711 14.422 1 95.06 334 TYR A N 1
ATOM 2661 C CA . TYR A 1 334 ? -11.203 15.664 15 1 95.06 334 TYR A CA 1
ATOM 2662 C C . TYR A 1 334 ? -12.398 14.945 15.625 1 95.06 334 TYR A C 1
ATOM 2664 O O . TYR A 1 334 ? -12.75 15.211 16.781 1 95.06 334 TYR A O 1
ATOM 2672 N N . LEU A 1 335 ? -13.008 14.047 14.875 1 95.81 335 LEU A N 1
ATOM 2673 C CA . LEU A 1 335 ? -14.195 13.344 15.352 1 95.81 335 LEU A CA 1
ATOM 2674 C C . LEU A 1 335 ? -13.852 12.43 16.531 1 95.81 335 LEU A C 1
ATOM 2676 O O . LEU A 1 335 ? -14.648 12.289 17.453 1 95.81 335 LEU A O 1
ATOM 2680 N N . HIS A 1 336 ? -12.719 11.781 16.422 1 93.31 336 HIS A N 1
ATOM 2681 C CA . HIS A 1 336 ? -12.258 10.914 17.5 1 93.31 336 HIS A CA 1
ATOM 2682 C C . HIS A 1 336 ? -12.125 11.695 18.812 1 93.31 336 HIS A C 1
ATOM 2684 O O . HIS A 1 336 ? -12.539 11.211 19.859 1 93.31 336 HIS A O 1
ATOM 2690 N N . TYR A 1 337 ? -11.609 12.891 18.719 1 90.75 337 TYR A N 1
ATOM 2691 C CA . TYR A 1 337 ? -11.352 13.711 19.891 1 90.75 337 TYR A CA 1
ATOM 2692 C C . TYR A 1 337 ? -12.641 14.367 20.391 1 90.75 337 TYR A C 1
ATOM 2694 O O . TYR A 1 337 ? -12.953 14.32 21.578 1 90.75 337 TYR A O 1
ATOM 2702 N N . GLU A 1 338 ? -13.422 14.961 19.5 1 91.06 338 GLU A N 1
ATOM 2703 C CA . GLU A 1 338 ? -14.547 15.812 19.875 1 91.06 338 GLU A CA 1
ATOM 2704 C C . GLU A 1 338 ? -15.797 14.992 20.172 1 91.06 338 GLU A C 1
ATOM 2706 O O . GLU A 1 338 ? -16.625 15.383 20.984 1 91.06 338 GLU A O 1
ATOM 2711 N N . TYR A 1 339 ? -15.914 13.906 19.453 1 92.44 339 TYR A N 1
ATOM 2712 C CA . TYR A 1 339 ? -17.188 13.211 19.531 1 92.44 339 TYR A CA 1
ATOM 2713 C C . TYR A 1 339 ? -17.031 11.859 20.219 1 92.44 339 TYR A C 1
ATOM 2715 O O . TYR A 1 339 ? -17.875 11.461 21.016 1 92.44 339 TYR A O 1
ATOM 2723 N N . VAL A 1 340 ? -16 11.133 19.906 1 91 340 VAL A N 1
ATOM 2724 C CA . VAL A 1 340 ? -15.898 9.734 20.328 1 91 340 VAL A CA 1
ATOM 2725 C C . VAL A 1 340 ? -15.234 9.656 21.703 1 91 340 VAL A C 1
ATOM 2727 O O . VAL A 1 340 ? -15.609 8.836 22.531 1 91 340 VAL A O 1
ATOM 2730 N N . ALA A 1 341 ? -14.25 10.477 21.953 1 86.44 341 ALA A N 1
ATOM 2731 C CA . ALA A 1 341 ? -13.477 10.438 23.188 1 86.44 341 ALA A CA 1
ATOM 2732 C C . ALA A 1 341 ? -14.344 10.82 24.391 1 86.44 341 ALA A C 1
ATOM 2734 O O . ALA A 1 341 ? -15.297 11.594 24.25 1 86.44 341 ALA A O 1
ATOM 2735 N N . THR A 1 342 ? -13.977 10.227 25.516 1 79.94 342 THR A N 1
ATOM 2736 C CA . THR A 1 342 ? -14.672 10.508 26.766 1 79.94 342 THR A CA 1
ATOM 2737 C C . THR A 1 342 ? -13.961 11.617 27.531 1 79.94 342 THR A C 1
ATOM 2739 O O . THR A 1 342 ? -12.75 11.555 27.75 1 79.94 342 THR A O 1
ATOM 2742 N N . PRO A 1 343 ? -14.75 12.609 27.844 1 73.5 343 PRO A N 1
ATOM 2743 C CA . PRO A 1 343 ? -14.141 13.68 28.625 1 73.5 343 PRO A CA 1
ATOM 2744 C C . PRO A 1 343 ? -13.617 13.195 29.984 1 73.5 343 PRO A C 1
ATOM 2746 O O . PRO A 1 343 ? -14.25 12.344 30.609 1 73.5 343 PRO A O 1
ATOM 2749 N N . ARG A 1 344 ? -12.43 13.328 30.219 1 73.44 344 ARG A N 1
ATOM 2750 C CA . ARG A 1 344 ? -11.836 13.047 31.516 1 73.44 344 ARG A CA 1
ATOM 2751 C C . ARG A 1 344 ? -11.148 14.289 32.094 1 73.44 344 ARG A C 1
ATOM 2753 O O . ARG A 1 344 ? -10.906 15.258 31.359 1 73.44 344 ARG A O 1
ATOM 2760 N N . ARG A 1 345 ? -10.961 14.133 33.406 1 69.06 345 ARG A N 1
ATOM 2761 C CA . ARG A 1 345 ? -10.211 15.219 34 1 69.06 345 ARG A CA 1
ATOM 2762 C C . ARG A 1 345 ? -8.836 15.375 33.375 1 69.06 345 ARG A C 1
ATOM 2764 O O . ARG A 1 345 ? -8.086 14.406 33.25 1 69.06 345 ARG A O 1
ATOM 2771 N N . GLY A 1 346 ? -8.469 16.5 32.812 1 62.34 346 GLY A N 1
ATOM 2772 C CA . GLY A 1 346 ? -7.168 16.781 32.219 1 62.34 346 GLY A CA 1
ATOM 2773 C C . GLY A 1 346 ? -7.07 16.375 30.781 1 62.34 346 GLY A C 1
ATOM 2774 O O . GLY A 1 346 ? -6.023 16.531 30.141 1 62.34 346 GLY A O 1
ATOM 2775 N N . GLY A 1 347 ? -8.172 15.758 30.219 1 66.44 347 GLY A N 1
ATOM 2776 C CA . GLY A 1 347 ? -8.109 15.383 28.812 1 66.44 347 GLY A CA 1
ATOM 2777 C C . GLY A 1 347 ? -9.211 14.43 28.391 1 66.44 347 GLY A C 1
ATOM 2778 O O . GLY A 1 347 ? -10.367 14.594 28.797 1 66.44 347 GLY A O 1
ATOM 2779 N N . ARG A 1 348 ? -9.07 13.727 27.359 1 72.69 348 ARG A N 1
ATOM 2780 C CA . ARG A 1 348 ? -10.086 12.789 26.891 1 72.69 348 ARG A CA 1
ATOM 2781 C C . ARG A 1 348 ? -9.508 11.383 26.734 1 72.69 348 ARG A C 1
ATOM 2783 O O . ARG A 1 348 ? -8.32 11.219 26.453 1 72.69 348 ARG A O 1
ATOM 2790 N N . ARG A 1 349 ? -10.273 10.414 27.219 1 75.25 349 ARG A N 1
ATOM 2791 C CA . ARG A 1 349 ? -9.938 9.023 26.969 1 75.25 349 ARG A CA 1
ATOM 2792 C C . ARG A 1 349 ? -10.469 8.562 25.609 1 75.25 349 ARG A C 1
ATOM 2794 O O . ARG A 1 349 ? -11.68 8.617 25.359 1 75.25 349 ARG A O 1
ATOM 2801 N N . LEU A 1 350 ? -9.578 8.164 24.812 1 73.69 350 LEU A N 1
ATOM 2802 C CA . LEU A 1 350 ? -9.969 7.816 23.453 1 73.69 350 LEU A CA 1
ATOM 2803 C C . LEU A 1 350 ? -10.484 6.383 23.391 1 73.69 350 LEU A C 1
ATOM 2805 O O . LEU A 1 350 ? -9.891 5.473 23.969 1 73.69 350 LEU A O 1
ATOM 2809 N N . TRP A 1 351 ? -11.609 6.266 22.828 1 80.12 351 TRP A N 1
ATOM 2810 C CA . TRP A 1 351 ? -12.141 4.969 22.422 1 80.12 351 TRP A CA 1
ATOM 2811 C C . TRP A 1 351 ? -11.297 4.355 21.312 1 80.12 351 TRP A C 1
ATOM 2813 O O . TRP A 1 351 ? -10.719 5.074 20.5 1 80.12 351 TRP A O 1
ATOM 2823 N N . TRP A 1 352 ? -11.188 3.037 21.328 1 85.75 352 TRP A N 1
ATOM 2824 C CA . TRP A 1 352 ? -10.438 2.369 20.266 1 85.75 352 TRP A CA 1
ATOM 2825 C C . TRP A 1 352 ? -11.117 2.553 18.922 1 85.75 352 TRP A C 1
ATOM 2827 O O . TRP A 1 352 ? -12.234 2.062 18.703 1 85.75 352 TRP A O 1
ATOM 2837 N N . TRP A 1 353 ? -10.547 3.301 18.109 1 92.38 353 TRP A N 1
ATOM 2838 C CA . TRP A 1 353 ? -11.07 3.602 16.781 1 92.38 353 TRP A CA 1
ATOM 2839 C C . TRP A 1 353 ? -9.938 3.934 15.812 1 92.38 353 TRP A C 1
ATOM 2841 O O . TRP A 1 353 ? -9.734 5.098 15.453 1 92.38 353 TRP A O 1
ATOM 2851 N N . PRO A 1 354 ? -9.211 2.811 15.367 1 91.88 354 PRO A N 1
ATOM 2852 C CA . PRO A 1 354 ? -8.078 3.047 14.477 1 91.88 354 PRO A CA 1
ATOM 2853 C C . PRO A 1 354 ? -8.492 3.654 13.141 1 91.88 354 PRO A C 1
ATOM 2855 O O . PRO A 1 354 ? -9.641 3.514 12.727 1 91.88 354 PRO A O 1
ATOM 2858 N N . TYR A 1 355 ? -7.578 4.324 12.531 1 93.94 355 TYR A N 1
ATOM 2859 C CA . TYR A 1 355 ? -7.805 5 11.258 1 93.94 355 TYR A CA 1
ATOM 2860 C C . TYR A 1 355 ? -8.367 4.031 10.219 1 93.94 355 TYR A C 1
ATOM 2862 O O . TYR A 1 355 ? -9.258 4.395 9.445 1 93.94 355 TYR A O 1
ATOM 2870 N N . LYS A 1 356 ? -7.891 2.848 10.156 1 91.81 356 LYS A N 1
ATOM 2871 C CA . LYS A 1 356 ? -8.352 1.847 9.195 1 91.81 356 LYS A CA 1
ATOM 2872 C C . LYS A 1 356 ? -9.844 1.578 9.359 1 91.81 356 LYS A C 1
ATOM 2874 O O . LYS A 1 356 ? -10.562 1.419 8.367 1 91.81 356 LYS A O 1
ATOM 2879 N N . GLU A 1 357 ? -10.281 1.449 10.57 1 93.25 357 GLU A N 1
ATOM 2880 C CA . GLU A 1 357 ? -11.703 1.24 10.797 1 93.25 357 GLU A CA 1
ATOM 2881 C C . GLU A 1 357 ? -12.523 2.428 10.297 1 93.25 357 GLU A C 1
ATOM 2883 O O . GLU A 1 357 ? -13.586 2.248 9.695 1 93.25 357 GLU A O 1
ATOM 2888 N N . PHE A 1 358 ? -12.023 3.641 10.648 1 96.25 358 PHE A N 1
ATOM 2889 C CA . PHE A 1 358 ? -12.688 4.852 10.18 1 96.25 358 PHE A CA 1
ATOM 2890 C C . PHE A 1 358 ? -12.812 4.84 8.656 1 96.25 358 PHE A C 1
ATOM 2892 O O . PHE A 1 358 ? -13.891 5.094 8.117 1 96.25 358 PHE A O 1
ATOM 2899 N N . ILE A 1 359 ? -11.766 4.543 7.945 1 96.75 359 ILE A N 1
ATOM 2900 C CA . ILE A 1 359 ? -11.75 4.516 6.484 1 96.75 359 ILE A CA 1
ATOM 2901 C C . ILE A 1 359 ? -12.703 3.439 5.977 1 96.75 359 ILE A C 1
ATOM 2903 O O . ILE A 1 359 ? -13.414 3.646 4.988 1 96.75 359 ILE A O 1
ATOM 2907 N N . ASN A 1 360 ? -12.711 2.275 6.613 1 96.12 360 ASN A N 1
ATOM 2908 C CA . ASN A 1 360 ? -13.609 1.199 6.223 1 96.12 360 ASN A CA 1
ATOM 2909 C C . ASN A 1 360 ? -15.07 1.617 6.359 1 96.12 360 ASN A C 1
ATOM 2911 O O . ASN A 1 360 ? -15.914 1.236 5.543 1 96.12 360 ASN A O 1
ATOM 2915 N N . MET A 1 361 ? -15.328 2.342 7.391 1 97 361 MET A N 1
ATOM 2916 C CA . MET A 1 361 ? -16.688 2.824 7.602 1 97 361 MET A CA 1
ATOM 2917 C C . MET A 1 361 ? -17.109 3.787 6.496 1 97 361 MET A C 1
ATOM 2919 O O . MET A 1 361 ? -18.203 3.676 5.949 1 97 361 MET A O 1
ATOM 2923 N N . VAL A 1 362 ? -16.219 4.715 6.16 1 98 362 VAL A N 1
ATOM 2924 C CA . VAL A 1 362 ? -16.516 5.672 5.102 1 98 362 VAL A CA 1
ATOM 2925 C C . VAL A 1 362 ? -16.656 4.941 3.77 1 98 362 VAL A C 1
ATOM 2927 O O . VAL A 1 362 ? -17.562 5.246 2.988 1 98 362 VAL A O 1
ATOM 2930 N N . ARG A 1 363 ? -15.805 4.035 3.535 1 96.94 363 ARG A N 1
ATOM 2931 C CA . ARG A 1 363 ? -15.828 3.227 2.32 1 96.94 363 ARG A CA 1
ATOM 2932 C C . ARG A 1 363 ? -17.156 2.506 2.17 1 96.94 363 ARG A C 1
ATOM 2934 O O . ARG A 1 363 ? -17.797 2.566 1.111 1 96.94 363 ARG A O 1
ATOM 2941 N N . ARG A 1 364 ? -17.578 1.806 3.191 1 96.25 364 ARG A N 1
ATOM 2942 C CA . ARG A 1 364 ? -18.828 1.064 3.164 1 96.25 364 ARG A CA 1
ATOM 2943 C C . ARG A 1 364 ? -20.016 2.002 2.963 1 96.25 364 ARG A C 1
ATOM 2945 O O . ARG A 1 364 ? -20.953 1.68 2.23 1 96.25 364 ARG A O 1
ATOM 2952 N N . ALA A 1 365 ? -19.984 3.125 3.646 1 97.38 365 ALA A N 1
ATOM 2953 C CA . ALA A 1 365 ? -21.047 4.113 3.482 1 97.38 365 ALA A CA 1
ATOM 2954 C C . ALA A 1 365 ? -21.141 4.582 2.035 1 97.38 365 ALA A C 1
ATOM 2956 O O . ALA A 1 365 ? -22.234 4.738 1.494 1 97.38 365 ALA A O 1
ATOM 2957 N N . ALA A 1 366 ? -20 4.82 1.433 1 96.88 366 ALA A N 1
ATOM 2958 C CA . ALA A 1 366 ? -19.984 5.262 0.04 1 96.88 366 ALA A CA 1
ATOM 2959 C C . ALA A 1 366 ? -20.516 4.172 -0.889 1 96.88 366 ALA A C 1
ATOM 2961 O O . ALA A 1 366 ? -21.266 4.453 -1.816 1 96.88 366 ALA A O 1
ATOM 2962 N N . TRP A 1 367 ? -20.078 2.918 -0.625 1 96.31 367 TRP A N 1
ATOM 2963 C CA . TRP A 1 367 ? -20.562 1.795 -1.418 1 96.31 367 TRP A CA 1
ATOM 2964 C C . TRP A 1 367 ? -22.094 1.706 -1.355 1 96.31 367 TRP A C 1
ATOM 2966 O O . TRP A 1 367 ? -22.75 1.431 -2.365 1 96.31 367 TRP A O 1
ATOM 2976 N N . THR A 1 368 ? -22.609 1.891 -0.195 1 95.25 368 THR A N 1
ATOM 2977 C CA . THR A 1 368 ? -24.047 1.838 -0.002 1 95.25 368 THR A CA 1
ATOM 2978 C C . THR A 1 368 ? -24.734 2.998 -0.719 1 95.25 368 THR A C 1
ATOM 2980 O O . THR A 1 368 ? -25.719 2.803 -1.424 1 95.25 368 THR A O 1
ATOM 2983 N N . ALA A 1 369 ? -24.219 4.156 -0.539 1 95.25 369 ALA A N 1
ATOM 2984 C CA . ALA A 1 369 ? -24.797 5.355 -1.142 1 95.25 369 ALA A CA 1
ATOM 2985 C C . ALA A 1 369 ? -24.797 5.254 -2.664 1 95.25 369 ALA A C 1
ATOM 2987 O O . ALA A 1 369 ? -25.734 5.727 -3.316 1 95.25 369 ALA A O 1
ATOM 2988 N N . LEU A 1 370 ? -23.828 4.598 -3.223 1 95.25 370 LEU A N 1
ATOM 2989 C CA . LEU A 1 370 ? -23.672 4.52 -4.672 1 95.25 370 LEU A CA 1
ATOM 2990 C C . LEU A 1 370 ? -24.266 3.225 -5.211 1 95.25 370 LEU A C 1
ATOM 2992 O O . LEU A 1 370 ? -24.266 2.992 -6.422 1 95.25 370 LEU A O 1
ATOM 2996 N N . ALA A 1 371 ? -24.766 2.377 -4.309 1 95.06 371 ALA A N 1
ATOM 2997 C CA . ALA A 1 371 ? -25.328 1.088 -4.68 1 95.06 371 ALA A CA 1
ATOM 2998 C C . ALA A 1 371 ? -24.344 0.261 -5.496 1 95.06 371 ALA A C 1
ATOM 3000 O O . ALA A 1 371 ? -24.672 -0.2 -6.594 1 95.06 371 ALA A O 1
ATOM 3001 N N . VAL A 1 372 ? -23.156 0.094 -4.973 1 94.44 372 VAL A N 1
ATOM 3002 C CA . VAL A 1 372 ? -22.156 -0.735 -5.625 1 94.44 372 VAL A CA 1
ATOM 3003 C C . VAL A 1 372 ? -22.672 -2.166 -5.758 1 94.44 372 VAL A C 1
ATOM 3005 O O . VAL A 1 372 ? -23.312 -2.689 -4.848 1 94.44 372 VAL A O 1
ATOM 3008 N N . ARG A 1 373 ? -22.391 -2.787 -6.809 1 92.81 373 ARG A N 1
ATOM 3009 C CA . ARG A 1 373 ? -22.938 -4.117 -7.062 1 92.81 373 ARG A CA 1
ATOM 3010 C C . ARG A 1 373 ? -22.375 -5.137 -6.078 1 92.81 373 ARG A C 1
ATOM 3012 O O . ARG A 1 373 ? -21.188 -5.094 -5.742 1 92.81 373 ARG A O 1
ATOM 3019 N N . ARG A 1 374 ? -23.188 -6.086 -5.758 1 94.56 374 ARG A N 1
ATOM 3020 C CA . ARG A 1 374 ? -22.812 -7.094 -4.77 1 94.56 374 ARG A CA 1
ATOM 3021 C C . ARG A 1 374 ? -22.797 -8.484 -5.395 1 94.56 374 ARG A C 1
ATOM 3023 O O . ARG A 1 374 ? -22.641 -9.484 -4.691 1 94.56 374 ARG A O 1
ATOM 3030 N N . ALA A 1 375 ? -22.938 -8.531 -6.672 1 94.69 375 ALA A N 1
ATOM 3031 C CA . ALA A 1 375 ? -22.875 -9.773 -7.449 1 94.69 375 ALA A CA 1
ATOM 3032 C C . ALA A 1 375 ? -22.25 -9.523 -8.82 1 94.69 375 ALA A C 1
ATOM 3034 O O . ALA A 1 375 ? -22.328 -8.414 -9.352 1 94.69 375 ALA A O 1
ATOM 3035 N N . VAL A 1 376 ? -21.609 -10.508 -9.32 1 93 376 VAL A N 1
ATOM 3036 C CA . VAL A 1 376 ? -21.047 -10.438 -10.664 1 93 376 VAL A CA 1
ATOM 3037 C C . VAL A 1 376 ? -21.766 -11.414 -11.578 1 93 376 VAL A C 1
ATOM 3039 O O . VAL A 1 376 ? -22.125 -12.516 -11.164 1 93 376 VAL A O 1
ATOM 3042 N N . PRO A 1 377 ? -22.016 -10.953 -12.797 1 90.25 377 PRO A N 1
ATOM 3043 C CA . PRO A 1 377 ? -22.656 -11.883 -13.734 1 90.25 377 PRO A CA 1
ATOM 3044 C C . PRO A 1 377 ? -21.812 -13.133 -13.984 1 90.25 377 PRO A C 1
ATOM 3046 O O . PRO A 1 377 ? -20.578 -13.047 -14.055 1 90.25 377 PRO A O 1
ATOM 3049 N N . ALA A 1 378 ? -22.453 -14.234 -14.047 1 91.75 378 ALA A N 1
ATOM 3050 C CA . ALA A 1 378 ? -21.781 -15.508 -14.273 1 91.75 378 ALA A CA 1
ATOM 3051 C C . ALA A 1 378 ? -22.469 -16.297 -15.383 1 91.75 378 ALA A C 1
ATOM 3053 O O . ALA A 1 378 ? -23.703 -16.312 -15.484 1 91.75 378 ALA A O 1
ATOM 3054 N N . ASN A 1 379 ? -21.703 -16.953 -16.234 1 88.38 379 ASN A N 1
ATOM 3055 C CA . ASN A 1 379 ? -22.234 -17.781 -17.312 1 88.38 379 ASN A CA 1
ATOM 3056 C C . ASN A 1 379 ? -22.391 -19.234 -16.891 1 88.38 379 ASN A C 1
ATOM 3058 O O . ASN A 1 379 ? -22.953 -20.047 -17.625 1 88.38 379 ASN A O 1
ATOM 3062 N N . ARG A 1 380 ? -21.875 -19.609 -15.75 1 88.81 380 ARG A N 1
ATOM 3063 C CA . ARG A 1 380 ? -22.047 -20.891 -15.086 1 88.81 380 ARG A CA 1
ATOM 3064 C C . ARG A 1 380 ? -22.594 -20.719 -13.68 1 88.81 380 ARG A C 1
ATOM 3066 O O . ARG A 1 380 ? -22.172 -19.828 -12.945 1 88.81 380 ARG A O 1
ATOM 3073 N N . PRO A 1 381 ? -23.562 -21.469 -13.336 1 90.88 381 PRO A N 1
ATOM 3074 C CA . PRO A 1 381 ? -24.125 -21.312 -11.992 1 90.88 381 PRO A CA 1
ATOM 3075 C C . PRO A 1 381 ? -23.156 -21.781 -10.906 1 90.88 381 PRO A C 1
ATOM 3077 O O . PRO A 1 381 ? -22.391 -22.719 -11.117 1 90.88 381 PRO A O 1
ATOM 3080 N N . PRO A 1 382 ? -23.25 -21.094 -9.75 1 93.5 382 PRO A N 1
ATOM 3081 C CA . PRO A 1 382 ? -22.438 -21.578 -8.633 1 93.5 382 PRO A CA 1
ATOM 3082 C C . PRO A 1 382 ? -22.734 -23.031 -8.258 1 93.5 382 PRO A C 1
ATOM 3084 O O . PRO A 1 382 ? -23.891 -23.453 -8.32 1 93.5 382 PRO A O 1
ATOM 3087 N N . ASP A 1 383 ? -21.75 -23.812 -7.977 1 94.62 383 ASP A N 1
ATOM 3088 C CA . ASP A 1 383 ? -21.906 -25.188 -7.555 1 94.62 383 ASP A CA 1
ATOM 3089 C C . ASP A 1 383 ? -21.812 -25.328 -6.035 1 94.62 383 ASP A C 1
ATOM 3091 O O . ASP A 1 383 ? -21.984 -24.328 -5.312 1 94.62 383 ASP A O 1
ATOM 3095 N N . ASP A 1 384 ? -21.672 -26.516 -5.504 1 94.25 384 ASP A N 1
ATOM 3096 C CA . ASP A 1 384 ? -21.734 -26.797 -4.07 1 94.25 384 ASP A CA 1
ATOM 3097 C C . ASP A 1 384 ? -20.594 -26.094 -3.326 1 94.25 384 ASP A C 1
ATOM 3099 O O . ASP A 1 384 ? -20.734 -25.75 -2.15 1 94.25 384 ASP A O 1
ATOM 3103 N N . ARG A 1 385 ? -19.609 -25.75 -3.965 1 95.31 385 ARG A N 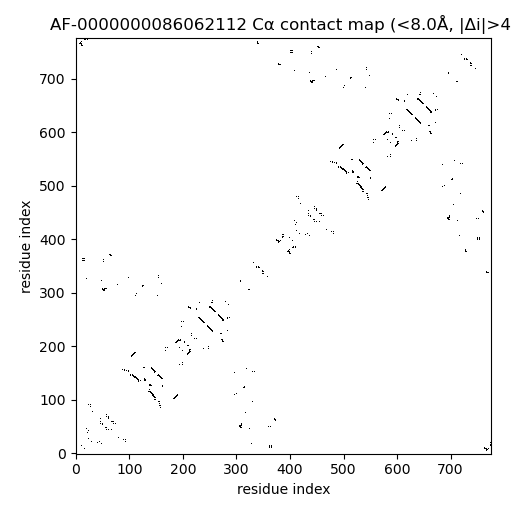1
ATOM 3104 C CA . ARG A 1 385 ? -18.438 -25.141 -3.357 1 95.31 385 ARG A CA 1
ATOM 3105 C C . ARG A 1 385 ? -18.75 -23.719 -2.893 1 95.31 385 ARG A C 1
ATOM 3107 O O . ARG A 1 385 ? -18 -23.141 -2.098 1 95.31 385 ARG A O 1
ATOM 3114 N N . PHE A 1 386 ? -19.828 -23.172 -3.375 1 97.12 386 PHE A N 1
ATOM 3115 C CA . PHE A 1 386 ? -20.172 -21.781 -3.09 1 97.12 386 PHE A CA 1
ATOM 3116 C C . PHE A 1 386 ? -21.141 -21.688 -1.912 1 97.12 386 PHE A C 1
ATOM 3118 O O . PHE A 1 386 ? -21.625 -20.609 -1.585 1 97.12 386 PHE A O 1
ATOM 3125 N N . HIS A 1 387 ? -21.453 -22.828 -1.279 1 94.81 387 HIS A N 1
ATOM 3126 C CA . HIS A 1 387 ? -22.453 -22.859 -0.209 1 94.81 387 HIS A CA 1
ATOM 3127 C C . HIS A 1 387 ? -21.859 -23.453 1.068 1 94.81 387 HIS A C 1
ATOM 3129 O O . HIS A 1 387 ? -21.031 -24.359 1.011 1 94.81 387 HIS A O 1
ATOM 3135 N N . ARG A 1 388 ? -22.203 -22.797 2.191 1 89.44 388 ARG A N 1
ATOM 3136 C CA . ARG A 1 388 ? -21.859 -23.297 3.512 1 89.44 388 ARG A CA 1
ATOM 3137 C C . ARG A 1 388 ? -23.062 -23.312 4.441 1 89.44 388 ARG A C 1
ATOM 3139 O O . ARG A 1 388 ? -23.922 -22.422 4.363 1 89.44 388 ARG A O 1
ATOM 3146 N N . MET B 1 1 ? -24.672 -12.336 -36.969 1 25.52 1 MET B N 1
ATOM 3147 C CA . MET B 1 1 ? -24.969 -11.344 -35.938 1 25.52 1 MET B CA 1
ATOM 3148 C C . MET B 1 1 ? -24.75 -11.922 -34.531 1 25.52 1 MET B C 1
ATOM 3150 O O . MET B 1 1 ? -25.609 -12.633 -34.031 1 25.52 1 MET B O 1
ATOM 3154 N N . HIS B 1 2 ? -23.641 -12.594 -34.219 1 32.97 2 HIS B N 1
ATOM 3155 C CA . HIS B 1 2 ? -23.375 -13.43 -33.062 1 32.97 2 HIS B CA 1
ATOM 3156 C C . HIS B 1 2 ? -23.734 -12.695 -31.766 1 32.97 2 HIS B C 1
ATOM 3158 O O . HIS B 1 2 ? -23.234 -11.594 -31.516 1 32.97 2 HIS B O 1
ATOM 3164 N N . SER B 1 3 ? -24.953 -12.734 -31.297 1 39.06 3 SER B N 1
ATOM 3165 C CA . SER B 1 3 ? -25.641 -12.195 -30.125 1 39.06 3 SER B CA 1
ATOM 3166 C C . SER B 1 3 ? -24.797 -12.367 -28.859 1 39.06 3 SER B C 1
ATOM 3168 O O . SER B 1 3 ? -24.234 -13.43 -28.625 1 39.06 3 SER B O 1
ATOM 3170 N N . ASN B 1 4 ? -23.953 -11.438 -28.469 1 45.78 4 ASN B N 1
ATOM 3171 C CA . ASN B 1 4 ? -23.281 -11.305 -27.188 1 45.78 4 ASN B CA 1
ATOM 3172 C C . ASN B 1 4 ? -24.078 -11.945 -26.062 1 45.78 4 ASN B C 1
ATOM 3174 O O . ASN B 1 4 ? -24.984 -11.328 -25.516 1 45.78 4 ASN B O 1
ATOM 3178 N N . LYS B 1 5 ? -24.391 -13.148 -26.047 1 49.5 5 LYS B N 1
ATOM 3179 C CA . LYS B 1 5 ? -25.281 -13.883 -25.156 1 49.5 5 LYS B CA 1
ATOM 3180 C C . LYS B 1 5 ? -25.016 -13.531 -23.703 1 49.5 5 LYS B C 1
ATOM 3182 O O . LYS B 1 5 ? -23.859 -13.539 -23.266 1 49.5 5 LYS B O 1
ATOM 3187 N N . GLN B 1 6 ? -26 -12.867 -22.906 1 55.53 6 GLN B N 1
ATOM 3188 C CA . GLN B 1 6 ? -26.297 -12.328 -21.594 1 55.53 6 GLN B CA 1
ATOM 3189 C C . GLN B 1 6 ? -26.047 -13.359 -20.484 1 55.53 6 GLN B C 1
ATOM 3191 O O . GLN B 1 6 ? -26.234 -14.555 -20.703 1 55.53 6 GLN B O 1
ATOM 3196 N N . ALA B 1 7 ? -25.344 -12.984 -19.344 1 65 7 ALA B N 1
ATOM 3197 C CA . ALA B 1 7 ? -25.125 -13.758 -18.125 1 65 7 ALA B CA 1
ATOM 3198 C C . ALA B 1 7 ? -26.422 -14.398 -17.641 1 65 7 ALA B C 1
ATOM 3200 O O . ALA B 1 7 ? -27.469 -13.75 -17.594 1 65 7 ALA B O 1
ATOM 3201 N N . ASP B 1 8 ? -26.562 -15.781 -17.625 1 75.62 8 ASP B N 1
ATOM 3202 C CA . ASP B 1 8 ? -27.719 -16.547 -17.156 1 75.62 8 ASP B CA 1
ATOM 3203 C C . ASP B 1 8 ? -27.719 -16.703 -15.641 1 75.62 8 ASP B C 1
ATOM 3205 O O . ASP B 1 8 ? -28.734 -17.062 -15.047 1 75.62 8 ASP B O 1
ATOM 3209 N N . SER B 1 9 ? -26.547 -16.406 -14.992 1 89 9 SER B N 1
ATOM 3210 C CA . SER B 1 9 ? -26.422 -16.562 -13.547 1 89 9 SER B CA 1
ATOM 3211 C C . SER B 1 9 ? -25.578 -15.438 -12.945 1 89 9 SER B C 1
ATOM 3213 O O . SER B 1 9 ? -25.203 -14.492 -13.641 1 89 9 SER B O 1
ATOM 3215 N N . GLU B 1 10 ? -25.578 -15.391 -11.602 1 94.19 10 GLU B N 1
ATOM 3216 C CA . GLU B 1 10 ? -24.75 -14.422 -10.883 1 94.19 10 GLU B CA 1
ATOM 3217 C C . GLU B 1 10 ? -24.047 -15.078 -9.695 1 94.19 10 GLU B C 1
ATOM 3219 O O . GLU B 1 10 ? -24.516 -16.094 -9.164 1 94.19 10 GLU B O 1
ATOM 3224 N N . ILE B 1 11 ? -22.922 -14.609 -9.375 1 95.69 11 ILE B N 1
ATOM 3225 C CA . ILE B 1 11 ? -22.203 -15.008 -8.164 1 95.69 11 ILE B CA 1
ATOM 3226 C C . ILE B 1 11 ? -22.234 -13.875 -7.145 1 95.69 11 ILE B C 1
ATOM 3228 O O . ILE B 1 11 ? -21.719 -12.781 -7.402 1 95.69 11 ILE B O 1
ATOM 3232 N N . HIS B 1 12 ? -22.844 -14.133 -6.016 1 97.38 12 HIS B N 1
ATOM 3233 C CA . HIS B 1 12 ? -22.969 -13.133 -4.957 1 97.38 12 HIS B CA 1
ATOM 3234 C C . HIS B 1 12 ? -21.703 -13.109 -4.09 1 97.38 12 HIS B C 1
ATOM 3236 O O . HIS B 1 12 ? -20.984 -14.102 -3.998 1 97.38 12 HIS B O 1
ATOM 3242 N N . GLU B 1 13 ? -21.469 -11.969 -3.451 1 97.56 13 GLU B N 1
ATOM 3243 C CA . GLU B 1 13 ? -20.25 -11.766 -2.686 1 97.56 13 GLU B CA 1
ATOM 3244 C C . GLU B 1 13 ? -20.141 -12.766 -1.536 1 97.56 13 GLU B C 1
ATOM 3246 O O . GLU B 1 13 ? -19.047 -13.211 -1.194 1 97.56 13 GLU B O 1
ATOM 3251 N N . ASP B 1 14 ? -21.25 -13.148 -0.92 1 97.69 14 ASP B N 1
ATOM 3252 C CA . ASP B 1 14 ? -21.188 -14.141 0.145 1 97.69 14 ASP B CA 1
ATOM 3253 C C . ASP B 1 14 ? -20.766 -15.5 -0.398 1 97.69 14 ASP B C 1
ATOM 3255 O O . ASP B 1 14 ? -20.109 -16.281 0.298 1 97.69 14 ASP B O 1
ATOM 3259 N N . GLN B 1 15 ? -21.156 -15.805 -1.595 1 98.25 15 GLN B N 1
ATOM 3260 C CA . GLN B 1 15 ? -20.781 -17.062 -2.242 1 98.25 15 GLN B CA 1
ATOM 3261 C C . GLN B 1 15 ? -19.281 -17.109 -2.514 1 98.25 15 GLN B C 1
ATOM 3263 O O . GLN B 1 15 ? -18.672 -18.172 -2.465 1 98.25 15 GLN B O 1
ATOM 3268 N N . LEU B 1 16 ? -18.719 -15.977 -2.84 1 98.31 16 LEU B N 1
ATOM 3269 C CA . LEU B 1 16 ? -17.266 -15.906 -3.031 1 98.31 16 LEU B CA 1
ATOM 3270 C C . LEU B 1 16 ? -16.531 -16.25 -1.742 1 98.31 16 LEU B C 1
ATOM 3272 O O . LEU B 1 16 ? -15.547 -17 -1.764 1 98.31 16 LEU B O 1
ATOM 3276 N N . LEU B 1 17 ? -16.984 -15.664 -0.618 1 98.5 17 LEU B N 1
ATOM 3277 C CA . LEU B 1 17 ? -16.406 -15.977 0.681 1 98.5 17 LEU B CA 1
ATOM 3278 C C . LEU B 1 17 ? -16.531 -17.469 0.992 1 98.5 17 LEU B C 1
ATOM 3280 O O . LEU B 1 17 ? -15.578 -18.094 1.461 1 98.5 17 LEU B O 1
ATOM 3284 N N . ASN B 1 18 ? -17.719 -18 0.709 1 98.44 18 ASN B N 1
ATOM 3285 C CA . ASN B 1 18 ? -17.938 -19.422 0.932 1 98.44 18 ASN B CA 1
ATOM 3286 C C . ASN B 1 18 ? -16.969 -20.281 0.122 1 98.44 18 ASN B C 1
ATOM 3288 O O . ASN B 1 18 ? -16.422 -21.266 0.629 1 98.44 18 ASN B O 1
ATOM 3292 N N . PHE B 1 19 ? -16.797 -19.969 -1.106 1 98.38 19 PHE B N 1
ATOM 3293 C CA . PHE B 1 19 ? -15.898 -20.688 -1.99 1 98.38 19 PHE B CA 1
ATOM 3294 C C . PHE B 1 19 ? -14.492 -20.75 -1.397 1 98.38 19 PHE B C 1
ATOM 3296 O O . PHE B 1 19 ? -13.867 -21.812 -1.379 1 98.38 19 PHE B O 1
ATOM 3303 N N . LEU B 1 20 ? -13.992 -19.609 -0.887 1 98.44 20 LEU B N 1
ATOM 3304 C CA . LEU B 1 20 ? -12.641 -19.516 -0.337 1 98.44 20 LEU B CA 1
ATOM 3305 C C . LEU B 1 20 ? -12.531 -20.297 0.971 1 98.44 20 LEU B C 1
ATOM 3307 O O . LEU B 1 20 ? -11.578 -21.062 1.168 1 98.44 20 LEU B O 1
ATOM 3311 N N . VAL B 1 21 ? -13.484 -20.125 1.839 1 98.06 21 VAL B N 1
ATOM 3312 C CA . VAL B 1 21 ? -13.477 -20.781 3.141 1 98.06 21 VAL B CA 1
ATOM 3313 C C . VAL B 1 21 ? -13.578 -22.297 2.955 1 98.06 21 VAL B C 1
ATOM 3315 O O . VAL B 1 21 ? -12.852 -23.062 3.605 1 98.06 21 VAL B O 1
ATOM 3318 N N . ASN B 1 22 ? -14.438 -22.734 2.033 1 97.25 22 ASN B N 1
ATOM 3319 C CA . ASN B 1 22 ? -14.57 -24.156 1.747 1 97.25 22 ASN B CA 1
ATOM 3320 C C . ASN B 1 22 ? -13.273 -24.75 1.2 1 97.25 22 ASN B C 1
ATOM 3322 O O . ASN B 1 22 ? -12.898 -25.859 1.555 1 97.25 22 ASN B O 1
ATOM 3326 N N . SER B 1 23 ? -12.641 -24.016 0.329 1 97.12 23 SER B N 1
ATOM 3327 C CA . SER B 1 23 ? -11.375 -24.469 -0.24 1 97.12 23 SER B CA 1
ATOM 3328 C C . SER B 1 23 ? -10.32 -24.672 0.843 1 97.12 23 SER B C 1
ATOM 3330 O O . SER B 1 23 ? -9.594 -25.672 0.832 1 97.12 23 SER B O 1
ATOM 3332 N N . LEU B 1 24 ? -10.273 -23.75 1.773 1 96.94 24 LEU B N 1
ATOM 3333 C CA . LEU B 1 24 ? -9.312 -23.828 2.867 1 96.94 24 LEU B CA 1
ATOM 3334 C C . LEU B 1 24 ? -9.664 -24.969 3.814 1 96.94 24 LEU B C 1
ATOM 3336 O O . LEU B 1 24 ? -8.789 -25.75 4.207 1 96.94 24 LEU B O 1
ATOM 3340 N N . ASP B 1 25 ? -10.906 -25.062 4.129 1 94.56 25 ASP B N 1
ATOM 3341 C CA . ASP B 1 25 ? -11.359 -26.078 5.074 1 94.56 25 ASP B CA 1
ATOM 3342 C C . ASP B 1 25 ? -11.117 -27.484 4.523 1 94.56 25 ASP B C 1
ATOM 3344 O O . ASP B 1 25 ? -10.797 -28.406 5.281 1 94.56 25 ASP B O 1
ATOM 3348 N N . GLN B 1 26 ? -11.219 -27.656 3.289 1 92.75 26 GLN B N 1
ATOM 3349 C CA . GLN B 1 26 ? -11.055 -28.953 2.645 1 92.75 26 GLN B CA 1
ATOM 3350 C C . GLN B 1 26 ? -9.578 -29.344 2.562 1 92.75 26 GLN B C 1
ATOM 3352 O O . GLN B 1 26 ? -9.211 -30.469 2.904 1 92.75 26 GLN B O 1
ATOM 3357 N N . GLU B 1 27 ? -8.719 -28.406 2.221 1 91.75 27 GLU B N 1
ATOM 3358 C CA . GLU B 1 27 ? -7.344 -28.75 1.886 1 91.75 27 GLU B CA 1
ATOM 3359 C C . GLU B 1 27 ? -6.402 -28.484 3.057 1 91.75 27 GLU B C 1
ATOM 3361 O O . GLU B 1 27 ? -5.309 -29.047 3.127 1 91.75 27 GLU B O 1
ATOM 3366 N N . VAL B 1 28 ? -6.809 -27.547 3.906 1 90.5 28 VAL B N 1
ATOM 3367 C CA . VAL B 1 28 ? -6.012 -27.219 5.086 1 90.5 28 VAL B CA 1
ATOM 3368 C C . VAL B 1 28 ? -6.836 -27.469 6.348 1 90.5 28 VAL B C 1
ATOM 3370 O O . VAL B 1 28 ? -7.168 -26.531 7.074 1 90.5 28 VAL B O 1
ATOM 3373 N N . PRO B 1 29 ? -7.031 -28.688 6.668 1 87.19 29 PRO B N 1
ATOM 3374 C CA . PRO B 1 29 ? -7.93 -29 7.781 1 87.19 29 PRO B CA 1
ATOM 3375 C C . PRO B 1 29 ? -7.336 -28.641 9.141 1 87.19 29 PRO B C 1
ATOM 3377 O O . PRO B 1 29 ? -6.129 -28.812 9.352 1 87.19 29 PRO B O 1
ATOM 3380 N N . LEU B 1 30 ? -8.164 -28.078 9.938 1 87.75 30 LEU B N 1
ATOM 3381 C CA . LEU B 1 30 ? -7.836 -27.781 11.32 1 87.75 30 LEU B CA 1
ATOM 3382 C C . LEU B 1 30 ? -8.578 -28.703 12.273 1 87.75 30 LEU B C 1
ATOM 3384 O O . LEU B 1 30 ? -9.805 -28.812 12.211 1 87.75 30 LEU B O 1
ATOM 3388 N N . SER B 1 31 ? -7.793 -29.484 13.023 1 83 31 SER B N 1
ATOM 3389 C CA . SER B 1 31 ? -8.406 -30.391 13.992 1 83 31 SER B CA 1
ATOM 3390 C C . SER B 1 31 ? -8.648 -29.688 15.328 1 83 31 SER B C 1
ATOM 3392 O O . SER B 1 31 ? -7.707 -29.391 16.062 1 83 31 SER B O 1
ATOM 3394 N N . LEU B 1 32 ? -9.852 -29.344 15.539 1 86.5 32 LEU B N 1
ATOM 3395 C CA . LEU B 1 32 ? -10.219 -28.734 16.812 1 86.5 32 LEU B CA 1
ATOM 3396 C C . LEU B 1 32 ? -10.828 -29.75 17.766 1 86.5 32 LEU B C 1
ATOM 3398 O O . LEU B 1 32 ? -11.391 -30.766 17.328 1 86.5 32 LEU B O 1
ATOM 3402 N N . ALA B 1 33 ? -10.586 -29.547 19.062 1 80.56 33 ALA B N 1
ATOM 3403 C CA . ALA B 1 33 ? -11.156 -30.453 20.047 1 80.56 33 ALA B CA 1
ATOM 3404 C C . ALA B 1 33 ? -12.68 -30.391 20.031 1 80.56 33 ALA B C 1
ATOM 3406 O O . ALA B 1 33 ? -13.266 -29.391 19.578 1 80.56 33 ALA B O 1
ATOM 3407 N N . ASN B 1 34 ? -13.32 -31.391 20.453 1 76.44 34 ASN B N 1
ATOM 3408 C CA . ASN B 1 34 ? -14.773 -31.516 20.422 1 76.44 34 ASN B CA 1
ATOM 3409 C C . ASN B 1 34 ? -15.445 -30.422 21.234 1 76.44 34 ASN B C 1
ATOM 3411 O O . ASN B 1 34 ? -16.578 -30.016 20.938 1 76.44 34 ASN B O 1
ATOM 3415 N N . ASN B 1 35 ? -14.836 -29.906 22.203 1 75.12 35 ASN B N 1
ATOM 3416 C CA . ASN B 1 35 ? -15.438 -28.906 23.078 1 75.12 35 ASN B CA 1
ATOM 3417 C C . ASN B 1 35 ? -15.102 -27.484 22.625 1 75.12 35 ASN B C 1
ATOM 3419 O O . ASN B 1 35 ? -15.391 -26.516 23.328 1 75.12 35 ASN B O 1
ATOM 3423 N N . ALA B 1 36 ? -14.547 -27.484 21.391 1 79.88 36 ALA B N 1
ATOM 3424 C CA . ALA B 1 36 ? -14.172 -26.156 20.922 1 79.88 36 ALA B CA 1
ATOM 3425 C C . ALA B 1 36 ? -15.406 -25.312 20.641 1 79.88 36 ALA B C 1
ATOM 3427 O O . ALA B 1 36 ? -16.406 -25.812 20.109 1 79.88 36 ALA B O 1
ATOM 3428 N N . GLU B 1 37 ? -15.461 -24.062 20.984 1 82.5 37 GLU B N 1
ATOM 3429 C CA . GLU B 1 37 ? -16.578 -23.141 20.828 1 82.5 37 GLU B CA 1
ATOM 3430 C C . GLU B 1 37 ? -16.641 -22.578 19.406 1 82.5 37 GLU B C 1
ATOM 3432 O O . GLU B 1 37 ? -17.641 -21.984 19 1 82.5 37 GLU B O 1
ATOM 3437 N N . ILE B 1 38 ? -15.547 -22.812 18.656 1 89.19 38 ILE B N 1
ATOM 3438 C CA . ILE B 1 38 ? -15.523 -22.312 17.297 1 89.19 38 ILE B CA 1
ATOM 3439 C C . ILE B 1 38 ? -15.156 -23.438 16.328 1 89.19 38 ILE B C 1
ATOM 3441 O O . ILE B 1 38 ? -14.617 -24.469 16.75 1 89.19 38 ILE B O 1
ATOM 3445 N N . THR B 1 39 ? -15.547 -23.281 15.078 1 91.5 39 THR B N 1
ATOM 3446 C CA . THR B 1 39 ? -15.242 -24.266 14.039 1 91.5 39 THR B CA 1
ATOM 3447 C C . THR B 1 39 ? -14.078 -23.797 13.172 1 91.5 39 THR B C 1
ATOM 3449 O O . THR B 1 39 ? -13.656 -22.641 13.266 1 91.5 39 THR B O 1
ATOM 3452 N N . ALA B 1 40 ? -13.57 -24.719 12.375 1 93.25 40 ALA B N 1
ATOM 3453 C CA . ALA B 1 40 ? -12.516 -24.359 11.43 1 93.25 40 ALA B CA 1
ATOM 3454 C C . ALA B 1 40 ? -13 -23.312 10.445 1 93.25 40 ALA B C 1
ATOM 3456 O O . ALA B 1 40 ? -12.242 -22.406 10.062 1 93.25 40 ALA B O 1
ATOM 3457 N N . GLU B 1 41 ? -14.234 -23.391 10.07 1 93.69 41 GLU B N 1
ATOM 3458 C CA . GLU B 1 41 ? -14.82 -22.438 9.141 1 93.69 41 GLU B CA 1
ATOM 3459 C C . GLU B 1 41 ? -14.82 -21.031 9.727 1 93.69 41 GLU B C 1
ATOM 3461 O O . GLU B 1 41 ? -14.578 -20.047 9.016 1 93.69 41 GLU B O 1
ATOM 3466 N N . ASP B 1 42 ? -15.078 -20.969 10.992 1 94.06 42 ASP B N 1
ATOM 3467 C CA . ASP B 1 42 ? -15.062 -19.672 11.672 1 94.06 42 ASP B CA 1
ATOM 3468 C C . ASP B 1 42 ? -13.672 -19.047 11.602 1 94.06 42 ASP B C 1
ATOM 3470 O O . ASP B 1 42 ? -13.539 -17.844 11.391 1 94.06 42 ASP B O 1
ATOM 3474 N N . ILE B 1 43 ? -12.719 -19.859 11.82 1 95.69 43 ILE B N 1
ATOM 3475 C CA . ILE B 1 43 ? -11.336 -19.406 11.805 1 95.69 43 ILE B CA 1
ATOM 3476 C C . ILE B 1 43 ? -10.969 -18.906 10.406 1 95.69 43 ILE B C 1
ATOM 3478 O O . ILE B 1 43 ? -10.422 -17.812 10.25 1 95.69 43 ILE B O 1
ATOM 3482 N N . TYR B 1 44 ? -11.312 -19.688 9.398 1 96.94 44 TYR B N 1
ATOM 3483 C CA . TYR B 1 44 ? -10.945 -19.344 8.031 1 96.94 44 TYR B CA 1
ATOM 3484 C C . TYR B 1 44 ? -11.727 -18.125 7.551 1 96.94 44 TYR B C 1
ATOM 3486 O O . TYR B 1 44 ? -11.219 -17.328 6.758 1 96.94 44 TYR B O 1
ATOM 3494 N N . GLU B 1 45 ? -12.961 -17.953 8.039 1 96.81 45 GLU B N 1
ATOM 3495 C CA . GLU B 1 45 ? -13.719 -16.734 7.723 1 96.81 45 GLU B CA 1
ATOM 3496 C C . GLU B 1 45 ? -12.992 -15.484 8.188 1 96.81 45 GLU B C 1
ATOM 3498 O O . GLU B 1 45 ? -12.914 -14.492 7.461 1 96.81 45 GLU B O 1
ATOM 3503 N N . VAL B 1 46 ? -12.422 -15.586 9.375 1 97.12 46 VAL B N 1
ATOM 3504 C CA . VAL B 1 46 ? -11.688 -14.461 9.945 1 97.12 46 VAL B CA 1
ATOM 3505 C C . VAL B 1 46 ? -10.391 -14.242 9.172 1 97.12 46 VAL B C 1
ATOM 3507 O O . VAL B 1 46 ? -10.031 -13.109 8.844 1 97.12 46 VAL B O 1
ATOM 3510 N N . VAL B 1 47 ? -9.672 -15.312 8.859 1 97.75 47 VAL B N 1
ATOM 3511 C CA . VAL B 1 47 ? -8.375 -15.219 8.195 1 97.75 47 VAL B CA 1
ATOM 3512 C C . VAL B 1 47 ? -8.555 -14.656 6.785 1 97.75 47 VAL B C 1
ATOM 3514 O O . VAL B 1 47 ? -7.84 -13.742 6.375 1 97.75 47 VAL B O 1
ATOM 3517 N N . VAL B 1 48 ? -9.586 -15.18 6.051 1 98.5 48 VAL B N 1
ATOM 3518 C CA . VAL B 1 48 ? -9.875 -14.68 4.707 1 98.5 48 VAL B CA 1
ATOM 3519 C C . VAL B 1 48 ? -10.305 -13.219 4.785 1 98.5 48 VAL B C 1
ATOM 3521 O O . VAL B 1 48 ? -9.867 -12.398 3.977 1 98.5 48 VAL B O 1
ATOM 3524 N N . GLY B 1 49 ? -11.156 -12.922 5.734 1 97.75 49 GLY B N 1
ATOM 3525 C CA . GLY B 1 49 ? -11.594 -11.547 5.926 1 97.75 49 GLY B CA 1
ATOM 3526 C C . GLY B 1 49 ? -10.453 -10.594 6.227 1 97.75 49 GLY B C 1
ATOM 3527 O O . GLY B 1 49 ? -10.391 -9.5 5.66 1 97.75 49 GLY B O 1
ATOM 3528 N N . ALA B 1 50 ? -9.57 -11 7.129 1 97.62 50 ALA B N 1
ATOM 3529 C CA . ALA B 1 50 ? -8.43 -10.164 7.488 1 97.62 50 ALA B CA 1
ATOM 3530 C C . ALA B 1 50 ? -7.52 -9.93 6.281 1 97.62 50 ALA B C 1
ATOM 3532 O O . ALA B 1 50 ? -7.016 -8.82 6.082 1 97.62 50 ALA B O 1
ATOM 3533 N N . CYS B 1 51 ? -7.293 -10.93 5.488 1 97.88 51 CYS B N 1
ATOM 3534 C CA . CYS B 1 51 ? -6.469 -10.805 4.293 1 97.88 51 CYS B CA 1
ATOM 3535 C C . CYS B 1 51 ? -7.113 -9.867 3.281 1 97.88 51 CYS B C 1
ATOM 3537 O O . CYS B 1 51 ? -6.469 -8.945 2.777 1 97.88 51 CYS B O 1
ATOM 3539 N N . ALA B 1 52 ? -8.391 -10.094 3.039 1 97.44 52 ALA B N 1
ATOM 3540 C CA . ALA B 1 52 ? -9.102 -9.258 2.076 1 97.44 52 ALA B CA 1
ATOM 3541 C C . ALA B 1 52 ? -9.133 -7.801 2.533 1 97.44 52 ALA B C 1
ATOM 3543 O O . ALA B 1 52 ? -9.047 -6.883 1.714 1 97.44 52 ALA B O 1
ATOM 3544 N N . ASP B 1 53 ? -9.211 -7.625 3.805 1 95 53 ASP B N 1
ATOM 3545 C CA . ASP B 1 53 ? -9.32 -6.293 4.395 1 95 53 ASP B CA 1
ATOM 3546 C C . ASP B 1 53 ? -7.945 -5.652 4.555 1 95 53 ASP B C 1
ATOM 3548 O O . ASP B 1 53 ? -7.84 -4.449 4.812 1 95 53 ASP B O 1
ATOM 3552 N N . GLY B 1 54 ? -6.922 -6.449 4.445 1 92.81 54 GLY B N 1
ATOM 3553 C CA . GLY B 1 54 ? -5.586 -5.938 4.711 1 92.81 54 GLY B CA 1
ATOM 3554 C C . GLY B 1 54 ? -5.398 -5.469 6.141 1 92.81 54 GLY B C 1
ATOM 3555 O O . GLY B 1 54 ? -4.75 -4.449 6.387 1 92.81 54 GLY B O 1
ATOM 3556 N N . THR B 1 55 ? -6.035 -6.066 7.039 1 93.56 55 THR B N 1
ATOM 3557 C CA . THR B 1 55 ? -5.934 -5.738 8.461 1 93.56 55 THR B CA 1
ATOM 3558 C C . THR B 1 55 ? -5.531 -6.969 9.266 1 93.56 55 THR B C 1
ATOM 3560 O O . THR B 1 55 ? -5.277 -8.031 8.703 1 93.56 55 THR B O 1
ATOM 3563 N N . SER B 1 56 ? -5.406 -6.805 10.555 1 94.31 56 SER B N 1
ATOM 3564 C CA . SER B 1 56 ? -5.008 -7.922 11.398 1 94.31 56 SER B CA 1
ATOM 3565 C C . SER B 1 56 ? -6.219 -8.703 11.898 1 94.31 56 SER B C 1
ATOM 3567 O O . SER B 1 56 ? -7.328 -8.164 11.945 1 94.31 56 SER B O 1
ATOM 3569 N N . VAL B 1 57 ? -5.949 -9.898 12.258 1 95.31 57 VAL B N 1
ATOM 3570 C CA . VAL B 1 57 ? -6.977 -10.734 12.875 1 95.31 57 VAL B CA 1
ATOM 3571 C C . VAL B 1 57 ? -7.527 -10.047 14.117 1 95.31 57 VAL B C 1
ATOM 3573 O O . VAL B 1 57 ? -8.742 -9.984 14.312 1 95.31 57 VAL B O 1
ATOM 3576 N N . SER B 1 58 ? -6.684 -9.461 14.883 1 93.12 58 SER B N 1
ATOM 3577 C CA . SER B 1 58 ? -7.082 -8.789 16.125 1 93.12 58 SER B CA 1
ATOM 3578 C C . SER B 1 58 ? -7.996 -7.605 15.836 1 93.12 58 SER B C 1
ATOM 3580 O O . SER B 1 58 ? -9.039 -7.445 16.469 1 93.12 58 SER B O 1
ATOM 3582 N N . THR B 1 59 ? -7.613 -6.848 14.883 1 91.44 59 THR B N 1
ATOM 3583 C CA . THR B 1 59 ? -8.391 -5.66 14.531 1 91.44 59 THR B CA 1
ATOM 3584 C C . THR B 1 59 ? -9.758 -6.051 13.984 1 91.44 59 THR B C 1
ATOM 3586 O O . THR B 1 59 ? -10.773 -5.461 14.367 1 91.44 59 THR B O 1
ATOM 3589 N N . LEU B 1 60 ? -9.781 -6.984 13.086 1 94.31 60 LEU B N 1
ATOM 3590 C CA . LEU B 1 60 ? -11.047 -7.418 12.5 1 94.31 60 LEU B CA 1
ATOM 3591 C C . LEU B 1 60 ? -11.969 -7.988 13.57 1 94.31 60 LEU B C 1
ATOM 3593 O O . LEU B 1 60 ? -13.156 -7.652 13.617 1 94.31 60 LEU B O 1
ATOM 3597 N N . CYS B 1 61 ? -11.43 -8.797 14.422 1 93.88 61 CYS B N 1
ATOM 3598 C CA . CYS B 1 61 ? -12.234 -9.391 15.484 1 93.88 61 CYS B CA 1
ATOM 3599 C C . CYS B 1 61 ? -12.734 -8.328 16.453 1 93.88 61 CYS B C 1
ATOM 3601 O O . CYS B 1 61 ? -13.883 -8.375 16.891 1 93.88 61 CYS B O 1
ATOM 3603 N N . ALA B 1 62 ? -11.875 -7.379 16.766 1 91.56 62 ALA B N 1
ATOM 3604 C CA . ALA B 1 62 ? -12.227 -6.316 17.703 1 91.56 62 ALA B CA 1
ATOM 3605 C C . ALA B 1 62 ? -13.367 -5.461 17.156 1 91.56 62 ALA B C 1
ATOM 3607 O O . ALA B 1 62 ? -14.164 -4.914 17.906 1 91.56 62 ALA B O 1
ATOM 3608 N N . SER B 1 63 ? -13.461 -5.379 15.898 1 91.75 63 SER B N 1
ATOM 3609 C CA . SER B 1 63 ? -14.492 -4.559 15.273 1 91.75 63 SER B CA 1
ATOM 3610 C C . SER B 1 63 ? -15.742 -5.379 14.977 1 91.75 63 SER B C 1
ATOM 3612 O O . SER B 1 63 ? -16.719 -4.855 14.43 1 91.75 63 SER B O 1
ATOM 3614 N N . SER B 1 64 ? -15.719 -6.641 15.289 1 92.38 64 SER B N 1
ATOM 3615 C CA . SER B 1 64 ? -16.828 -7.531 14.961 1 92.38 64 SER B CA 1
ATOM 3616 C C . SER B 1 64 ? -17.688 -7.812 16.188 1 92.38 64 SER B C 1
ATOM 3618 O O . SER B 1 64 ? -17.172 -7.941 17.297 1 92.38 64 SER B O 1
ATOM 3620 N N . GLN B 1 65 ? -19 -7.879 15.984 1 88 65 GLN B N 1
ATOM 3621 C CA . GLN B 1 65 ? -19.938 -8.164 17.078 1 88 65 GLN B CA 1
ATOM 3622 C C . GLN B 1 65 ? -20.172 -9.664 17.203 1 88 65 GLN B C 1
ATOM 3624 O O . GLN B 1 65 ? -20.438 -10.164 18.297 1 88 65 GLN B O 1
ATOM 3629 N N . ASN B 1 66 ? -20.172 -10.469 16.188 1 78.81 66 ASN B N 1
ATOM 3630 C CA . ASN B 1 66 ? -20.453 -11.898 16.188 1 78.81 66 ASN B CA 1
ATOM 3631 C C . ASN B 1 66 ? -19.203 -12.719 15.898 1 78.81 66 ASN B C 1
ATOM 3633 O O . ASN B 1 66 ? -19.297 -13.898 15.539 1 78.81 66 ASN B O 1
ATOM 3637 N N . GLY B 1 67 ? -18.109 -12.102 16.047 1 80.88 67 GLY B N 1
ATOM 3638 C CA . GLY B 1 67 ? -16.906 -12.836 15.688 1 80.88 67 GLY B CA 1
ATOM 3639 C C . GLY B 1 67 ? -16.234 -13.477 16.875 1 80.88 67 GLY B C 1
ATOM 3640 O O . GLY B 1 67 ? -16.484 -13.102 18.031 1 80.88 67 GLY B O 1
ATOM 3641 N N . PRO B 1 68 ? -15.531 -14.523 16.609 1 89.81 68 PRO B N 1
ATOM 3642 C CA . PRO B 1 68 ? -14.742 -15.148 17.672 1 89.81 68 PRO B CA 1
ATOM 3643 C C . PRO B 1 68 ? -13.695 -14.203 18.266 1 89.81 68 PRO B C 1
ATOM 3645 O O . PRO B 1 68 ? -13.359 -13.188 17.641 1 89.81 68 PRO B O 1
ATOM 3648 N N . ALA B 1 69 ? -13.312 -14.539 19.422 1 92.5 69 ALA B N 1
ATOM 3649 C CA . ALA B 1 69 ? -12.25 -13.766 20.062 1 92.5 69 ALA B CA 1
ATOM 3650 C C . ALA B 1 69 ? -10.93 -13.914 19.312 1 92.5 69 ALA B C 1
ATOM 3652 O O . ALA B 1 69 ? -10.562 -15.023 18.906 1 92.5 69 ALA B O 1
ATOM 3653 N N . ALA B 1 70 ? -10.25 -12.805 19.172 1 93.69 70 ALA B N 1
ATOM 3654 C CA . ALA B 1 70 ? -8.992 -12.797 18.438 1 93.69 70 ALA B CA 1
ATOM 3655 C C . ALA B 1 70 ? -7.988 -13.781 19.031 1 93.69 70 ALA B C 1
ATOM 3657 O O . ALA B 1 70 ? -7.305 -14.5 18.297 1 93.69 70 ALA B O 1
ATOM 3658 N N . ASN B 1 71 ? -7.934 -13.812 20.328 1 92.38 71 ASN B N 1
ATOM 3659 C CA . ASN B 1 71 ? -6.965 -14.664 21.016 1 92.38 71 ASN B CA 1
ATOM 3660 C C . ASN B 1 71 ? -7.223 -16.141 20.719 1 92.38 71 ASN B C 1
ATOM 3662 O O . ASN B 1 71 ? -6.281 -16.938 20.641 1 92.38 71 ASN B O 1
ATOM 3666 N N . THR B 1 72 ? -8.477 -16.453 20.672 1 92.56 72 THR B N 1
ATOM 3667 C CA . THR B 1 72 ? -8.828 -17.828 20.359 1 92.56 72 THR B CA 1
ATOM 3668 C C . THR B 1 72 ? -8.375 -18.203 18.953 1 92.56 72 THR B C 1
ATOM 3670 O O . THR B 1 72 ? -7.793 -19.266 18.734 1 92.56 72 THR B O 1
ATOM 3673 N N . ILE B 1 73 ? -8.617 -17.344 18 1 93.81 73 ILE B N 1
ATOM 3674 C CA . ILE B 1 73 ? -8.227 -17.578 16.625 1 93.81 73 ILE B CA 1
ATOM 3675 C C . ILE B 1 73 ? -6.707 -17.703 16.531 1 93.81 73 ILE B C 1
ATOM 3677 O O . ILE B 1 73 ? -6.188 -18.672 15.953 1 93.81 73 ILE B O 1
ATOM 3681 N N . LEU B 1 74 ? -6.02 -16.797 17.141 1 93.5 74 LEU B N 1
ATOM 3682 C CA . LEU B 1 74 ? -4.562 -16.766 17.078 1 93.5 74 LEU B CA 1
ATOM 3683 C C . LEU B 1 74 ? -3.951 -17.969 17.766 1 93.5 74 LEU B C 1
ATOM 3685 O O . LEU B 1 74 ? -2.93 -18.5 17.312 1 93.5 74 LEU B O 1
ATOM 3689 N N . TYR B 1 75 ? -4.574 -18.344 18.828 1 92.81 75 TYR B N 1
ATOM 3690 C CA . TYR B 1 75 ? -4.117 -19.547 19.531 1 92.81 75 TYR B CA 1
ATOM 3691 C C . TYR B 1 75 ? -4.164 -20.766 18.609 1 92.81 75 TYR B C 1
ATOM 3693 O O . TYR B 1 75 ? -3.195 -21.516 18.531 1 92.81 75 TYR B O 1
ATOM 3701 N N . HIS B 1 76 ? -5.242 -20.969 17.969 1 92.75 76 HIS B N 1
ATOM 3702 C CA . HIS B 1 76 ? -5.395 -22.125 17.094 1 92.75 76 HIS B CA 1
ATOM 3703 C C . HIS B 1 76 ? -4.434 -22.031 15.906 1 92.75 76 HIS B C 1
ATOM 3705 O O . HIS B 1 76 ? -3.871 -23.047 15.484 1 92.75 76 HIS B O 1
ATOM 3711 N N . LEU B 1 77 ? -4.219 -20.859 15.344 1 93.25 77 LEU B N 1
ATOM 3712 C CA . LEU B 1 77 ? -3.311 -20.688 14.219 1 93.25 77 LEU B CA 1
ATOM 3713 C C . LEU B 1 77 ? -1.877 -21.016 14.617 1 93.25 77 LEU B C 1
ATOM 3715 O O . LEU B 1 77 ? -1.112 -21.562 13.82 1 93.25 77 LEU B O 1
ATOM 3719 N N . ARG B 1 78 ? -1.559 -20.75 15.82 1 91.38 78 ARG B N 1
ATOM 3720 C CA . ARG B 1 78 ? -0.197 -20.953 16.297 1 91.38 78 ARG B CA 1
ATOM 3721 C C . ARG B 1 78 ? 0.036 -22.422 16.672 1 91.38 78 ARG B C 1
ATOM 3723 O O . ARG B 1 78 ? 1.153 -22.922 16.547 1 91.38 78 ARG B O 1
ATOM 3730 N N . THR B 1 79 ? -1.021 -23.109 17.062 1 91.25 79 THR B N 1
ATOM 3731 C CA . THR B 1 79 ? -0.798 -24.391 17.703 1 91.25 79 THR B CA 1
ATOM 3732 C C . THR B 1 79 ? -1.207 -25.531 16.781 1 91.25 79 THR B C 1
ATOM 3734 O O . THR B 1 79 ? -0.785 -26.672 16.969 1 91.25 79 THR B O 1
ATOM 3737 N N . LYS B 1 80 ? -1.898 -25.266 15.836 1 88.75 80 LYS B N 1
ATOM 3738 C CA . LYS B 1 80 ? -2.506 -26.375 15.109 1 88.75 80 LYS B CA 1
ATOM 3739 C C . LYS B 1 80 ? -1.748 -26.656 13.812 1 88.75 80 LYS B C 1
ATOM 3741 O O . LYS B 1 80 ? -2.016 -27.656 13.141 1 88.75 80 LYS B O 1
ATOM 3746 N N . PHE B 1 81 ? -0.834 -25.797 13.438 1 87.88 81 PHE B N 1
ATOM 3747 C CA . PHE B 1 81 ? -0.151 -26 12.164 1 87.88 81 PHE B CA 1
ATOM 3748 C C . PHE B 1 81 ? 1.304 -26.391 12.391 1 87.88 81 PHE B C 1
ATOM 3750 O O . PHE B 1 81 ? 2.014 -25.75 13.164 1 87.88 81 PHE B O 1
ATOM 3757 N N . GLU B 1 82 ? 1.594 -27.484 11.727 1 87.88 82 GLU B N 1
ATOM 3758 C CA . GLU B 1 82 ? 3.002 -27.828 11.562 1 87.88 82 GLU B CA 1
ATOM 3759 C C . GLU B 1 82 ? 3.572 -27.25 10.273 1 87.88 82 GLU B C 1
ATOM 3761 O O . GLU B 1 82 ? 2.967 -27.375 9.211 1 87.88 82 GLU B O 1
ATOM 3766 N N . PRO B 1 83 ? 4.727 -26.656 10.367 1 87.06 83 PRO B N 1
ATOM 3767 C CA . PRO B 1 83 ? 5.258 -25.891 9.234 1 87.06 83 PRO B CA 1
ATOM 3768 C C . PRO B 1 83 ? 5.34 -26.719 7.957 1 87.06 83 PRO B C 1
ATOM 3770 O O . PRO B 1 83 ? 4.859 -26.297 6.906 1 87.06 83 PRO B O 1
ATOM 3773 N N . GLU B 1 84 ? 5.945 -27.906 8.023 1 87.69 84 GLU B N 1
ATOM 3774 C CA . GLU B 1 84 ? 6.129 -28.719 6.828 1 87.69 84 GLU B CA 1
ATOM 3775 C C . GLU B 1 84 ? 4.785 -29.203 6.285 1 87.69 84 GLU B C 1
ATOM 3777 O O . GLU B 1 84 ? 4.578 -29.234 5.07 1 87.69 84 GLU B O 1
ATOM 3782 N N . ARG B 1 85 ? 3.943 -29.5 7.121 1 90.56 85 ARG B N 1
ATOM 3783 C CA . ARG B 1 85 ? 2.615 -29.953 6.715 1 90.56 85 ARG B CA 1
ATOM 3784 C C . ARG B 1 85 ? 1.831 -28.828 6.059 1 90.56 85 ARG B C 1
ATOM 3786 O O . ARG B 1 85 ? 1.178 -29.031 5.035 1 90.56 85 ARG B O 1
ATOM 3793 N N . LEU B 1 86 ? 1.917 -27.688 6.664 1 92.94 86 LEU B N 1
ATOM 3794 C CA . LEU B 1 86 ? 1.192 -26.547 6.102 1 92.94 86 LEU B CA 1
ATOM 3795 C C . LEU B 1 86 ? 1.661 -26.25 4.68 1 92.94 86 LEU B C 1
ATOM 3797 O O . LEU B 1 86 ? 0.842 -26.016 3.789 1 92.94 86 LEU B O 1
ATOM 3801 N N . GLU B 1 87 ? 2.932 -26.25 4.469 1 92.38 87 GLU B N 1
ATOM 3802 C CA . GLU B 1 87 ? 3.473 -25.969 3.143 1 92.38 87 GLU B CA 1
ATOM 3803 C C . GLU B 1 87 ? 2.961 -26.969 2.111 1 92.38 87 GLU B C 1
ATOM 3805 O O . GLU B 1 87 ? 2.572 -26.594 1.006 1 92.38 87 GLU B O 1
ATOM 3810 N N . ARG B 1 88 ? 2.924 -28.219 2.465 1 91.44 88 ARG B N 1
ATOM 3811 C CA . ARG B 1 88 ? 2.477 -29.266 1.558 1 91.44 88 ARG B CA 1
ATOM 3812 C C . ARG B 1 88 ? 1.004 -29.094 1.203 1 91.44 88 ARG B C 1
ATOM 3814 O O . ARG B 1 88 ? 0.636 -29.125 0.027 1 91.44 88 ARG B O 1
ATOM 3821 N N . VAL B 1 89 ? 0.219 -28.891 2.178 1 93.88 89 VAL B N 1
ATOM 3822 C CA . VAL B 1 89 ? -1.217 -28.797 1.938 1 93.88 89 VAL B CA 1
ATOM 3823 C C . VAL B 1 89 ? -1.537 -27.469 1.239 1 93.88 89 VAL B C 1
ATOM 3825 O O . VAL B 1 89 ? -2.469 -27.391 0.434 1 93.88 89 VAL B O 1
ATOM 3828 N N . ALA B 1 90 ? -0.781 -26.484 1.569 1 93.94 90 ALA B N 1
ATOM 3829 C CA . ALA B 1 90 ? -0.951 -25.188 0.906 1 93.94 90 ALA B CA 1
ATOM 3830 C C . ALA B 1 90 ? -0.736 -25.312 -0.599 1 93.94 90 ALA B C 1
ATOM 3832 O O . ALA B 1 90 ? -1.499 -24.75 -1.39 1 93.94 90 ALA B O 1
ATOM 3833 N N . ASN B 1 91 ? 0.284 -26.016 -0.994 1 94.5 91 ASN B N 1
ATOM 3834 C CA . ASN B 1 91 ? 0.584 -26.172 -2.412 1 94.5 91 ASN B CA 1
ATOM 3835 C C . ASN B 1 91 ? -0.485 -27 -3.123 1 94.5 91 ASN B C 1
ATOM 3837 O O . ASN B 1 91 ? -0.812 -26.734 -4.281 1 94.5 91 ASN B O 1
ATOM 3841 N N . THR B 1 92 ? -1.039 -27.938 -2.41 1 94.56 92 THR B N 1
ATOM 3842 C CA . THR B 1 92 ? -2.178 -28.672 -2.947 1 94.56 92 THR B CA 1
ATOM 3843 C C . THR B 1 92 ? -3.379 -27.766 -3.135 1 94.56 92 THR B C 1
ATOM 3845 O O . THR B 1 92 ? -4.047 -27.797 -4.172 1 94.56 92 THR B O 1
ATOM 3848 N N . LEU B 1 93 ? -3.582 -26.938 -2.168 1 96.94 93 LEU B N 1
ATOM 3849 C CA . LEU B 1 93 ? -4.676 -25.969 -2.205 1 96.94 93 LEU B CA 1
ATOM 3850 C C . LEU B 1 93 ? -4.523 -25.031 -3.391 1 96.94 93 LEU B C 1
ATOM 3852 O O . LEU B 1 93 ? -5.484 -24.797 -4.129 1 96.94 93 LEU B O 1
ATOM 3856 N N . LEU B 1 94 ? -3.365 -24.516 -3.594 1 96.81 94 LEU B N 1
ATOM 3857 C CA . LEU B 1 94 ? -3.109 -23.531 -4.637 1 96.81 94 LEU B CA 1
ATOM 3858 C C . LEU B 1 94 ? -3.299 -24.141 -6.023 1 96.81 94 LEU B C 1
ATOM 3860 O O . LEU B 1 94 ? -3.719 -23.453 -6.957 1 96.81 94 LEU B O 1
ATOM 3864 N N . ARG B 1 95 ? -3.131 -25.453 -6.184 1 95.25 95 ARG B N 1
ATOM 3865 C CA . ARG B 1 95 ? -3.186 -26.094 -7.488 1 95.25 95 ARG B CA 1
ATOM 3866 C C . ARG B 1 95 ? -4.578 -26.656 -7.766 1 95.25 95 ARG B C 1
ATOM 3868 O O . ARG B 1 95 ? -4.902 -27 -8.906 1 95.25 95 ARG B O 1
ATOM 3875 N N . GLN B 1 96 ? -5.34 -26.75 -6.77 1 92.56 96 GLN B N 1
ATOM 3876 C CA . GLN B 1 96 ? -6.59 -27.516 -6.816 1 92.56 96 GLN B CA 1
ATOM 3877 C C . GLN B 1 96 ? -7.438 -27.109 -8.016 1 92.56 96 GLN B C 1
ATOM 3879 O O . GLN B 1 96 ? -7.941 -27.953 -8.75 1 92.56 96 GLN B O 1
ATOM 3884 N N . ASP B 1 97 ? -7.602 -25.812 -8.266 1 92.88 97 ASP B N 1
ATOM 3885 C CA . ASP B 1 97 ? -8.477 -25.344 -9.344 1 92.88 97 ASP B CA 1
ATOM 3886 C C . ASP B 1 97 ? -7.664 -24.953 -10.578 1 92.88 97 ASP B C 1
ATOM 3888 O O . ASP B 1 97 ? -8.234 -24.688 -11.641 1 92.88 97 ASP B O 1
ATOM 3892 N N . ILE B 1 98 ? -6.367 -24.969 -10.5 1 94 98 ILE B N 1
ATOM 3893 C CA . ILE B 1 98 ? -5.535 -24.391 -11.547 1 94 98 ILE B CA 1
ATOM 3894 C C . ILE B 1 98 ? -5.062 -25.484 -12.5 1 94 98 ILE B C 1
ATOM 3896 O O . ILE B 1 98 ? -4.902 -25.25 -13.703 1 94 98 ILE B O 1
ATOM 3900 N N . VAL B 1 99 ? -4.895 -26.672 -12.008 1 92.75 99 VAL B N 1
ATOM 3901 C CA . VAL B 1 99 ? -4.312 -27.766 -12.766 1 92.75 99 VAL B CA 1
ATOM 3902 C C . VAL B 1 99 ? -5.18 -28.062 -13.992 1 92.75 99 VAL B C 1
ATOM 3904 O O . VAL B 1 99 ? -4.66 -28.375 -15.062 1 92.75 99 VAL B O 1
ATOM 3907 N N . GLU B 1 100 ? -6.434 -27.859 -13.844 1 88.56 100 GLU B N 1
ATOM 3908 C CA . GLU B 1 100 ? -7.332 -28.141 -14.953 1 88.56 100 GLU B CA 1
ATOM 3909 C C . GLU B 1 100 ? -7.273 -27.047 -16.016 1 88.56 100 GLU B C 1
ATOM 3911 O O . GLU B 1 100 ? -7.699 -27.266 -17.156 1 88.56 100 GLU B O 1
ATOM 3916 N N . LEU B 1 101 ? -6.789 -25.922 -15.633 1 90.62 101 LEU B N 1
ATOM 3917 C CA . LEU B 1 101 ? -6.73 -24.797 -16.562 1 90.62 101 LEU B CA 1
ATOM 3918 C C . LEU B 1 101 ? -5.418 -24.812 -17.344 1 90.62 101 LEU B C 1
ATOM 3920 O O . LEU B 1 101 ? -5.266 -24.062 -18.312 1 90.62 101 LEU B O 1
ATOM 3924 N N . LEU B 1 102 ? -4.469 -25.609 -16.938 1 94.12 102 LEU B N 1
ATOM 3925 C CA . LEU B 1 102 ? -3.148 -25.625 -17.562 1 94.12 102 LEU B CA 1
ATOM 3926 C C . LEU B 1 102 ? -3.215 -26.234 -18.953 1 94.12 102 LEU B C 1
ATOM 3928 O O . LEU B 1 102 ? -3.922 -27.219 -19.172 1 94.12 102 LEU B O 1
ATOM 3932 N N . PRO B 1 103 ? -2.533 -25.641 -19.891 1 93.31 103 PRO B N 1
ATOM 3933 C CA . PRO B 1 103 ? -2.443 -26.234 -21.219 1 93.31 103 PRO B CA 1
ATOM 3934 C C . PRO B 1 103 ? -1.539 -27.469 -21.266 1 93.31 103 PRO B C 1
ATOM 3936 O O . PRO B 1 103 ? -0.991 -27.875 -20.25 1 93.31 103 PRO B O 1
ATOM 3939 N N . GLU B 1 104 ? -1.464 -28.016 -22.438 1 93.94 104 GLU B N 1
ATOM 3940 C CA . GLU B 1 104 ? -0.614 -29.188 -22.625 1 93.94 104 GLU B CA 1
ATOM 3941 C C . GLU B 1 104 ? 0.848 -28.859 -22.328 1 93.94 104 GLU B C 1
ATOM 3943 O O . GLU B 1 104 ? 1.57 -29.688 -21.766 1 93.94 104 GLU B O 1
ATOM 3948 N N . GLN B 1 105 ? 1.23 -27.703 -22.734 1 94.62 105 GLN B N 1
ATOM 3949 C CA . GLN B 1 105 ? 2.559 -27.188 -22.422 1 94.62 105 GLN B CA 1
ATOM 3950 C C . GLN B 1 105 ? 2.469 -25.844 -21.703 1 94.62 105 GLN B C 1
ATOM 3952 O O . GLN B 1 105 ? 1.766 -24.938 -22.156 1 94.62 105 GLN B O 1
ATOM 3957 N N . VAL B 1 106 ? 3.174 -25.812 -20.625 1 95.31 106 VAL B N 1
ATOM 3958 C CA . VAL B 1 106 ? 3.02 -24.609 -19.828 1 95.31 106 VAL B CA 1
ATOM 3959 C C . VAL B 1 106 ? 4.379 -23.938 -19.625 1 95.31 106 VAL B C 1
ATOM 3961 O O . VAL B 1 106 ? 5.395 -24.625 -19.484 1 95.31 106 VAL B O 1
ATOM 3964 N N . GLU B 1 107 ? 4.43 -22.641 -19.703 1 95 107 GLU B N 1
ATOM 3965 C CA . GLU B 1 107 ? 5.586 -21.844 -19.297 1 95 107 GLU B CA 1
ATOM 3966 C C . GLU B 1 107 ? 5.504 -21.453 -17.828 1 95 107 GLU B C 1
ATOM 3968 O O . GLU B 1 107 ? 4.422 -21.156 -17.328 1 95 107 GLU B O 1
ATOM 3973 N N . VAL B 1 108 ? 6.641 -21.531 -17.156 1 95.81 108 VAL B N 1
ATOM 3974 C CA . VAL B 1 108 ? 6.598 -21.266 -15.719 1 95.81 108 VAL B CA 1
ATOM 3975 C C . VAL B 1 108 ? 7.668 -20.234 -15.359 1 95.81 108 VAL B C 1
ATOM 3977 O O . VAL B 1 108 ? 8.656 -20.078 -16.078 1 95.81 108 VAL B O 1
ATOM 3980 N N . CYS B 1 109 ? 7.406 -19.484 -14.32 1 94.56 109 CYS B N 1
ATOM 3981 C CA . CYS B 1 109 ? 8.344 -18.516 -13.766 1 94.56 109 CYS B CA 1
ATOM 3982 C C . CYS B 1 109 ? 8.453 -18.672 -12.25 1 94.56 109 CYS B C 1
ATOM 3984 O O . CYS B 1 109 ? 7.504 -19.109 -11.594 1 94.56 109 CYS B O 1
ATOM 3986 N N . ALA B 1 110 ? 9.586 -18.406 -11.719 1 92.75 110 ALA B N 1
ATOM 3987 C CA . ALA B 1 110 ? 9.797 -18.422 -10.273 1 92.75 110 ALA B CA 1
ATOM 3988 C C . ALA B 1 110 ? 10.398 -17.094 -9.797 1 92.75 110 ALA B C 1
ATOM 3990 O O . ALA B 1 110 ? 11.102 -16.422 -10.555 1 92.75 110 ALA B O 1
ATOM 3991 N N . ASP B 1 111 ? 10.023 -16.75 -8.578 1 88.06 111 ASP B N 1
ATOM 3992 C CA . ASP B 1 111 ? 10.539 -15.492 -8.023 1 88.06 111 ASP B CA 1
ATOM 3993 C C . ASP B 1 111 ? 10.633 -15.57 -6.5 1 88.06 111 ASP B C 1
ATOM 3995 O O . ASP B 1 111 ? 10.008 -16.422 -5.875 1 88.06 111 ASP B O 1
ATOM 3999 N N . LEU B 1 112 ? 11.516 -14.688 -6.02 1 89.19 112 LEU B N 1
ATOM 4000 C CA . LEU B 1 112 ? 11.656 -14.547 -4.574 1 89.19 112 LEU B CA 1
ATOM 4001 C C . LEU B 1 112 ? 11.047 -13.234 -4.094 1 89.19 112 LEU B C 1
ATOM 4003 O O . LEU B 1 112 ? 11.203 -12.195 -4.734 1 89.19 112 LEU B O 1
ATOM 4007 N N . HIS B 1 113 ? 10.305 -13.336 -3.092 1 88.56 113 HIS B N 1
ATOM 4008 C CA . HIS B 1 113 ? 9.711 -12.156 -2.475 1 88.56 113 HIS B CA 1
ATOM 4009 C C . HIS B 1 113 ? 10.195 -11.977 -1.042 1 88.56 113 HIS B C 1
ATOM 4011 O O . HIS B 1 113 ? 9.953 -12.828 -0.186 1 88.56 113 HIS B O 1
ATOM 4017 N N . LEU B 1 114 ? 10.812 -10.82 -0.769 1 89.38 114 LEU B N 1
ATOM 4018 C CA . LEU B 1 114 ? 11.406 -10.547 0.538 1 89.38 114 LEU B CA 1
ATOM 4019 C C . LEU B 1 114 ? 10.602 -9.477 1.276 1 89.38 114 LEU B C 1
ATOM 4021 O O . LEU B 1 114 ? 10.492 -8.344 0.802 1 89.38 114 LEU B O 1
ATOM 4025 N N . ARG B 1 115 ? 10.016 -9.844 2.305 1 88.44 115 ARG B N 1
ATOM 4026 C CA . ARG B 1 115 ? 9.359 -8.883 3.176 1 88.44 115 ARG B CA 1
ATOM 4027 C C . ARG B 1 115 ? 10.273 -8.453 4.316 1 88.44 115 ARG B C 1
ATOM 4029 O O . ARG B 1 115 ? 10.641 -9.266 5.164 1 88.44 115 ARG B O 1
ATOM 4036 N N . PRO B 1 116 ? 10.617 -7.188 4.371 1 85 116 PRO B N 1
ATOM 4037 C CA . PRO B 1 116 ? 11.594 -6.727 5.367 1 85 116 PRO B CA 1
ATOM 4038 C C . PRO B 1 116 ? 11.109 -6.93 6.801 1 85 116 PRO B C 1
ATOM 4040 O O . PRO B 1 116 ? 9.914 -6.777 7.082 1 85 116 PRO B O 1
ATOM 4043 N N . TYR B 1 117 ? 12.016 -7.312 7.641 1 86.88 117 TYR B N 1
ATOM 4044 C CA . TYR B 1 117 ? 11.758 -7.504 9.062 1 86.88 117 TYR B CA 1
ATOM 4045 C C . TYR B 1 117 ? 12.609 -6.555 9.906 1 86.88 117 TYR B C 1
ATOM 4047 O O . TYR B 1 117 ? 13.828 -6.508 9.75 1 86.88 117 TYR B O 1
ATOM 4055 N N . TYR B 1 118 ? 12.023 -5.793 10.758 1 72.94 118 TYR B N 1
ATOM 4056 C CA . TYR B 1 118 ? 12.734 -4.793 11.547 1 72.94 118 TYR B CA 1
ATOM 4057 C C . TYR B 1 118 ? 12.703 -5.141 13.031 1 72.94 118 TYR B C 1
ATOM 4059 O O . TYR B 1 118 ? 13.18 -4.371 13.867 1 72.94 118 TYR B O 1
ATOM 4067 N N . GLY B 1 119 ? 12.117 -6.273 13.406 1 75.19 119 GLY B N 1
ATOM 4068 C CA . GLY B 1 119 ? 12 -6.656 14.805 1 75.19 119 GLY B CA 1
ATOM 4069 C C . GLY B 1 119 ? 13.281 -7.254 15.367 1 75.19 119 GLY B C 1
ATOM 4070 O O . GLY B 1 119 ? 14.352 -7.113 14.773 1 75.19 119 GLY B O 1
ATOM 4071 N N . ASP B 1 120 ? 13.125 -7.816 16.469 1 79.62 120 ASP B N 1
ATOM 4072 C CA . ASP B 1 120 ? 14.25 -8.453 17.156 1 79.62 120 ASP B CA 1
ATOM 4073 C C . ASP B 1 120 ? 14.609 -9.781 16.484 1 79.62 120 ASP B C 1
ATOM 4075 O O . ASP B 1 120 ? 13.898 -10.766 16.641 1 79.62 120 ASP B O 1
ATOM 4079 N N . GLU B 1 121 ? 15.711 -9.797 15.883 1 81.19 121 GLU B N 1
ATOM 4080 C CA . GLU B 1 121 ? 16.125 -10.969 15.117 1 81.19 121 GLU B CA 1
ATOM 4081 C C . GLU B 1 121 ? 16.438 -12.148 16.031 1 81.19 121 GLU B C 1
ATOM 4083 O O . GLU B 1 121 ? 16.25 -13.305 15.656 1 81.19 121 GLU B O 1
ATOM 4088 N N . ASP B 1 122 ? 16.844 -11.852 17.219 1 77.62 122 ASP B N 1
ATOM 4089 C CA . ASP B 1 122 ? 17.266 -12.898 18.156 1 77.62 122 ASP B CA 1
ATOM 4090 C C . ASP B 1 122 ? 16.062 -13.688 18.656 1 77.62 122 ASP B C 1
ATOM 4092 O O . ASP B 1 122 ? 16.172 -14.875 18.984 1 77.62 122 ASP B O 1
ATOM 4096 N N . ASP B 1 123 ? 14.938 -13.008 18.656 1 77.12 123 ASP B N 1
ATOM 4097 C CA . ASP B 1 123 ? 13.742 -13.633 19.219 1 77.12 123 ASP B CA 1
ATOM 4098 C C . ASP B 1 123 ? 12.836 -14.156 18.094 1 77.12 123 ASP B C 1
ATOM 4100 O O . ASP B 1 123 ? 11.68 -14.516 18.344 1 77.12 123 ASP B O 1
ATOM 4104 N N . THR B 1 124 ? 13.367 -14.047 16.906 1 81.69 124 THR B N 1
ATOM 4105 C CA . THR B 1 124 ? 12.547 -14.477 15.789 1 81.69 124 THR B CA 1
ATOM 4106 C C . THR B 1 124 ? 13.242 -15.578 14.992 1 81.69 124 THR B C 1
ATOM 4108 O O . THR B 1 124 ? 14.383 -15.398 14.547 1 81.69 124 THR B O 1
ATOM 4111 N N . GLU B 1 125 ? 12.516 -16.656 14.852 1 79.94 125 GLU B N 1
ATOM 4112 C CA . GLU B 1 125 ? 13.102 -17.781 14.125 1 79.94 125 GLU B CA 1
ATOM 4113 C C . GLU B 1 125 ? 12.711 -17.75 12.648 1 79.94 125 GLU B C 1
ATOM 4115 O O . GLU B 1 125 ? 11.742 -17.094 12.273 1 79.94 125 GLU B O 1
ATOM 4120 N N . ASN B 1 126 ? 13.664 -18.375 11.805 1 86.19 126 ASN B N 1
ATOM 4121 C CA . ASN B 1 126 ? 13.359 -18.688 10.406 1 86.19 126 ASN B CA 1
ATOM 4122 C C . ASN B 1 126 ? 13.367 -17.422 9.547 1 86.19 126 ASN B C 1
ATOM 4124 O O . ASN B 1 126 ? 12.547 -17.281 8.633 1 86.19 126 ASN B O 1
ATOM 4128 N N . LEU B 1 127 ? 14.188 -16.469 9.914 1 86.69 127 LEU B N 1
ATOM 4129 C CA . LEU B 1 127 ? 14.414 -15.297 9.086 1 86.69 127 LEU B CA 1
ATOM 4130 C C . LEU B 1 127 ? 15.367 -15.609 7.938 1 86.69 127 LEU B C 1
ATOM 4132 O O . LEU B 1 127 ? 16.141 -16.562 8.016 1 86.69 127 LEU B O 1
ATOM 4136 N N . TYR B 1 128 ? 15.18 -14.922 6.902 1 87.5 128 TYR B N 1
ATOM 4137 C CA . TYR B 1 128 ? 16.047 -14.977 5.727 1 87.5 128 TYR B CA 1
ATOM 4138 C C . TYR B 1 128 ? 16.875 -13.711 5.605 1 87.5 128 TYR B C 1
ATOM 4140 O O . TYR B 1 128 ? 16.344 -12.594 5.668 1 87.5 128 TYR B O 1
ATOM 4148 N N . HIS B 1 129 ? 18.203 -13.805 5.5 1 84.44 129 HIS B N 1
ATOM 4149 C CA . HIS B 1 129 ? 19.062 -12.625 5.391 1 84.44 129 HIS B CA 1
ATOM 4150 C C . HIS B 1 129 ? 19.594 -12.461 3.969 1 84.44 129 HIS B C 1
ATOM 4152 O O . HIS B 1 129 ? 19.938 -13.453 3.311 1 84.44 129 HIS B O 1
ATOM 4158 N N . SER B 1 130 ? 19.594 -11.297 3.496 1 82.31 130 SER B N 1
ATOM 4159 C CA . SER B 1 130 ? 20.047 -10.945 2.152 1 82.31 130 SER B CA 1
ATOM 4160 C C . SER B 1 130 ? 20.625 -9.539 2.115 1 82.31 130 SER B C 1
ATOM 4162 O O . SER B 1 130 ? 20.906 -8.945 3.162 1 82.31 130 SER B O 1
ATOM 4164 N N . GLU B 1 131 ? 20.938 -9.141 0.935 1 73.81 131 GLU B N 1
ATOM 4165 C CA . GLU B 1 131 ? 21.438 -7.777 0.777 1 73.81 131 GLU B CA 1
ATOM 4166 C C . GLU B 1 131 ? 20.453 -6.762 1.354 1 73.81 131 GLU B C 1
ATOM 4168 O O . GLU B 1 131 ? 19.25 -6.992 1.357 1 73.81 131 GLU B O 1
ATOM 4173 N N . ALA B 1 132 ? 21.031 -5.707 1.839 1 68.69 132 ALA B N 1
ATOM 4174 C CA . ALA B 1 132 ? 20.234 -4.68 2.508 1 68.69 132 ALA B CA 1
ATOM 4175 C C . ALA B 1 132 ? 19.156 -4.121 1.576 1 68.69 132 ALA B C 1
ATOM 4177 O O . ALA B 1 132 ? 19.438 -3.787 0.423 1 68.69 132 ALA B O 1
ATOM 4178 N N . LYS B 1 133 ? 18.062 -4.199 2.004 1 67.56 133 LYS B N 1
ATOM 4179 C CA . LYS B 1 133 ? 16.906 -3.627 1.323 1 67.56 133 LYS B CA 1
ATOM 4180 C C . LYS B 1 133 ? 16.016 -2.871 2.303 1 67.56 133 LYS B C 1
ATOM 4182 O O . LYS B 1 133 ? 15.641 -3.404 3.35 1 67.56 133 LYS B O 1
ATOM 4187 N N . ARG B 1 134 ? 15.711 -1.729 2.027 1 67.69 134 ARG B N 1
ATOM 4188 C CA . ARG B 1 134 ? 14.828 -0.887 2.824 1 67.69 134 ARG B CA 1
ATOM 4189 C C . ARG B 1 134 ? 15.328 -0.768 4.262 1 67.69 134 ARG B C 1
ATOM 4191 O O . ARG B 1 134 ? 14.555 -0.922 5.207 1 67.69 134 ARG B O 1
ATOM 4198 N N . GLY B 1 135 ? 16.594 -0.765 4.473 1 62.84 135 GLY B N 1
ATOM 4199 C CA . GLY B 1 135 ? 17.188 -0.452 5.758 1 62.84 135 GLY B CA 1
ATOM 4200 C C . GLY B 1 135 ? 17.375 -1.671 6.641 1 62.84 135 GLY B C 1
ATOM 4201 O O . GLY B 1 135 ? 17.594 -1.542 7.848 1 62.84 135 GLY B O 1
ATOM 4202 N N . THR B 1 136 ? 17.109 -2.924 6.035 1 75.06 136 THR B N 1
ATOM 4203 C CA . THR B 1 136 ? 17.312 -4.137 6.82 1 75.06 136 THR B CA 1
ATOM 4204 C C . THR B 1 136 ? 17.922 -5.242 5.961 1 75.06 136 THR B C 1
ATOM 4206 O O . THR B 1 136 ? 17.906 -5.152 4.73 1 75.06 136 THR B O 1
ATOM 4209 N N . THR B 1 137 ? 18.453 -6.184 6.637 1 81.75 137 THR B N 1
ATOM 4210 C CA . THR B 1 137 ? 19 -7.344 5.941 1 81.75 137 THR B CA 1
ATOM 4211 C C . THR B 1 137 ? 18.234 -8.609 6.332 1 81.75 137 THR B C 1
ATOM 4213 O O . THR B 1 137 ? 18.578 -9.711 5.875 1 81.75 137 THR B O 1
ATOM 4216 N N . ALA B 1 138 ? 17.281 -8.453 7.223 1 87.06 138 ALA B N 1
ATOM 4217 C CA . ALA B 1 138 ? 16.469 -9.57 7.676 1 87.06 138 ALA B CA 1
ATOM 4218 C C . ALA B 1 138 ? 15.078 -9.523 7.039 1 87.06 138 ALA B C 1
ATOM 4220 O O . ALA B 1 138 ? 14.461 -8.461 6.953 1 87.06 138 ALA B O 1
ATOM 4221 N N . PHE B 1 139 ? 14.648 -10.75 6.605 1 91.75 139 PHE B N 1
ATOM 4222 C CA . PHE B 1 139 ? 13.391 -10.773 5.859 1 91.75 139 PHE B CA 1
ATOM 4223 C C . PHE B 1 139 ? 12.578 -12.008 6.207 1 91.75 139 PHE B C 1
ATOM 4225 O O . PHE B 1 139 ? 13.141 -13.055 6.539 1 91.75 139 PHE B O 1
ATOM 4232 N N . HIS B 1 140 ? 11.258 -11.875 6.207 1 92.19 140 HIS B N 1
ATOM 4233 C CA . HIS B 1 140 ? 10.398 -13.016 5.918 1 92.19 140 HIS B CA 1
ATOM 4234 C C . HIS B 1 140 ? 10.281 -13.25 4.418 1 92.19 140 HIS B C 1
ATOM 4236 O O . HIS B 1 140 ? 9.594 -12.508 3.719 1 92.19 140 HIS B O 1
ATOM 4242 N N . ALA B 1 141 ? 10.938 -14.281 3.939 1 93.81 141 ALA B N 1
ATOM 4243 C CA . ALA B 1 141 ? 11.125 -14.453 2.5 1 93.81 141 ALA B CA 1
ATOM 4244 C C . ALA B 1 141 ? 10.352 -15.672 1.992 1 93.81 141 ALA B C 1
ATOM 4246 O O . ALA B 1 141 ? 10.219 -16.672 2.703 1 93.81 141 ALA B O 1
ATOM 4247 N N . TYR B 1 142 ? 9.867 -15.539 0.758 1 94.5 142 TYR B N 1
ATOM 4248 C CA . TYR B 1 142 ? 9.102 -16.594 0.118 1 94.5 142 TYR B CA 1
ATOM 4249 C C . TYR B 1 142 ? 9.508 -16.75 -1.345 1 94.5 142 TYR B C 1
ATOM 4251 O O . TYR B 1 142 ? 9.773 -15.766 -2.029 1 94.5 142 TYR B O 1
ATOM 4259 N N . ALA B 1 143 ? 9.57 -17.953 -1.799 1 94.81 143 ALA B N 1
ATOM 4260 C CA . ALA B 1 143 ? 9.711 -18.266 -3.219 1 94.81 143 ALA B CA 1
ATOM 4261 C C . ALA B 1 143 ? 8.391 -18.75 -3.809 1 94.81 143 ALA B C 1
ATOM 4263 O O . ALA B 1 143 ? 7.652 -19.5 -3.168 1 94.81 143 ALA B O 1
ATOM 4264 N N . THR B 1 144 ? 8.047 -18.281 -4.953 1 95.5 144 THR B N 1
ATOM 4265 C CA . THR B 1 144 ? 6.789 -18.672 -5.582 1 95.5 144 THR B CA 1
ATOM 4266 C C . THR B 1 144 ? 7.023 -19.156 -7.008 1 95.5 144 THR B C 1
ATOM 4268 O O . THR B 1 144 ? 7.891 -18.641 -7.715 1 95.5 144 THR B O 1
ATOM 4271 N N . LEU B 1 145 ? 6.324 -20.141 -7.375 1 96.12 145 LEU B N 1
ATOM 4272 C CA . LEU B 1 145 ? 6.297 -20.688 -8.727 1 96.12 145 LEU B CA 1
ATOM 4273 C C . LEU B 1 145 ? 4.977 -20.375 -9.414 1 96.12 145 LEU B C 1
ATOM 4275 O O . LEU B 1 145 ? 3.902 -20.625 -8.867 1 96.12 145 LEU B O 1
ATOM 4279 N N . TYR B 1 146 ? 5.062 -19.828 -10.633 1 95.44 146 TYR B N 1
ATOM 4280 C CA . TYR B 1 146 ? 3.869 -19.422 -11.367 1 95.44 146 TYR B CA 1
ATOM 4281 C C . TYR B 1 146 ? 3.781 -20.125 -12.711 1 95.44 146 TYR B C 1
ATOM 4283 O O . TYR B 1 146 ? 4.801 -20.344 -13.375 1 95.44 146 TYR B O 1
ATOM 4291 N N . ALA B 1 147 ? 2.6 -20.453 -13.109 1 95.44 147 ALA B N 1
ATOM 4292 C CA . ALA B 1 147 ? 2.305 -20.859 -14.477 1 95.44 147 ALA B CA 1
ATOM 4293 C C . ALA B 1 147 ? 1.739 -19.719 -15.297 1 95.44 147 ALA B C 1
ATOM 4295 O O . ALA B 1 147 ? 0.855 -18.984 -14.828 1 95.44 147 ALA B O 1
ATOM 4296 N N . ARG B 1 148 ? 2.275 -19.516 -16.375 1 93.06 148 ARG B N 1
ATOM 4297 C CA . ARG B 1 148 ? 1.754 -18.516 -17.297 1 93.06 148 ARG B CA 1
ATOM 4298 C C . ARG B 1 148 ? 0.746 -19.125 -18.266 1 93.06 148 ARG B C 1
ATOM 4300 O O . ARG B 1 148 ? 1.096 -20 -19.062 1 93.06 148 ARG B O 1
ATOM 4307 N N . VAL B 1 149 ? -0.537 -18.734 -18.141 1 89.31 149 VAL B N 1
ATOM 4308 C CA . VAL B 1 149 ? -1.597 -19.234 -19.016 1 89.31 149 VAL B CA 1
ATOM 4309 C C . VAL B 1 149 ? -2.34 -18.047 -19.641 1 89.31 149 VAL B C 1
ATOM 4311 O O . VAL B 1 149 ? -3.045 -17.312 -18.953 1 89.31 149 VAL B O 1
ATOM 4314 N N . LYS B 1 150 ? -2.227 -17.844 -20.953 1 81.06 150 LYS B N 1
ATOM 4315 C CA . LYS B 1 150 ? -2.883 -16.766 -21.688 1 81.06 150 LYS B CA 1
ATOM 4316 C C . LYS B 1 150 ? -2.609 -15.414 -21.031 1 81.06 150 LYS B C 1
ATOM 4318 O O . LYS B 1 150 ? -3.541 -14.664 -20.719 1 81.06 150 LYS B O 1
ATOM 4323 N N . ASN B 1 151 ? -1.408 -15.156 -20.609 1 79.25 151 ASN B N 1
ATOM 4324 C CA . ASN B 1 151 ? -0.892 -13.898 -20.078 1 79.25 151 ASN B CA 1
ATOM 4325 C C . ASN B 1 151 ? -1.359 -13.656 -18.656 1 79.25 151 ASN B C 1
ATOM 4327 O O . ASN B 1 151 ? -1.325 -12.523 -18.156 1 79.25 151 ASN B O 1
ATOM 4331 N N . LYS B 1 152 ? -1.916 -14.703 -18.125 1 87.69 152 LYS B N 1
ATOM 4332 C CA . LYS B 1 152 ? -2.244 -14.672 -16.703 1 87.69 152 LYS B CA 1
ATOM 4333 C C . LYS B 1 152 ? -1.307 -15.57 -15.906 1 87.69 152 LYS B C 1
ATOM 4335 O O . LYS B 1 152 ? -0.778 -16.547 -16.438 1 87.69 152 LYS B O 1
ATOM 4340 N N . ARG B 1 153 ? -1.083 -15.242 -14.742 1 92.19 153 ARG B N 1
ATOM 4341 C CA . ARG B 1 153 ? -0.176 -16 -13.898 1 92.19 153 ARG B CA 1
ATOM 4342 C C . ARG B 1 153 ? -0.934 -16.688 -12.766 1 92.19 153 ARG B C 1
ATOM 4344 O O . ARG B 1 153 ? -1.665 -16.047 -12.016 1 92.19 153 ARG B O 1
ATOM 4351 N N . TYR B 1 154 ? -0.77 -17.953 -12.695 1 94.94 154 TYR B N 1
ATOM 4352 C CA . TYR B 1 154 ? -1.357 -18.766 -11.641 1 94.94 154 TYR B CA 1
ATOM 4353 C C . TYR B 1 154 ? -0.281 -19.328 -10.719 1 94.94 154 TYR B C 1
ATOM 4355 O O . TYR B 1 154 ? 0.722 -19.875 -11.18 1 94.94 154 TYR B O 1
ATOM 4363 N N . THR B 1 155 ? -0.484 -19.125 -9.445 1 96.12 155 THR B N 1
ATOM 4364 C CA . THR B 1 155 ? 0.491 -19.656 -8.5 1 96.12 155 THR B CA 1
ATOM 4365 C C . THR B 1 155 ? 0.378 -21.172 -8.398 1 96.12 155 THR B C 1
ATOM 4367 O O . THR B 1 155 ? -0.707 -21.703 -8.148 1 96.12 155 THR B O 1
ATOM 4370 N N . LEU B 1 156 ? 1.508 -21.844 -8.547 1 96.5 156 LEU B N 1
ATOM 4371 C CA . LEU B 1 156 ? 1.537 -23.297 -8.461 1 96.5 156 LEU B CA 1
ATOM 4372 C C . LEU B 1 156 ? 2.072 -23.75 -7.113 1 96.5 156 LEU B C 1
ATOM 4374 O O . LEU B 1 156 ? 1.677 -24.812 -6.605 1 96.5 156 LEU B O 1
ATOM 4378 N N . ALA B 1 157 ? 2.959 -22.953 -6.637 1 96.62 157 ALA B N 1
ATOM 4379 C CA . ALA B 1 157 ? 3.6 -23.344 -5.387 1 96.62 157 ALA B CA 1
ATOM 4380 C C . ALA B 1 157 ? 4.219 -22.156 -4.676 1 96.62 157 ALA B C 1
ATOM 4382 O O . ALA B 1 157 ? 4.547 -21.141 -5.312 1 96.62 157 ALA B O 1
ATOM 4383 N N . VAL B 1 158 ? 4.324 -22.281 -3.381 1 96.25 158 VAL B N 1
ATOM 4384 C CA . VAL B 1 158 ? 5.008 -21.312 -2.539 1 96.25 158 VAL B CA 1
ATOM 4385 C C . VAL B 1 158 ? 5.887 -22.031 -1.521 1 96.25 158 VAL B C 1
ATOM 4387 O O . VAL B 1 158 ? 5.543 -23.109 -1.054 1 96.25 158 VAL B O 1
ATOM 4390 N N . ARG B 1 159 ? 7.016 -21.484 -1.269 1 95.31 159 ARG B N 1
ATOM 4391 C CA . ARG B 1 159 ? 7.961 -22.016 -0.29 1 95.31 159 ARG B CA 1
ATOM 4392 C C . ARG B 1 159 ? 8.516 -20.906 0.593 1 95.31 159 ARG B C 1
ATOM 4394 O O . ARG B 1 159 ? 8.961 -19.875 0.092 1 95.31 159 ARG B O 1
ATOM 4401 N N . ARG B 1 160 ? 8.445 -21.172 1.897 1 95.19 160 ARG B N 1
ATOM 4402 C CA . ARG B 1 160 ? 9.094 -20.234 2.811 1 95.19 160 ARG B CA 1
ATOM 4403 C C . ARG B 1 160 ? 10.609 -20.406 2.787 1 95.19 160 ARG B C 1
ATOM 4405 O O . ARG B 1 160 ? 11.109 -21.547 2.734 1 95.19 160 ARG B O 1
ATOM 4412 N N . LEU B 1 161 ? 11.289 -19.328 2.854 1 94.44 161 LEU B N 1
ATOM 4413 C CA . LEU B 1 161 ? 12.75 -19.375 2.826 1 94.44 161 LEU B CA 1
ATOM 4414 C C . LEU B 1 161 ? 13.328 -19.094 4.211 1 94.44 161 LEU B C 1
ATOM 4416 O O . LEU B 1 161 ? 12.773 -18.297 4.973 1 94.44 161 LEU B O 1
ATOM 4420 N N . GLU B 1 162 ? 14.305 -19.719 4.562 1 92.19 162 GLU B N 1
ATOM 4421 C CA . GLU B 1 162 ? 15.094 -19.484 5.77 1 92.19 162 GLU B CA 1
ATOM 4422 C C . GLU B 1 162 ? 16.594 -19.484 5.461 1 92.19 162 GLU B C 1
ATOM 4424 O O . GLU B 1 162 ? 17 -19.812 4.344 1 92.19 162 GLU B O 1
ATOM 4429 N N . ASP B 1 163 ? 17.312 -19.141 6.461 1 91 163 ASP B N 1
ATOM 4430 C CA . ASP B 1 163 ? 18.766 -19.141 6.254 1 91 163 ASP B CA 1
ATOM 4431 C C . ASP B 1 163 ? 19.266 -20.547 5.891 1 91 163 ASP B C 1
ATOM 4433 O O . ASP B 1 163 ? 18.844 -21.531 6.496 1 91 163 ASP B O 1
ATOM 4437 N N . GLY B 1 164 ? 20.125 -20.641 4.918 1 88.88 164 GLY B N 1
ATOM 4438 C CA . GLY B 1 164 ? 20.625 -21.922 4.441 1 88.88 164 GLY B CA 1
ATOM 4439 C C . GLY B 1 164 ? 20.016 -22.344 3.117 1 88.88 164 GLY B C 1
ATOM 4440 O O . GLY B 1 164 ? 20.594 -23.141 2.387 1 88.88 164 GLY B O 1
ATOM 4441 N N . ASP B 1 165 ? 18.828 -21.844 2.887 1 91.38 165 ASP B N 1
ATOM 4442 C CA . ASP B 1 165 ? 18.219 -22.125 1.597 1 91.38 165 ASP B CA 1
ATOM 4443 C C . ASP B 1 165 ? 19 -21.484 0.456 1 91.38 165 ASP B C 1
ATOM 4445 O O . ASP B 1 165 ? 19.484 -20.359 0.589 1 91.38 165 ASP B O 1
ATOM 4449 N N . THR B 1 166 ? 19.125 -22.219 -0.622 1 90.44 166 THR B N 1
ATOM 4450 C CA . THR B 1 166 ? 19.812 -21.734 -1.815 1 90.44 166 THR B CA 1
ATOM 4451 C C . THR B 1 166 ? 18.859 -21.703 -3.006 1 90.44 166 THR B C 1
ATOM 4453 O O . THR B 1 166 ? 17.797 -22.328 -2.979 1 90.44 166 THR B O 1
ATOM 4456 N N . ALA B 1 167 ? 19.281 -21.016 -3.998 1 92.5 167 ALA B N 1
ATOM 4457 C CA . ALA B 1 167 ? 18.484 -20.969 -5.215 1 92.5 167 ALA B CA 1
ATOM 4458 C C . ALA B 1 167 ? 18.281 -22.359 -5.805 1 92.5 167 ALA B C 1
ATOM 4460 O O . ALA B 1 167 ? 17.188 -22.688 -6.281 1 92.5 167 ALA B O 1
ATOM 4461 N N . SER B 1 168 ? 19.312 -23.156 -5.75 1 92.75 168 SER B N 1
ATOM 4462 C CA . SER B 1 168 ? 19.219 -24.484 -6.332 1 92.75 168 SER B CA 1
ATOM 4463 C C . SER B 1 168 ? 18.281 -25.375 -5.531 1 92.75 168 SER B C 1
ATOM 4465 O O . SER B 1 168 ? 17.562 -26.203 -6.102 1 92.75 168 SER B O 1
ATOM 4467 N N . SER B 1 169 ? 18.266 -25.219 -4.219 1 93.56 169 SER B N 1
ATOM 4468 C CA . SER B 1 169 ? 17.359 -26.031 -3.412 1 93.56 169 SER B CA 1
ATOM 4469 C C . SER B 1 169 ? 15.906 -25.672 -3.684 1 93.56 169 SER B C 1
ATOM 4471 O O . SER B 1 169 ? 15.039 -26.547 -3.742 1 93.56 169 SER B O 1
ATOM 4473 N N . VAL B 1 170 ? 15.68 -24.438 -3.811 1 94.5 170 VAL B N 1
ATOM 4474 C CA . VAL B 1 170 ? 14.344 -23.953 -4.129 1 94.5 170 VAL B CA 1
ATOM 4475 C C . VAL B 1 170 ? 13.906 -24.484 -5.488 1 94.5 170 VAL B C 1
ATOM 4477 O O . VAL B 1 170 ? 12.805 -25.031 -5.629 1 94.5 170 VAL B O 1
ATOM 4480 N N . LEU B 1 171 ? 14.805 -24.375 -6.441 1 95.81 171 LEU B N 1
ATOM 4481 C CA . LEU B 1 171 ? 14.492 -24.812 -7.797 1 95.81 171 LEU B CA 1
ATOM 4482 C C . LEU B 1 171 ? 14.219 -26.312 -7.828 1 95.81 171 LEU B C 1
ATOM 4484 O O . LEU B 1 171 ? 13.312 -26.766 -8.523 1 95.81 171 LEU B O 1
ATOM 4488 N N . ALA B 1 172 ? 14.992 -27.047 -7.102 1 95.19 172 ALA B N 1
ATOM 4489 C CA . ALA B 1 172 ? 14.812 -28.5 -7.039 1 95.19 172 ALA B CA 1
ATOM 4490 C C . ALA B 1 172 ? 13.422 -28.859 -6.52 1 95.19 172 ALA B C 1
ATOM 4492 O O . ALA B 1 172 ? 12.758 -29.75 -7.059 1 95.19 172 ALA B O 1
ATOM 4493 N N . GLU B 1 173 ? 13.016 -28.188 -5.516 1 94.19 173 GLU B N 1
ATOM 4494 C CA . GLU B 1 173 ? 11.688 -28.422 -4.965 1 94.19 173 GLU B CA 1
ATOM 4495 C C . GLU B 1 173 ? 10.602 -28.062 -5.977 1 94.19 173 GLU B C 1
ATOM 4497 O O . GLU B 1 173 ? 9.617 -28.797 -6.121 1 94.19 173 GLU B O 1
ATOM 4502 N N . PHE B 1 174 ? 10.75 -26.953 -6.617 1 96.06 174 PHE B N 1
ATOM 4503 C CA . PHE B 1 174 ? 9.773 -26.516 -7.613 1 96.06 174 PHE B CA 1
ATOM 4504 C C . PHE B 1 174 ? 9.727 -27.5 -8.781 1 96.06 174 PHE B C 1
ATOM 4506 O O . PHE B 1 174 ? 8.656 -27.766 -9.336 1 96.06 174 PHE B O 1
ATOM 4513 N N . PHE B 1 175 ? 10.891 -28.047 -9.164 1 95.88 175 PHE B N 1
ATOM 4514 C CA . PHE B 1 175 ? 10.914 -29.031 -10.25 1 95.88 175 PHE B CA 1
ATOM 4515 C C . PHE B 1 175 ? 10.195 -30.312 -9.836 1 95.88 175 PHE B C 1
ATOM 4517 O O . PHE B 1 175 ? 9.562 -30.969 -10.664 1 95.88 175 PHE B O 1
ATOM 4524 N N . GLY B 1 176 ? 10.273 -30.609 -8.516 1 93.12 176 GLY B N 1
ATOM 4525 C CA . GLY B 1 176 ? 9.461 -31.703 -8.008 1 93.12 176 GLY B CA 1
ATOM 4526 C C . GLY B 1 176 ? 7.977 -31.484 -8.203 1 93.12 176 GLY B C 1
ATOM 4527 O O . GLY B 1 176 ? 7.246 -32.406 -8.578 1 93.12 176 GLY B O 1
ATOM 452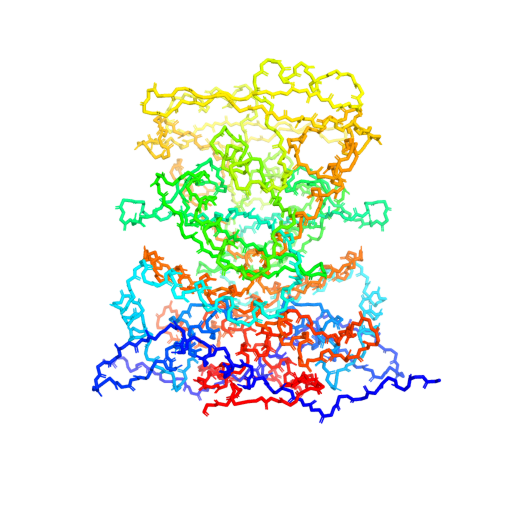8 N N . VAL B 1 177 ? 7.562 -30.297 -7.996 1 93.06 177 VAL B N 1
ATOM 4529 C CA . VAL B 1 177 ? 6.168 -29.906 -8.203 1 93.06 177 VAL B CA 1
ATOM 4530 C C . VAL B 1 177 ? 5.812 -30.047 -9.68 1 93.06 177 VAL B C 1
ATOM 4532 O O . VAL B 1 177 ? 4.773 -30.609 -10.031 1 93.06 177 VAL B O 1
ATOM 4535 N N . LEU B 1 178 ? 6.652 -29.562 -10.539 1 94.38 178 LEU B N 1
ATOM 4536 C CA . LEU B 1 178 ? 6.41 -29.562 -11.977 1 94.38 178 LEU B CA 1
ATOM 4537 C C . LEU B 1 178 ? 6.355 -30.984 -12.523 1 94.38 178 LEU B C 1
ATOM 4539 O O . LEU B 1 178 ? 5.539 -31.297 -13.391 1 94.38 178 LEU B O 1
ATOM 4543 N N . ASP B 1 179 ? 7.184 -31.828 -12.016 1 91.69 179 ASP B N 1
ATOM 4544 C CA . ASP B 1 179 ? 7.234 -33.219 -12.453 1 91.69 179 ASP B CA 1
ATOM 4545 C C . ASP B 1 179 ? 5.941 -33.938 -12.109 1 91.69 179 ASP B C 1
ATOM 4547 O O . ASP B 1 179 ? 5.586 -34.938 -12.766 1 91.69 179 ASP B O 1
ATOM 4551 N N . GLY B 1 180 ? 5.234 -33.438 -11.109 1 89.25 180 GLY B N 1
ATOM 4552 C CA . GLY B 1 180 ? 4.004 -34.094 -10.68 1 89.25 180 GLY B CA 1
ATOM 4553 C C . GLY B 1 180 ? 2.787 -33.625 -11.461 1 89.25 180 GLY B C 1
ATOM 4554 O O . GLY B 1 180 ? 1.692 -34.156 -11.289 1 89.25 180 GLY B O 1
ATOM 4555 N N . LEU B 1 181 ? 3.029 -32.719 -12.352 1 92.56 181 LEU B N 1
ATOM 4556 C CA . LEU B 1 181 ? 1.918 -32.219 -13.141 1 92.56 181 LEU B CA 1
ATOM 4557 C C . LEU B 1 181 ? 1.714 -33.031 -14.398 1 92.56 181 LEU B C 1
ATOM 4559 O O . LEU B 1 181 ? 2.66 -33.656 -14.914 1 92.56 181 LEU B O 1
ATOM 4563 N N . ASP B 1 182 ? 0.498 -33.062 -14.898 1 91.25 182 ASP B N 1
ATOM 4564 C CA . ASP B 1 182 ? 0.192 -33.75 -16.156 1 91.25 182 ASP B CA 1
ATOM 4565 C C . ASP B 1 182 ? 0.645 -32.938 -17.359 1 91.25 182 ASP B C 1
ATOM 4567 O O . ASP B 1 182 ? 0.793 -33.469 -18.453 1 91.25 182 ASP B O 1
ATOM 4571 N N . THR B 1 183 ? 0.829 -31.734 -17.188 1 93.5 183 THR B N 1
ATOM 4572 C CA . THR B 1 183 ? 1.246 -30.844 -18.266 1 93.5 183 THR B CA 1
ATOM 4573 C C . THR B 1 183 ? 2.766 -30.844 -18.406 1 93.5 183 THR B C 1
ATOM 4575 O O . THR B 1 183 ? 3.49 -31.016 -17.422 1 93.5 183 THR B O 1
ATOM 4578 N N . GLU B 1 184 ? 3.164 -30.672 -19.641 1 94.38 184 GLU B N 1
ATOM 4579 C CA . GLU B 1 184 ? 4.598 -30.594 -19.906 1 94.38 184 GLU B CA 1
ATOM 4580 C C . GLU B 1 184 ? 5.109 -29.172 -19.734 1 94.38 184 GLU B C 1
ATOM 4582 O O . GLU B 1 184 ? 4.414 -28.203 -20.062 1 94.38 184 GLU B O 1
ATOM 4587 N N . VAL B 1 185 ? 6.316 -29.078 -19.266 1 94.62 185 VAL B N 1
ATOM 4588 C CA . VAL B 1 185 ? 6.922 -27.766 -19.078 1 94.62 185 VAL B CA 1
ATOM 4589 C C . VAL B 1 185 ? 7.578 -27.312 -20.391 1 94.62 185 VAL B C 1
ATOM 4591 O O . VAL B 1 185 ? 8.484 -27.984 -20.891 1 94.62 185 VAL B O 1
ATOM 4594 N N . LYS B 1 186 ? 7.098 -26.234 -20.906 1 93.94 186 LYS B N 1
ATOM 4595 C CA . LYS B 1 186 ? 7.633 -25.688 -22.141 1 93.94 186 LYS B CA 1
ATOM 4596 C C . LYS B 1 186 ? 8.922 -24.922 -21.891 1 93.94 186 LYS B C 1
ATOM 4598 O O . LYS B 1 186 ? 9.883 -25.031 -22.656 1 93.94 186 LYS B O 1
ATOM 4603 N N . ALA B 1 187 ? 8.906 -24.109 -20.906 1 95.81 187 ALA B N 1
ATOM 4604 C CA . ALA B 1 187 ? 10.062 -23.266 -20.594 1 95.81 187 ALA B CA 1
ATOM 4605 C C . ALA B 1 187 ? 9.992 -22.734 -19.172 1 95.81 187 ALA B C 1
ATOM 4607 O O . ALA B 1 187 ? 8.906 -22.547 -18.625 1 95.81 187 ALA B O 1
ATOM 4608 N N . VAL B 1 188 ? 11.172 -22.469 -18.625 1 96.31 188 VAL B N 1
ATOM 4609 C CA . VAL B 1 188 ? 11.312 -21.906 -17.281 1 96.31 188 VAL B CA 1
ATOM 4610 C C . VAL B 1 188 ? 12.031 -20.562 -17.375 1 96.31 188 VAL B C 1
ATOM 4612 O O . VAL B 1 188 ? 13.141 -20.469 -17.906 1 96.31 188 VAL B O 1
ATOM 4615 N N . TYR B 1 189 ? 11.422 -19.484 -16.891 1 95.56 189 TYR B N 1
ATOM 4616 C CA . TYR B 1 189 ? 12.023 -18.156 -16.844 1 95.56 189 TYR B CA 1
ATOM 4617 C C . TYR B 1 189 ? 12.414 -17.781 -15.422 1 95.56 189 TYR B C 1
ATOM 4619 O O . TYR B 1 189 ? 11.562 -17.734 -14.531 1 95.56 189 TYR B O 1
ATOM 4627 N N . LEU B 1 190 ? 13.711 -17.484 -15.203 1 95.06 190 LEU B N 1
ATOM 4628 C CA . LEU B 1 190 ? 14.211 -17.219 -13.859 1 95.06 190 LEU B CA 1
ATOM 4629 C C . LEU B 1 190 ? 14.961 -15.891 -13.812 1 95.06 190 LEU B C 1
ATOM 4631 O O . LEU B 1 190 ? 15.438 -15.398 -14.836 1 95.06 190 LEU B O 1
ATOM 4635 N N . ASP B 1 191 ? 14.953 -15.312 -12.648 1 90.75 191 ASP B N 1
ATOM 4636 C CA . ASP B 1 191 ? 15.703 -14.07 -12.492 1 90.75 191 ASP B CA 1
ATOM 4637 C C . ASP B 1 191 ? 17.188 -14.344 -12.297 1 90.75 191 ASP B C 1
ATOM 4639 O O . ASP B 1 191 ? 17.609 -15.5 -12.203 1 90.75 191 ASP B O 1
ATOM 4643 N N . ARG B 1 192 ? 17.984 -13.344 -12.234 1 89.81 192 ARG B N 1
ATOM 4644 C CA . ARG B 1 192 ? 19.438 -13.445 -12.188 1 89.81 192 ARG B CA 1
ATOM 4645 C C . ARG B 1 192 ? 19.891 -14.133 -10.898 1 89.81 192 ARG B C 1
ATOM 4647 O O . ARG B 1 192 ? 21.016 -14.648 -10.828 1 89.81 192 ARG B O 1
ATOM 4654 N N . GLY B 1 193 ? 19.047 -14.211 -9.922 1 87 193 GLY B N 1
ATOM 4655 C CA . GLY B 1 193 ? 19.375 -14.891 -8.68 1 87 193 GLY B CA 1
ATOM 4656 C C . GLY B 1 193 ? 19.562 -16.391 -8.844 1 87 193 GLY B C 1
ATOM 4657 O O . GLY B 1 193 ? 20.219 -17.031 -8.016 1 87 193 GLY B O 1
ATOM 4658 N N . PHE B 1 194 ? 19.062 -16.859 -9.891 1 92.38 194 PHE B N 1
ATOM 4659 C CA . PHE B 1 194 ? 19.172 -18.297 -10.156 1 92.38 194 PHE B CA 1
ATOM 4660 C C . PHE B 1 194 ? 20.312 -18.594 -11.109 1 92.38 194 PHE B C 1
ATOM 4662 O O . PHE B 1 194 ? 20.5 -19.734 -11.523 1 92.38 194 PHE B O 1
ATOM 4669 N N . TYR B 1 195 ? 21.062 -17.547 -11.438 1 92.56 195 TYR B N 1
ATOM 4670 C CA . TYR B 1 195 ? 22.172 -17.734 -12.359 1 92.56 195 TYR B CA 1
ATOM 4671 C C . TYR B 1 195 ? 23.406 -18.281 -11.641 1 92.56 195 TYR B C 1
ATOM 4673 O O . TYR B 1 195 ? 24.328 -17.516 -11.312 1 92.56 195 TYR B O 1
ATOM 4681 N N . ASP B 1 196 ? 23.469 -19.547 -11.531 1 91.06 196 ASP B N 1
ATOM 4682 C CA . ASP B 1 196 ? 24.625 -20.219 -10.969 1 91.06 196 ASP B CA 1
ATOM 4683 C C . ASP B 1 196 ? 24.75 -21.641 -11.516 1 91.06 196 ASP B C 1
ATOM 4685 O O . ASP B 1 196 ? 23.859 -22.125 -12.219 1 91.06 196 ASP B O 1
ATOM 4689 N N . SER B 1 197 ? 25.844 -22.312 -11.273 1 92.75 197 SER B N 1
ATOM 4690 C CA . SER B 1 197 ? 26.172 -23.594 -11.859 1 92.75 197 SER B CA 1
ATOM 4691 C C . SER B 1 197 ? 25.188 -24.672 -11.414 1 92.75 197 SER B C 1
ATOM 4693 O O . SER B 1 197 ? 24.781 -25.531 -12.203 1 92.75 197 SER B O 1
ATOM 4695 N N . LYS B 1 198 ? 24.766 -24.641 -10.188 1 93.75 198 LYS B N 1
ATOM 4696 C CA . LYS B 1 198 ? 23.859 -25.672 -9.664 1 93.75 198 LYS B CA 1
ATOM 4697 C C . LYS B 1 198 ? 22.484 -25.562 -10.305 1 93.75 198 LYS B C 1
ATOM 4699 O O . LYS B 1 198 ? 21.906 -26.578 -10.711 1 93.75 198 LYS B O 1
ATOM 4704 N N . CYS B 1 199 ? 21.984 -24.375 -10.414 1 95.06 199 CYS B N 1
ATOM 4705 C CA . CYS B 1 199 ? 20.672 -24.172 -11.023 1 95.06 199 CYS B CA 1
ATOM 4706 C C . CYS B 1 199 ? 20.688 -24.562 -12.492 1 95.06 199 CYS B C 1
ATOM 4708 O O . CYS B 1 199 ? 19.766 -25.234 -12.961 1 95.06 199 CYS B O 1
ATOM 4710 N N . LEU B 1 200 ? 21.719 -24.156 -13.195 1 95.81 200 LEU B N 1
ATOM 4711 C CA . LEU B 1 200 ? 21.828 -24.5 -14.609 1 95.81 200 LEU B CA 1
ATOM 4712 C C . LEU B 1 200 ? 21.938 -26 -14.797 1 95.81 200 LEU B C 1
ATOM 4714 O O . LEU B 1 200 ? 21.344 -26.562 -15.734 1 95.81 200 LEU B O 1
ATOM 4718 N N . THR B 1 201 ? 22.672 -26.609 -13.922 1 95.06 201 THR B N 1
ATOM 4719 C CA . THR B 1 201 ? 22.797 -28.062 -13.977 1 95.06 201 THR B CA 1
ATOM 4720 C C . THR B 1 201 ? 21.438 -28.719 -13.773 1 95.06 201 THR B C 1
ATOM 4722 O O . THR B 1 201 ? 21.109 -29.688 -14.477 1 95.06 201 THR B O 1
ATOM 4725 N N . LEU B 1 202 ? 20.688 -28.25 -12.82 1 94.75 202 LEU B N 1
ATOM 4726 C CA . LEU B 1 202 ? 19.359 -28.781 -12.555 1 94.75 202 LEU B CA 1
ATOM 4727 C C . LEU B 1 202 ? 18.453 -28.625 -13.781 1 94.75 202 LEU B C 1
ATOM 4729 O O . LEU B 1 202 ? 17.719 -29.547 -14.141 1 94.75 202 LEU B O 1
ATOM 4733 N N . LEU B 1 203 ? 18.5 -27.5 -14.383 1 96.12 203 LEU B N 1
ATOM 4734 C CA . LEU B 1 203 ? 17.688 -27.234 -15.555 1 96.12 203 LEU B CA 1
ATOM 4735 C C . LEU B 1 203 ? 18.031 -28.188 -16.688 1 96.12 203 LEU B C 1
ATOM 4737 O O . LEU B 1 203 ? 17.125 -28.734 -17.344 1 96.12 203 LEU B O 1
ATOM 4741 N N . GLN B 1 204 ? 19.266 -28.406 -16.938 1 94.44 204 GLN B N 1
ATOM 4742 C CA . GLN B 1 204 ? 19.719 -29.297 -17.984 1 94.44 204 GLN B CA 1
ATOM 4743 C C . GLN B 1 204 ? 19.375 -30.75 -17.656 1 94.44 204 GLN B C 1
ATOM 4745 O O . GLN B 1 204 ? 18.953 -31.516 -18.531 1 94.44 204 GLN B O 1
ATOM 4750 N N . ALA B 1 205 ? 19.531 -31.078 -16.391 1 93 205 ALA B N 1
ATOM 4751 C CA . ALA B 1 205 ? 19.234 -32.438 -15.953 1 93 205 ALA B CA 1
ATOM 4752 C C . ALA B 1 205 ? 17.75 -32.781 -16.188 1 93 205 ALA B C 1
ATOM 4754 O O . ALA B 1 205 ? 17.406 -33.906 -16.5 1 93 205 ALA B O 1
ATOM 4755 N N . HIS B 1 206 ? 16.875 -31.844 -16.047 1 93.62 206 HIS B N 1
ATOM 4756 C CA . HIS B 1 206 ? 15.445 -32.062 -16.234 1 93.62 206 HIS B CA 1
ATOM 4757 C C . HIS B 1 206 ? 15.039 -31.828 -17.688 1 93.62 206 HIS B C 1
ATOM 4759 O O . HIS B 1 206 ? 13.875 -32 -18.047 1 93.62 206 HIS B O 1
ATOM 4765 N N . ASN B 1 207 ? 16.031 -31.375 -18.5 1 92.31 207 ASN B N 1
ATOM 4766 C CA . ASN B 1 207 ? 15.82 -31.078 -19.906 1 92.31 207 ASN B CA 1
ATOM 4767 C C . ASN B 1 207 ? 14.773 -29.984 -20.094 1 92.31 207 ASN B C 1
ATOM 4769 O O . ASN B 1 207 ? 13.898 -30.109 -20.969 1 92.31 207 ASN B O 1
ATOM 4773 N N . TYR B 1 208 ? 14.781 -29.016 -19.219 1 94.62 208 TYR B N 1
ATOM 4774 C CA . TYR B 1 208 ? 13.875 -27.891 -19.344 1 94.62 208 TYR B CA 1
ATOM 4775 C C . TYR B 1 208 ? 14.508 -26.781 -20.172 1 94.62 208 TYR B C 1
ATOM 4777 O O . TYR B 1 208 ? 15.695 -26.484 -20.031 1 94.62 208 TYR B O 1
ATOM 4785 N N . ALA B 1 209 ? 13.703 -26.234 -21.109 1 96 209 ALA B N 1
ATOM 4786 C CA . ALA B 1 209 ? 14.109 -24.969 -21.719 1 96 209 ALA B CA 1
ATOM 4787 C C . ALA B 1 209 ? 14.125 -23.844 -20.688 1 96 209 ALA B C 1
ATOM 4789 O O . ALA B 1 209 ? 13.281 -23.812 -19.797 1 96 209 ALA B O 1
ATOM 4790 N N . TYR B 1 210 ? 15.117 -22.938 -20.828 1 96.94 210 TYR B N 1
ATOM 4791 C CA . TYR B 1 210 ? 15.195 -21.906 -19.812 1 96.94 210 TYR B CA 1
ATOM 4792 C C . TYR B 1 210 ? 15.773 -20.625 -20.375 1 96.94 210 TYR B C 1
ATOM 4794 O O . TYR B 1 210 ? 16.422 -20.625 -21.438 1 96.94 210 TYR B O 1
ATOM 4802 N N . VAL B 1 211 ? 15.484 -19.516 -19.75 1 95.81 211 VAL B N 1
ATOM 4803 C CA . VAL B 1 211 ? 16.094 -18.219 -19.984 1 95.81 211 VAL B CA 1
ATOM 4804 C C . VAL B 1 211 ? 16.391 -17.547 -18.656 1 95.81 211 VAL B C 1
ATOM 4806 O O . VAL B 1 211 ? 15.508 -17.391 -17.812 1 95.81 211 VAL B O 1
ATOM 4809 N N . ILE B 1 212 ? 17.672 -17.125 -18.406 1 95 212 ILE B N 1
ATOM 4810 C CA . ILE B 1 212 ? 18.125 -16.469 -17.188 1 95 212 ILE B CA 1
ATOM 4811 C C . ILE B 1 212 ? 19.062 -15.32 -17.547 1 95 212 ILE B C 1
ATOM 4813 O O . ILE B 1 212 ? 20.047 -15.516 -18.281 1 95 212 ILE B O 1
ATOM 4817 N N . PRO B 1 213 ? 18.781 -14.164 -17.062 1 93.25 213 PRO B N 1
ATOM 4818 C CA . PRO B 1 213 ? 19.812 -13.133 -17.266 1 93.25 213 PRO B CA 1
ATOM 4819 C C . PRO B 1 213 ? 21.125 -13.461 -16.578 1 93.25 213 PRO B C 1
ATOM 4821 O O . PRO B 1 213 ? 21.125 -14 -15.461 1 93.25 213 PRO B O 1
ATOM 4824 N N . ILE B 1 214 ? 22.156 -13.109 -17.188 1 90.94 214 ILE B N 1
ATOM 4825 C CA . ILE B 1 214 ? 23.469 -13.461 -16.641 1 90.94 214 ILE B CA 1
ATOM 4826 C C . ILE B 1 214 ? 23.969 -12.312 -15.766 1 90.94 214 ILE B C 1
ATOM 4828 O O . ILE B 1 214 ? 23.5 -11.18 -15.883 1 90.94 214 ILE B O 1
ATOM 4832 N N . ILE B 1 215 ? 24.734 -12.641 -14.836 1 84.62 215 ILE B N 1
ATOM 4833 C CA . ILE B 1 215 ? 25.453 -11.672 -14.016 1 84.62 215 ILE B CA 1
ATOM 4834 C C . ILE B 1 215 ? 26.859 -11.461 -14.57 1 84.62 215 ILE B C 1
ATOM 4836 O O . ILE B 1 215 ? 27.516 -12.414 -14.992 1 84.62 215 ILE B O 1
ATOM 4840 N N . ARG B 1 216 ? 27.234 -10.242 -14.562 1 76.12 216 ARG B N 1
ATOM 4841 C CA . ARG B 1 216 ? 28.531 -9.883 -15.125 1 76.12 216 ARG B CA 1
ATOM 4842 C C . ARG B 1 216 ? 29.672 -10.266 -14.172 1 76.12 216 ARG B C 1
ATOM 4844 O O . ARG B 1 216 ? 30.359 -9.398 -13.648 1 76.12 216 ARG B O 1
ATOM 4851 N N . TRP B 1 217 ? 29.641 -11.539 -13.914 1 69.25 217 TRP B N 1
ATOM 4852 C CA . TRP B 1 217 ? 30.734 -11.992 -13.062 1 69.25 217 TRP B CA 1
ATOM 4853 C C . TRP B 1 217 ? 31.891 -12.516 -13.898 1 69.25 217 TRP B C 1
ATOM 4855 O O . TRP B 1 217 ? 31.688 -13.203 -14.906 1 69.25 217 TRP B O 1
ATOM 4865 N N . GLY B 1 218 ? 33.031 -12.148 -13.586 1 66.75 218 GLY B N 1
ATOM 4866 C CA . GLY B 1 218 ? 34.219 -12.672 -14.234 1 66.75 218 GLY B CA 1
ATOM 4867 C C . GLY B 1 218 ? 34.75 -11.773 -15.336 1 66.75 218 GLY B C 1
ATOM 4868 O O . GLY B 1 218 ? 34 -11.047 -15.969 1 66.75 218 GLY B O 1
ATOM 4869 N N . LYS B 1 219 ? 35.906 -11.844 -15.547 1 71.56 219 LYS B N 1
ATOM 4870 C CA . LYS B 1 219 ? 36.562 -10.984 -16.516 1 71.56 219 LYS B CA 1
ATOM 4871 C C . LYS B 1 219 ? 36.125 -11.297 -17.938 1 71.56 219 LYS B C 1
ATOM 4873 O O . LYS B 1 219 ? 35.906 -10.391 -18.734 1 71.56 219 LYS B O 1
ATOM 4878 N N . THR B 1 220 ? 35.938 -12.602 -18.156 1 69.38 220 THR B N 1
ATOM 4879 C CA . THR B 1 220 ? 35.594 -13.031 -19.5 1 69.38 220 THR B CA 1
ATOM 4880 C C . THR B 1 220 ? 34.25 -12.492 -19.938 1 69.38 220 THR B C 1
ATOM 4882 O O . THR B 1 220 ? 34.094 -11.922 -21.016 1 69.38 220 THR B O 1
ATOM 4885 N N . ILE B 1 221 ? 33.312 -12.703 -19.125 1 74.06 221 ILE B N 1
ATOM 4886 C CA . ILE B 1 221 ? 31.969 -12.289 -19.469 1 74.06 221 ILE B CA 1
ATOM 4887 C C . ILE B 1 221 ? 31.875 -10.766 -19.5 1 74.06 221 ILE B C 1
ATOM 4889 O O . ILE B 1 221 ? 31.156 -10.195 -20.312 1 74.06 221 ILE B O 1
ATOM 4893 N N . GLN B 1 222 ? 32.625 -10.109 -18.641 1 74.31 222 GLN B N 1
ATOM 4894 C CA . GLN B 1 222 ? 32.656 -8.648 -18.641 1 74.31 222 GLN B CA 1
ATOM 4895 C C . GLN B 1 222 ? 33.188 -8.109 -19.969 1 74.31 222 GLN B C 1
ATOM 4897 O O . GLN B 1 222 ? 32.688 -7.133 -20.5 1 74.31 222 GLN B O 1
ATOM 4902 N N . GLN B 1 223 ? 34.188 -8.758 -20.406 1 72.81 223 GLN B N 1
ATOM 4903 C CA . GLN B 1 223 ? 34.781 -8.344 -21.688 1 72.81 223 GLN B CA 1
ATOM 4904 C C . GLN B 1 223 ? 33.781 -8.57 -22.828 1 72.81 223 GLN B C 1
ATOM 4906 O O . GLN B 1 223 ? 33.625 -7.707 -23.703 1 72.81 223 GLN B O 1
ATOM 4911 N N . GLU B 1 224 ? 33.156 -9.688 -22.766 1 74.94 224 GLU B N 1
ATOM 4912 C CA . GLU B 1 224 ? 32.219 -10.023 -23.828 1 74.94 224 GLU B CA 1
ATOM 4913 C C . GLU B 1 224 ? 31.031 -9.055 -23.828 1 74.94 224 GLU B C 1
ATOM 4915 O O . GLU B 1 224 ? 30.516 -8.719 -24.891 1 74.94 224 GLU B O 1
ATOM 4920 N N . LEU B 1 225 ? 30.688 -8.578 -22.688 1 74.31 225 LEU B N 1
ATOM 4921 C CA . LEU B 1 225 ? 29.5 -7.719 -22.578 1 74.31 225 LEU B CA 1
ATOM 4922 C C . LEU B 1 225 ? 29.875 -6.254 -22.797 1 74.31 225 LEU B C 1
ATOM 4924 O O . LEU B 1 225 ? 29 -5.387 -22.812 1 74.31 225 LEU B O 1
ATOM 4928 N N . SER B 1 226 ? 31.141 -5.957 -22.812 1 73.81 226 SER B N 1
ATOM 4929 C CA . SER B 1 226 ? 31.578 -4.57 -22.953 1 73.81 226 SER B CA 1
ATOM 4930 C C . SER B 1 226 ? 31.734 -4.191 -24.422 1 73.81 226 SER B C 1
ATOM 4932 O O . SER B 1 226 ? 31.734 -3.006 -24.766 1 73.81 226 SER B O 1
ATOM 4934 N N . GLU B 1 227 ? 31.859 -5.262 -25.266 1 71.44 227 GLU B N 1
ATOM 4935 C CA . GLU B 1 227 ? 32.125 -4.922 -26.656 1 71.44 227 GLU B CA 1
ATOM 4936 C C . GLU B 1 227 ? 31.281 -5.766 -27.609 1 71.44 227 GLU B C 1
ATOM 4938 O O . GLU B 1 227 ? 30.656 -6.738 -27.188 1 71.44 227 GLU B O 1
ATOM 4943 N N . GLY B 1 228 ? 31.141 -5.195 -28.766 1 71.94 228 GLY B N 1
ATOM 4944 C CA . GLY B 1 228 ? 30.578 -6 -29.859 1 71.94 228 GLY B CA 1
ATOM 4945 C C . GLY B 1 228 ? 29.094 -5.785 -30.062 1 71.94 228 GLY B C 1
ATOM 4946 O O . GLY B 1 228 ? 28.531 -4.805 -29.578 1 71.94 228 GLY B O 1
ATOM 4947 N N . TRP B 1 229 ? 28.578 -6.617 -30.953 1 79.31 229 TRP B N 1
ATOM 4948 C CA . TRP B 1 229 ? 27.172 -6.582 -31.375 1 79.31 229 TRP B CA 1
ATOM 4949 C C . TRP B 1 229 ? 26.406 -7.777 -30.812 1 79.31 229 TRP B C 1
ATOM 4951 O O . TRP B 1 229 ? 26.969 -8.578 -30.047 1 79.31 229 TRP B O 1
ATOM 4961 N N . SER B 1 230 ? 25.219 -7.77 -31.125 1 88.19 230 SER B N 1
ATOM 4962 C CA . SER B 1 230 ? 24.406 -8.906 -30.703 1 88.19 230 SER B CA 1
ATOM 4963 C C . SER B 1 230 ? 24.953 -10.219 -31.25 1 88.19 230 SER B C 1
ATOM 4965 O O . SER B 1 230 ? 25.25 -10.32 -32.438 1 88.19 230 SER B O 1
ATOM 4967 N N . ARG B 1 231 ? 25.172 -11.219 -30.469 1 90.5 231 ARG B N 1
ATOM 4968 C CA . ARG B 1 231 ? 25.75 -12.492 -30.875 1 90.5 231 ARG B CA 1
ATOM 4969 C C . ARG B 1 231 ? 25.453 -13.578 -29.844 1 90.5 231 ARG B C 1
ATOM 4971 O O . ARG B 1 231 ? 24.906 -13.297 -28.781 1 90.5 231 ARG B O 1
ATOM 4978 N N . VAL B 1 232 ? 25.719 -14.742 -30.203 1 93 232 VAL B N 1
ATOM 4979 C CA . VAL B 1 232 ? 25.609 -15.898 -29.328 1 93 232 VAL B CA 1
ATOM 4980 C C . VAL B 1 232 ? 27 -16.453 -29.031 1 93 232 VAL B C 1
ATOM 4982 O O . VAL B 1 232 ? 27.797 -16.672 -29.938 1 93 232 VAL B O 1
ATOM 4985 N N . ILE B 1 233 ? 27.266 -16.594 -27.75 1 91.69 233 ILE B N 1
ATOM 4986 C CA . ILE B 1 233 ? 28.562 -17.172 -27.391 1 91.69 233 ILE B CA 1
ATOM 4987 C C . ILE B 1 233 ? 28.344 -18.406 -26.516 1 91.69 233 ILE B C 1
ATOM 4989 O O . ILE B 1 233 ? 27.297 -18.562 -25.906 1 91.69 233 ILE B O 1
ATOM 4993 N N . GLN B 1 234 ? 29.359 -19.25 -26.531 1 92.44 234 GLN B N 1
ATOM 4994 C CA . GLN B 1 234 ? 29.359 -20.375 -25.609 1 92.44 234 GLN B CA 1
ATOM 4995 C C . GLN B 1 234 ? 30.094 -20.016 -24.312 1 92.44 234 GLN B C 1
ATOM 4997 O O . GLN B 1 234 ? 31.141 -19.375 -24.344 1 92.44 234 GLN B O 1
ATOM 5002 N N . HIS B 1 235 ? 29.406 -20.281 -23.203 1 91.56 235 HIS B N 1
ATOM 5003 C CA . HIS B 1 235 ? 29.969 -19.984 -21.906 1 91.56 235 HIS B CA 1
ATOM 5004 C C . HIS B 1 235 ? 29.859 -21.188 -20.969 1 91.56 235 HIS B C 1
ATOM 5006 O O . HIS B 1 235 ? 29.219 -22.188 -21.312 1 91.56 235 HIS B O 1
ATOM 5012 N N . ASP B 1 236 ? 30.625 -21.141 -19.844 1 91.19 236 ASP B N 1
ATOM 5013 C CA . ASP B 1 236 ? 30.562 -22.234 -18.875 1 91.19 236 ASP B CA 1
ATOM 5014 C C . ASP B 1 236 ? 30.719 -21.703 -17.453 1 91.19 236 ASP B C 1
ATOM 5016 O O . ASP B 1 236 ? 31.266 -20.625 -17.25 1 91.19 236 ASP B O 1
ATOM 5020 N N . LEU B 1 237 ? 30.109 -22.344 -16.5 1 90.44 237 LEU B N 1
ATOM 5021 C CA . LEU B 1 237 ? 30.25 -22.078 -15.062 1 90.44 237 LEU B CA 1
ATOM 5022 C C . LEU B 1 237 ? 30.719 -23.344 -14.336 1 90.44 237 LEU B C 1
ATOM 5024 O O . LEU B 1 237 ? 30.234 -24.438 -14.625 1 90.44 237 LEU B O 1
ATOM 5028 N N . THR B 1 238 ? 31.672 -23.156 -13.508 1 89.5 238 THR B N 1
ATOM 5029 C CA . THR B 1 238 ? 32.188 -24.266 -12.719 1 89.5 238 THR B CA 1
ATOM 5030 C C . THR B 1 238 ? 31.688 -24.172 -11.273 1 89.5 238 THR B C 1
ATOM 5032 O O . THR B 1 238 ? 31.766 -23.109 -10.656 1 89.5 238 THR B O 1
ATOM 5035 N N . GLY B 1 239 ? 31.031 -25.234 -10.898 1 86.12 239 GLY B N 1
ATOM 5036 C CA . GLY B 1 239 ? 30.562 -25.312 -9.523 1 86.12 239 GLY B CA 1
ATOM 5037 C C . GLY B 1 239 ? 31.344 -26.281 -8.664 1 86.12 239 GLY B C 1
ATOM 5038 O O . GLY B 1 239 ? 32.062 -27.141 -9.188 1 86.12 239 GLY B O 1
ATOM 5039 N N . ASN B 1 240 ? 31.422 -25.953 -7.34 1 85.19 240 ASN B N 1
ATOM 5040 C CA . ASN B 1 240 ? 32.062 -26.844 -6.379 1 85.19 240 ASN B CA 1
ATOM 5041 C C . ASN B 1 240 ? 31.109 -27.234 -5.254 1 85.19 240 ASN B C 1
ATOM 5043 O O . ASN B 1 240 ? 30.391 -26.391 -4.723 1 85.19 240 ASN B O 1
ATOM 5047 N N . LEU B 1 241 ? 30.844 -28.562 -5.094 1 78.31 241 LEU B N 1
ATOM 5048 C CA . LEU B 1 241 ? 30.047 -29.062 -3.982 1 78.31 241 LEU B CA 1
ATOM 5049 C C . LEU B 1 241 ? 30.734 -30.25 -3.303 1 78.31 241 LEU B C 1
ATOM 5051 O O . LEU B 1 241 ? 30.953 -31.281 -3.928 1 78.31 241 LEU B O 1
ATOM 5055 N N . ASP B 1 242 ? 30.984 -30.125 -1.975 1 79.19 242 ASP B N 1
ATOM 5056 C CA . ASP B 1 242 ? 31.562 -31.188 -1.145 1 79.19 242 ASP B CA 1
ATOM 5057 C C . ASP B 1 242 ? 32.781 -31.797 -1.816 1 79.19 242 ASP B C 1
ATOM 5059 O O . ASP B 1 242 ? 32.906 -33.031 -1.901 1 79.19 242 ASP B O 1
ATOM 5063 N N . GLY B 1 243 ? 33.594 -30.984 -2.43 1 77.25 243 GLY B N 1
ATOM 5064 C CA . GLY B 1 243 ? 34.844 -31.469 -3 1 77.25 243 GLY B CA 1
ATOM 5065 C C . GLY B 1 243 ? 34.719 -31.906 -4.445 1 77.25 243 GLY B C 1
ATOM 5066 O O . GLY B 1 243 ? 35.688 -32.25 -5.086 1 77.25 243 GLY B O 1
ATOM 5067 N N . HIS B 1 244 ? 33.531 -31.953 -4.895 1 86.19 244 HIS B N 1
ATOM 5068 C CA . HIS B 1 244 ? 33.312 -32.312 -6.289 1 86.19 244 HIS B CA 1
ATOM 5069 C C . HIS B 1 244 ? 33.125 -31.078 -7.156 1 86.19 244 HIS B C 1
ATOM 5071 O O . HIS B 1 244 ? 32.375 -30.172 -6.777 1 86.19 244 HIS B O 1
ATOM 5077 N N . SER B 1 245 ? 33.938 -30.969 -8.227 1 90.06 245 SER B N 1
ATOM 5078 C CA . SER B 1 245 ? 33.812 -29.859 -9.164 1 90.06 245 SER B CA 1
ATOM 5079 C C . SER B 1 245 ? 33.188 -30.312 -10.477 1 90.06 245 SER B C 1
ATOM 5081 O O . SER B 1 245 ? 33.469 -31.406 -10.969 1 90.06 245 SER B O 1
ATOM 5083 N N . TRP B 1 246 ? 32.188 -29.562 -10.961 1 89.31 246 TRP B N 1
ATOM 5084 C CA . TRP B 1 246 ? 31.609 -29.828 -12.273 1 89.31 246 TRP B CA 1
ATOM 5085 C C . TRP B 1 246 ? 31.453 -28.531 -13.07 1 89.31 246 TRP B C 1
ATOM 5087 O O . TRP B 1 246 ? 31.438 -27.438 -12.5 1 89.31 246 TRP B O 1
ATOM 5097 N N . THR B 1 247 ? 31.453 -28.703 -14.352 1 92.69 247 THR B N 1
ATOM 5098 C CA . THR B 1 247 ? 31.297 -27.562 -15.242 1 92.69 247 THR B CA 1
ATOM 5099 C C . THR B 1 247 ? 30.047 -27.719 -16.109 1 92.69 247 THR B C 1
ATOM 5101 O O . THR B 1 247 ? 29.797 -28.797 -16.656 1 92.69 247 THR B O 1
ATOM 5104 N N . VAL B 1 248 ? 29.297 -26.688 -16.062 1 93.75 248 VAL B N 1
ATOM 5105 C CA . VAL B 1 248 ? 28.109 -26.656 -16.906 1 93.75 248 VAL B CA 1
ATOM 5106 C C . VAL B 1 248 ? 28.312 -25.672 -18.062 1 93.75 248 VAL B C 1
ATOM 5108 O O . VAL B 1 248 ? 28.734 -24.547 -17.844 1 93.75 248 VAL B O 1
ATOM 5111 N N . GLU B 1 249 ? 28.047 -26.156 -19.312 1 94.75 249 GLU B N 1
ATOM 5112 C CA . GLU B 1 249 ? 28.156 -25.328 -20.516 1 94.75 249 GLU B CA 1
ATOM 5113 C C . GLU B 1 249 ? 26.797 -24.906 -21.031 1 94.75 249 GLU B C 1
ATOM 5115 O O . GLU B 1 249 ? 25.844 -25.703 -21.016 1 94.75 249 GLU B O 1
ATOM 5120 N N . PHE B 1 250 ? 26.719 -23.734 -21.484 1 94.75 250 PHE B N 1
ATOM 5121 C CA . PHE B 1 250 ? 25.453 -23.219 -21.984 1 94.75 250 PHE B CA 1
ATOM 5122 C C . PHE B 1 250 ? 25.672 -22.031 -22.906 1 94.75 250 PHE B C 1
ATOM 5124 O O . PHE B 1 250 ? 26.688 -21.328 -22.797 1 94.75 250 PHE B O 1
ATOM 5131 N N . PRO B 1 251 ? 24.766 -21.844 -23.828 1 95.19 251 PRO B N 1
ATOM 5132 C CA . PRO B 1 251 ? 24.859 -20.656 -24.688 1 95.19 251 PRO B CA 1
ATOM 5133 C C . PRO B 1 251 ? 24.438 -19.375 -23.969 1 95.19 251 PRO B C 1
ATOM 5135 O O . PRO B 1 251 ? 23.531 -19.391 -23.141 1 95.19 251 PRO B O 1
ATOM 5138 N N . VAL B 1 252 ? 25.094 -18.266 -24.25 1 94.44 252 VAL B N 1
ATOM 5139 C CA . VAL B 1 252 ? 24.75 -16.938 -23.781 1 94.44 252 VAL B CA 1
ATOM 5140 C C . VAL B 1 252 ? 24.344 -16.047 -24.953 1 94.44 252 VAL B C 1
ATOM 5142 O O . VAL B 1 252 ? 25.125 -15.883 -25.906 1 94.44 252 VAL B O 1
ATOM 5145 N N . TYR B 1 253 ? 23.188 -15.578 -24.922 1 94.25 253 TYR B N 1
ATOM 5146 C CA . TYR B 1 253 ? 22.672 -14.664 -25.938 1 94.25 253 TYR B CA 1
ATOM 5147 C C . TYR B 1 253 ? 22.859 -13.211 -25.516 1 94.25 253 TYR B C 1
ATOM 5149 O O . TYR B 1 253 ? 22.297 -12.766 -24.516 1 94.25 253 TYR B O 1
ATOM 5157 N N . ILE B 1 254 ? 23.656 -12.461 -26.203 1 92.12 254 ILE B N 1
ATOM 5158 C CA . ILE B 1 254 ? 23.938 -11.062 -25.875 1 92.12 254 ILE B CA 1
ATOM 5159 C C . ILE B 1 254 ? 23.156 -10.148 -26.812 1 92.12 254 ILE B C 1
ATOM 5161 O O . ILE B 1 254 ? 23.375 -10.133 -28.016 1 92.12 254 ILE B O 1
ATOM 5165 N N . ASP B 1 255 ? 22.25 -9.5 -26.266 1 90.5 255 ASP B N 1
ATOM 5166 C CA . ASP B 1 255 ? 21.406 -8.578 -27.016 1 90.5 255 ASP B CA 1
ATOM 5167 C C . ASP B 1 255 ? 21.859 -7.133 -26.797 1 90.5 255 ASP B C 1
ATOM 5169 O O . ASP B 1 255 ? 21.875 -6.641 -25.672 1 90.5 255 ASP B O 1
ATOM 5173 N N . CYS B 1 256 ? 22.25 -6.406 -27.844 1 85.56 256 CYS B N 1
ATOM 5174 C CA . CYS B 1 256 ? 22.703 -5.016 -27.781 1 85.56 256 CYS B CA 1
ATOM 5175 C C . CYS B 1 256 ? 21.578 -4.066 -28.172 1 85.56 256 CYS B C 1
ATOM 5177 O O . CYS B 1 256 ? 20.922 -4.258 -29.203 1 85.56 256 CYS B O 1
ATOM 5179 N N . THR B 1 257 ? 21.25 -3.24 -27.203 1 78.88 257 THR B N 1
ATOM 5180 C CA . THR B 1 257 ? 20.25 -2.23 -27.5 1 78.88 257 THR B CA 1
ATOM 5181 C C . THR B 1 257 ? 20.844 -0.829 -27.406 1 78.88 257 THR B C 1
ATOM 5183 O O . THR B 1 257 ? 21.703 -0.566 -26.562 1 78.88 257 THR B O 1
ATOM 5186 N N . TYR B 1 258 ? 20.453 0.082 -28.266 1 67.56 258 TYR B N 1
ATOM 5187 C CA . TYR B 1 258 ? 20.938 1.46 -28.266 1 67.56 258 TYR B CA 1
ATOM 5188 C C . TYR B 1 258 ? 20.156 2.309 -27.266 1 67.56 258 TYR B C 1
ATOM 5190 O O . TYR B 1 258 ? 18.938 2.236 -27.203 1 67.56 258 TYR B O 1
ATOM 5198 N N . LEU B 1 259 ? 20.906 2.832 -26.297 1 65.56 259 LEU B N 1
ATOM 5199 C CA . LEU B 1 259 ? 20.281 3.752 -25.344 1 65.56 259 LEU B CA 1
ATOM 5200 C C . LEU B 1 259 ? 20.125 5.141 -25.953 1 65.56 259 LEU B C 1
ATOM 5202 O O . LEU B 1 259 ? 21.109 5.801 -26.281 1 65.56 259 LEU B O 1
ATOM 5206 N N . ASN B 1 260 ? 19.297 5.383 -26.953 1 56.62 260 ASN B N 1
ATOM 5207 C CA . ASN B 1 260 ? 19.062 6.648 -27.641 1 56.62 260 ASN B CA 1
ATOM 5208 C C . ASN B 1 260 ? 18.578 7.727 -26.672 1 56.62 260 ASN B C 1
ATOM 5210 O O . ASN B 1 260 ? 17.547 8.359 -26.906 1 56.62 260 ASN B O 1
ATOM 5214 N N . GLY B 1 261 ? 19.391 7.953 -25.688 1 52 261 GLY B N 1
ATOM 5215 C CA . GLY B 1 261 ? 19.062 9.078 -24.828 1 52 261 GLY B CA 1
ATOM 5216 C C . GLY B 1 261 ? 18.078 8.727 -23.719 1 52 261 GLY B C 1
ATOM 5217 O O . GLY B 1 261 ? 17.672 9.594 -22.938 1 52 261 GLY B O 1
ATOM 5218 N N . LYS B 1 262 ? 17.594 7.664 -23.672 1 52.28 262 LYS B N 1
ATOM 5219 C CA . LYS B 1 262 ? 16.719 7.262 -22.594 1 52.28 262 LYS B CA 1
ATOM 5220 C C . LYS B 1 262 ? 17.422 7.367 -21.234 1 52.28 262 LYS B C 1
ATOM 5222 O O . LYS B 1 262 ? 18.562 6.93 -21.094 1 52.28 262 LYS B O 1
ATOM 5227 N N . TYR B 1 263 ? 16.812 7.941 -20.328 1 49.34 263 TYR B N 1
ATOM 5228 C CA . TYR B 1 263 ? 17.359 8.336 -19.031 1 49.34 263 TYR B CA 1
ATOM 5229 C C . TYR B 1 263 ? 18.688 9.062 -19.188 1 49.34 263 TYR B C 1
ATOM 5231 O O . TYR B 1 263 ? 19.594 8.883 -18.375 1 49.34 263 TYR B O 1
ATOM 5239 N N . ASP B 1 264 ? 18.906 9.688 -20.281 1 51.56 264 ASP B N 1
ATOM 5240 C CA . ASP B 1 264 ? 20.047 10.523 -20.641 1 51.56 264 ASP B CA 1
ATOM 5241 C C . ASP B 1 264 ? 21.297 9.68 -20.875 1 51.56 264 ASP B C 1
ATOM 5243 O O . ASP B 1 264 ? 22.422 10.156 -20.719 1 51.56 264 ASP B O 1
ATOM 5247 N N . GLU B 1 265 ? 21.031 8.461 -20.922 1 54.56 265 GLU B N 1
ATOM 5248 C CA . GLU B 1 265 ? 22.188 7.613 -21.234 1 54.56 265 GLU B CA 1
ATOM 5249 C C . GLU B 1 265 ? 22.312 7.402 -22.734 1 54.56 265 GLU B C 1
ATOM 5251 O O . GLU B 1 265 ? 21.297 7.289 -23.438 1 54.56 265 GLU B O 1
ATOM 5256 N N . HIS B 1 266 ? 23.516 7.797 -23.156 1 63.25 266 HIS B N 1
ATOM 5257 C CA . HIS B 1 266 ? 23.906 7.547 -24.531 1 63.25 266 HIS B CA 1
ATOM 5258 C C . HIS B 1 266 ? 24.828 6.336 -24.625 1 63.25 266 HIS B C 1
ATOM 5260 O O . HIS B 1 266 ? 25.547 6.012 -23.672 1 63.25 266 HIS B O 1
ATOM 5266 N N . GLY B 1 267 ? 24.5 5.352 -25.484 1 66.25 267 GLY B N 1
ATOM 5267 C CA . GLY B 1 267 ? 25.359 4.203 -25.734 1 66.25 267 GLY B CA 1
ATOM 5268 C C . GLY B 1 267 ? 24.594 2.912 -25.922 1 66.25 267 GLY B C 1
ATOM 5269 O O . GLY B 1 267 ? 23.406 2.936 -26.281 1 66.25 267 GLY B O 1
ATOM 5270 N N . VAL B 1 268 ? 25.375 1.862 -25.953 1 71.12 268 VAL B N 1
ATOM 5271 C CA . VAL B 1 268 ? 24.812 0.545 -26.25 1 71.12 268 VAL B CA 1
ATOM 5272 C C . VAL B 1 268 ? 24.688 -0.26 -24.953 1 71.12 268 VAL B C 1
ATOM 5274 O O . VAL B 1 268 ? 25.641 -0.36 -24.172 1 71.12 268 VAL B O 1
ATOM 5277 N N . ALA B 1 269 ? 23.469 -0.525 -24.578 1 76.94 269 ALA B N 1
ATOM 5278 C CA . ALA B 1 269 ? 23.25 -1.443 -23.453 1 76.94 269 ALA B CA 1
ATOM 5279 C C . ALA B 1 269 ? 23.281 -2.895 -23.922 1 76.94 269 ALA B C 1
ATOM 5281 O O . ALA B 1 269 ? 22.672 -3.24 -24.938 1 76.94 269 ALA B O 1
ATOM 5282 N N . ARG B 1 270 ? 24.203 -3.719 -23.359 1 78.88 270 ARG B N 1
ATOM 5283 C CA . ARG B 1 270 ? 24.328 -5.133 -23.688 1 78.88 270 ARG B CA 1
ATOM 5284 C C . ARG B 1 270 ? 23.75 -6.012 -22.594 1 78.88 270 ARG B C 1
ATOM 5286 O O . ARG B 1 270 ? 24.234 -5.992 -21.453 1 78.88 270 ARG B O 1
ATOM 5293 N N . HIS B 1 271 ? 22.672 -6.68 -22.938 1 86.62 271 HIS B N 1
ATOM 5294 C CA . HIS B 1 271 ? 22.031 -7.609 -22.016 1 86.62 271 HIS B CA 1
ATOM 5295 C C . HIS B 1 271 ? 22.344 -9.055 -22.375 1 86.62 271 HIS B C 1
ATOM 5297 O O . HIS B 1 271 ? 22.141 -9.477 -23.516 1 86.62 271 HIS B O 1
ATOM 5303 N N . GLY B 1 272 ? 22.891 -9.797 -21.484 1 91.19 272 GLY B N 1
ATOM 5304 C CA . GLY B 1 272 ? 23.188 -11.203 -21.703 1 91.19 272 GLY B CA 1
ATOM 5305 C C . GLY B 1 272 ? 22.172 -12.141 -21.078 1 91.19 272 GLY B C 1
ATOM 5306 O O . GLY B 1 272 ? 21.688 -11.891 -19.969 1 91.19 272 GLY B O 1
ATOM 5307 N N . TYR B 1 273 ? 21.812 -13.203 -21.797 1 94.56 273 TYR B N 1
ATOM 5308 C CA . TYR B 1 273 ? 20.891 -14.227 -21.312 1 94.56 273 TYR B CA 1
ATOM 5309 C C . TYR B 1 273 ? 21.484 -15.617 -21.5 1 94.56 273 TYR B C 1
ATOM 5311 O O . TYR B 1 273 ? 21.875 -15.992 -22.594 1 94.56 273 TYR B O 1
ATOM 5319 N N . ALA B 1 274 ? 21.578 -16.312 -20.391 1 95.31 274 ALA B N 1
ATOM 5320 C CA . ALA B 1 274 ? 21.781 -17.766 -20.531 1 95.31 274 ALA B CA 1
ATOM 5321 C C . ALA B 1 274 ? 20.484 -18.453 -20.969 1 95.31 274 ALA B C 1
ATOM 5323 O O . ALA B 1 274 ? 19.469 -18.375 -20.281 1 95.31 274 ALA B O 1
ATOM 5324 N N . ALA B 1 275 ? 20.484 -19.047 -22.094 1 96.06 275 ALA B N 1
ATOM 5325 C CA . ALA B 1 275 ? 19.25 -19.641 -22.609 1 96.06 275 ALA B CA 1
ATOM 5326 C C . ALA B 1 275 ? 19.547 -20.906 -23.406 1 96.06 275 ALA B C 1
ATOM 5328 O O . ALA B 1 275 ? 20.562 -20.984 -24.094 1 96.06 275 ALA B O 1
ATOM 5329 N N . ASP B 1 276 ? 18.734 -21.844 -23.188 1 94.94 276 ASP B N 1
ATOM 5330 C CA . ASP B 1 276 ? 18.703 -23.062 -24 1 94.94 276 ASP B CA 1
ATOM 5331 C C . ASP B 1 276 ? 17.266 -23.516 -24.281 1 94.94 276 ASP B C 1
ATOM 5333 O O . ASP B 1 276 ? 16.625 -24.141 -23.422 1 94.94 276 ASP B O 1
ATOM 5337 N N . ALA B 1 277 ? 16.766 -23.172 -25.406 1 94.12 277 ALA B N 1
ATOM 5338 C CA . ALA B 1 277 ? 15.398 -23.469 -25.812 1 94.12 277 ALA B CA 1
ATOM 5339 C C . ALA B 1 277 ? 15.297 -23.609 -27.328 1 94.12 277 ALA B C 1
ATOM 5341 O O . ALA B 1 277 ? 15.953 -22.875 -28.078 1 94.12 277 ALA B O 1
ATOM 5342 N N . PRO B 1 278 ? 14.469 -24.469 -27.75 1 92.12 278 PRO B N 1
ATOM 5343 C CA . PRO B 1 278 ? 14.328 -24.688 -29.188 1 92.12 278 PRO B CA 1
ATOM 5344 C C . PRO B 1 278 ? 13.75 -23.484 -29.922 1 92.12 278 PRO B C 1
ATOM 5346 O O . PRO B 1 278 ? 13.992 -23.297 -31.109 1 92.12 278 PRO B O 1
ATOM 5349 N N . PHE B 1 279 ? 13.109 -22.672 -29.25 1 93.19 279 PHE B N 1
ATOM 5350 C CA . PHE B 1 279 ? 12.43 -21.562 -29.906 1 93.19 279 PHE B CA 1
ATOM 5351 C C . PHE B 1 279 ? 13.25 -20.281 -29.781 1 93.19 279 PHE B C 1
ATOM 5353 O O . PHE B 1 279 ? 12.805 -19.219 -30.203 1 93.19 279 PHE B O 1
ATOM 5360 N N . ILE B 1 280 ? 14.367 -20.344 -29.172 1 94.44 280 ILE B N 1
ATOM 5361 C CA . ILE B 1 280 ? 15.273 -19.203 -29.078 1 94.44 280 ILE B CA 1
ATOM 5362 C C . ILE B 1 280 ? 16.453 -19.391 -30.031 1 94.44 280 ILE B C 1
ATOM 5364 O O . ILE B 1 280 ? 17.297 -20.266 -29.828 1 94.44 280 ILE B O 1
ATOM 5368 N N . LYS B 1 281 ? 16.484 -18.531 -31.062 1 93.12 281 LYS B N 1
ATOM 5369 C CA . LYS B 1 281 ? 17.531 -18.656 -32.062 1 93.12 281 LYS B CA 1
ATOM 5370 C C . LYS B 1 281 ? 18.422 -17.422 -32.062 1 93.12 281 LYS B C 1
ATOM 5372 O O . LYS B 1 281 ? 19.594 -17.5 -32.438 1 93.12 281 LYS B O 1
ATOM 5377 N N . THR B 1 282 ? 17.891 -16.328 -31.703 1 93.44 282 THR B N 1
ATOM 5378 C CA . THR B 1 282 ? 18.625 -15.07 -31.75 1 93.44 282 THR B CA 1
ATOM 5379 C C . THR B 1 282 ? 18.609 -14.398 -30.375 1 93.44 282 THR B C 1
ATOM 5381 O O . THR B 1 282 ? 17.781 -14.719 -29.531 1 93.44 282 THR B O 1
ATOM 5384 N N . PRO B 1 283 ? 19.547 -13.477 -30.203 1 92.69 283 PRO B N 1
ATOM 5385 C CA . PRO B 1 283 ? 19.531 -12.703 -28.953 1 92.69 283 PRO B CA 1
ATOM 5386 C C . PRO B 1 283 ? 18.234 -11.945 -28.734 1 92.69 283 PRO B C 1
ATOM 5388 O O . PRO B 1 283 ? 17.75 -11.844 -27.609 1 92.69 283 PRO B O 1
ATOM 5391 N N . ARG B 1 284 ? 17.703 -11.531 -29.734 1 90.94 284 ARG B N 1
ATOM 5392 C CA . ARG B 1 284 ? 16.422 -10.828 -29.641 1 90.94 284 ARG B CA 1
ATOM 5393 C C . ARG B 1 284 ? 15.32 -11.758 -29.141 1 90.94 284 ARG B C 1
ATOM 5395 O O . ARG B 1 284 ? 14.453 -11.344 -28.359 1 90.94 284 ARG B O 1
ATOM 5402 N N . ASP B 1 285 ? 15.383 -12.961 -29.609 1 93 285 ASP B N 1
ATOM 5403 C CA . ASP B 1 285 ? 14.422 -13.953 -29.141 1 93 285 ASP B CA 1
ATOM 5404 C C . ASP B 1 285 ? 14.539 -14.148 -27.625 1 93 285 ASP B C 1
ATOM 5406 O O . ASP B 1 285 ? 13.523 -14.25 -26.938 1 93 285 ASP B O 1
ATOM 5410 N N . ALA B 1 286 ? 15.766 -14.195 -27.219 1 93.56 286 ALA B N 1
ATOM 5411 C CA . ALA B 1 286 ? 16 -14.414 -25.781 1 93.56 286 ALA B CA 1
ATOM 5412 C C . ALA B 1 286 ? 15.383 -13.289 -24.953 1 93.56 286 ALA B C 1
ATOM 5414 O O . ALA B 1 286 ? 14.703 -13.539 -23.953 1 93.56 286 ALA B O 1
ATOM 5415 N N . ARG B 1 287 ? 15.609 -12.133 -25.375 1 90.88 287 ARG B N 1
ATOM 5416 C CA . ARG B 1 287 ? 15.055 -10.969 -24.688 1 90.88 287 ARG B CA 1
ATOM 5417 C C . ARG B 1 287 ? 13.531 -10.984 -24.734 1 90.88 287 ARG B C 1
ATOM 5419 O O . ARG B 1 287 ? 12.875 -10.719 -23.719 1 90.88 287 ARG B O 1
ATOM 5426 N N . TYR B 1 288 ? 13.039 -11.305 -25.844 1 90.19 288 TYR B N 1
ATOM 5427 C CA . TYR B 1 288 ? 11.594 -11.336 -26.047 1 90.19 288 TYR B CA 1
ATOM 5428 C C . TYR B 1 288 ? 10.945 -12.352 -25.125 1 90.19 288 TYR B C 1
ATOM 5430 O O . TYR B 1 288 ? 9.953 -12.047 -24.453 1 90.19 288 TYR B O 1
ATOM 5438 N N . HIS B 1 289 ? 11.43 -13.469 -25.078 1 90.88 289 HIS B N 1
ATOM 5439 C CA . HIS B 1 289 ? 10.828 -14.523 -24.266 1 90.88 289 HIS B CA 1
ATOM 5440 C C . HIS B 1 289 ? 11.031 -14.266 -22.781 1 90.88 289 HIS B C 1
ATOM 5442 O O . HIS B 1 289 ? 10.164 -14.586 -21.969 1 90.88 289 HIS B O 1
ATOM 5448 N N . TYR B 1 290 ? 12.156 -13.672 -22.469 1 92.44 290 TYR B N 1
ATOM 5449 C CA . TYR B 1 290 ? 12.383 -13.359 -21.062 1 92.44 290 TYR B CA 1
ATOM 5450 C C . TYR B 1 290 ? 11.375 -12.328 -20.562 1 92.44 290 TYR B C 1
ATOM 5452 O O . TYR B 1 290 ? 11 -12.336 -19.391 1 92.44 290 TYR B O 1
ATOM 5460 N N . ALA B 1 291 ? 10.938 -11.414 -21.375 1 86.19 291 ALA B N 1
ATOM 5461 C CA . ALA B 1 291 ? 9.977 -10.367 -21.031 1 86.19 291 ALA B CA 1
ATOM 5462 C C . ALA B 1 291 ? 8.68 -10.969 -20.5 1 86.19 291 ALA B C 1
ATOM 5464 O O . ALA B 1 291 ? 7.918 -10.305 -19.797 1 86.19 291 ALA B O 1
ATOM 5465 N N . LYS B 1 292 ? 8.508 -12.195 -20.797 1 84.38 292 LYS B N 1
ATOM 5466 C CA . LYS B 1 292 ? 7.32 -12.891 -20.312 1 84.38 292 LYS B CA 1
ATOM 5467 C C . LYS B 1 292 ? 7.348 -13.055 -18.797 1 84.38 292 LYS B C 1
ATOM 5469 O O . LYS B 1 292 ? 6.309 -13.266 -18.172 1 84.38 292 LYS B O 1
ATOM 5474 N N . ARG B 1 293 ? 8.508 -12.93 -18.219 1 86 293 ARG B N 1
ATOM 5475 C CA . ARG B 1 293 ? 8.656 -13.023 -16.766 1 86 293 ARG B CA 1
ATOM 5476 C C . ARG B 1 293 ? 8.117 -11.773 -16.078 1 86 293 ARG B C 1
ATOM 5478 O O . ARG B 1 293 ? 7.734 -11.82 -14.906 1 86 293 ARG B O 1
ATOM 5485 N N . PHE B 1 294 ? 8.07 -10.602 -16.656 1 74.75 294 PHE B N 1
ATOM 5486 C CA . PHE B 1 294 ? 7.824 -9.305 -16.047 1 74.75 294 PHE B CA 1
ATOM 5487 C C . PHE B 1 294 ? 6.434 -9.242 -15.43 1 74.75 294 PHE B C 1
ATOM 5489 O O . PHE B 1 294 ? 6.215 -8.531 -14.453 1 74.75 294 PHE B O 1
ATOM 5496 N N . GLY B 1 295 ? 5.512 -10.055 -15.719 1 76 295 GLY B N 1
ATOM 5497 C CA . GLY B 1 295 ? 4.184 -10.047 -15.125 1 76 295 GLY B CA 1
ATOM 5498 C C . GLY B 1 295 ? 4.168 -10.547 -13.695 1 76 295 GLY B C 1
ATOM 5499 O O . GLY B 1 295 ? 3.189 -10.344 -12.977 1 76 295 GLY B O 1
ATOM 5500 N N . ILE B 1 296 ? 5.324 -11.008 -13.266 1 76.12 296 ILE B N 1
ATOM 5501 C CA . ILE B 1 296 ? 5.391 -11.586 -11.93 1 76.12 296 ILE B CA 1
ATOM 5502 C C . ILE B 1 296 ? 5.371 -10.469 -10.883 1 76.12 296 ILE B C 1
ATOM 5504 O O . ILE B 1 296 ? 4.836 -10.656 -9.781 1 76.12 296 ILE B O 1
ATOM 5508 N N . GLU B 1 297 ? 5.902 -9.305 -11.156 1 72.38 297 GLU B N 1
ATOM 5509 C CA . GLU B 1 297 ? 5.879 -8.164 -10.25 1 72.38 297 GLU B CA 1
ATOM 5510 C C . GLU B 1 297 ? 4.449 -7.75 -9.922 1 72.38 297 GLU B C 1
ATOM 5512 O O . GLU B 1 297 ? 4.152 -7.367 -8.789 1 72.38 297 GLU B O 1
ATOM 5517 N N . SER B 1 298 ? 3.627 -7.902 -10.883 1 77.69 298 SER B N 1
ATOM 5518 C CA . SER B 1 298 ? 2.217 -7.586 -10.672 1 77.69 298 SER B CA 1
ATOM 5519 C C . SER B 1 298 ? 1.573 -8.562 -9.695 1 77.69 298 SER B C 1
ATOM 5521 O O . SER B 1 298 ? 0.743 -8.164 -8.875 1 77.69 298 SER B O 1
ATOM 5523 N N . SER B 1 299 ? 2.01 -9.773 -9.75 1 83.56 299 SER B N 1
ATOM 5524 C CA . SER B 1 299 ? 1.452 -10.773 -8.844 1 83.56 299 SER B CA 1
ATOM 5525 C C . SER B 1 299 ? 1.8 -10.461 -7.391 1 83.56 299 SER B C 1
ATOM 5527 O O . SER B 1 299 ? 0.958 -10.602 -6.5 1 83.56 299 SER B O 1
ATOM 5529 N N . TYR B 1 300 ? 2.934 -10.031 -7.164 1 81.81 300 TYR B N 1
ATOM 5530 C CA . TYR B 1 300 ? 3.336 -9.672 -5.805 1 81.81 300 TYR B CA 1
ATOM 5531 C C . TYR B 1 300 ? 2.588 -8.438 -5.32 1 81.81 300 TYR B C 1
ATOM 5533 O O . TYR B 1 300 ? 2.17 -8.375 -4.164 1 81.81 300 TYR B O 1
ATOM 5541 N N . ARG B 1 301 ? 2.412 -7.516 -6.203 1 80.19 301 ARG B N 1
ATOM 5542 C CA . ARG B 1 301 ? 1.665 -6.309 -5.855 1 80.19 301 ARG B CA 1
ATOM 5543 C C . ARG B 1 301 ? 0.229 -6.648 -5.469 1 80.19 301 ARG B C 1
ATOM 5545 O O . ARG B 1 301 ? -0.3 -6.113 -4.492 1 80.19 301 ARG B O 1
ATOM 5552 N N . LEU B 1 302 ? -0.313 -7.496 -6.258 1 87.38 302 LEU B N 1
ATOM 5553 C CA . LEU B 1 302 ? -1.677 -7.922 -5.965 1 87.38 302 LEU B CA 1
ATOM 5554 C C . LEU B 1 302 ? -1.745 -8.648 -4.625 1 87.38 302 LEU B C 1
ATOM 5556 O O . LEU B 1 302 ? -2.682 -8.438 -3.85 1 87.38 302 LEU B O 1
ATOM 5560 N N . SER B 1 303 ? -0.747 -9.445 -4.402 1 88.94 303 SER B N 1
ATOM 5561 C CA . SER B 1 303 ? -0.704 -10.172 -3.139 1 88.94 303 SER B CA 1
ATOM 5562 C C . SER B 1 303 ? -0.61 -9.219 -1.951 1 88.94 303 SER B C 1
ATOM 5564 O O . SER B 1 303 ? -1.257 -9.43 -0.924 1 88.94 303 SER B O 1
ATOM 5566 N N . GLU B 1 304 ? 0.137 -8.219 -2.117 1 88.12 304 GLU B N 1
ATOM 5567 C CA . GLU B 1 304 ? 0.357 -7.273 -1.023 1 88.12 304 GLU B CA 1
ATOM 5568 C C . GLU B 1 304 ? -0.896 -6.449 -0.748 1 88.12 304 GLU B C 1
ATOM 5570 O O . GLU B 1 304 ? -1.053 -5.895 0.343 1 88.12 304 GLU B O 1
ATOM 5575 N N . GLN B 1 305 ? -1.76 -6.406 -1.675 1 86.75 305 GLN B N 1
ATOM 5576 C CA . GLN B 1 305 ? -3.006 -5.668 -1.497 1 86.75 305 GLN B CA 1
ATOM 5577 C C . GLN B 1 305 ? -3.973 -6.43 -0.597 1 86.75 305 GLN B C 1
ATOM 5579 O O . GLN B 1 305 ? -4.887 -5.836 -0.017 1 86.75 305 GLN B O 1
ATOM 5584 N N . ALA B 1 306 ? -3.777 -7.719 -0.585 1 93.44 306 ALA B N 1
ATOM 5585 C CA . ALA B 1 306 ? -4.734 -8.555 0.139 1 93.44 306 ALA B CA 1
ATOM 5586 C C . ALA B 1 306 ? -4.016 -9.555 1.041 1 93.44 306 ALA B C 1
ATOM 5588 O O . ALA B 1 306 ? -4.105 -10.766 0.833 1 93.44 306 ALA B O 1
ATOM 5589 N N . ILE B 1 307 ? -3.357 -9.102 1.963 1 95.12 307 ILE B N 1
ATOM 5590 C CA . ILE B 1 307 ? -2.674 -9.93 2.949 1 95.12 307 ILE B CA 1
ATOM 5591 C C . ILE B 1 307 ? -2.904 -9.359 4.348 1 95.12 307 ILE B C 1
ATOM 5593 O O . ILE B 1 307 ? -2.941 -8.141 4.531 1 95.12 307 ILE B O 1
ATOM 5597 N N . ALA B 1 308 ? -3.068 -10.227 5.262 1 94.38 308 ALA B N 1
ATOM 5598 C CA . ALA B 1 308 ? -3.316 -9.805 6.641 1 94.38 308 ALA B CA 1
ATOM 5599 C C . ALA B 1 308 ? -2.072 -9.164 7.25 1 94.38 308 ALA B C 1
ATOM 5601 O O . ALA B 1 308 ? -0.955 -9.648 7.047 1 94.38 308 ALA B O 1
ATOM 5602 N N . THR B 1 309 ? -2.219 -8.086 7.898 1 91 309 THR B N 1
ATOM 5603 C CA . THR B 1 309 ? -1.124 -7.508 8.672 1 91 309 THR B CA 1
ATOM 5604 C C . THR B 1 309 ? -0.915 -8.281 9.977 1 91 309 THR B C 1
ATOM 5606 O O . THR B 1 309 ? -1.848 -8.898 10.492 1 91 309 THR B O 1
ATOM 5609 N N . THR B 1 310 ? 0.342 -8.305 10.461 1 88.5 310 THR B N 1
ATOM 5610 C CA . THR B 1 310 ? 0.61 -9.086 11.664 1 88.5 310 THR B CA 1
ATOM 5611 C C . THR B 1 310 ? 1.915 -8.633 12.32 1 88.5 310 THR B C 1
ATOM 5613 O O . THR B 1 310 ? 2.811 -8.125 11.641 1 88.5 310 THR B O 1
ATOM 5616 N N . THR B 1 311 ? 1.934 -8.773 13.586 1 83 311 THR B N 1
ATOM 5617 C CA . THR B 1 311 ? 3.176 -8.555 14.312 1 83 311 THR B CA 1
ATOM 5618 C C . THR B 1 311 ? 3.727 -9.875 14.852 1 83 311 THR B C 1
ATOM 5620 O O . THR B 1 311 ? 4.707 -9.891 15.602 1 83 311 THR B O 1
ATOM 5623 N N . THR B 1 312 ? 3.047 -10.938 14.414 1 88.12 312 THR B N 1
ATOM 5624 C CA . THR B 1 312 ? 3.479 -12.234 14.922 1 88.12 312 THR B CA 1
ATOM 5625 C C . THR B 1 312 ? 4.891 -12.562 14.445 1 88.12 312 THR B C 1
ATOM 5627 O O . THR B 1 312 ? 5.262 -12.234 13.32 1 88.12 312 THR B O 1
ATOM 5630 N N . ARG B 1 313 ? 5.641 -13.281 15.305 1 88.56 313 ARG B N 1
ATOM 5631 C CA . ARG B 1 313 ? 6.973 -13.758 14.945 1 88.56 313 ARG B CA 1
ATOM 5632 C C . ARG B 1 313 ? 6.93 -15.203 14.461 1 88.56 313 ARG B C 1
ATOM 5634 O O . ARG B 1 313 ? 7.953 -15.766 14.062 1 88.56 313 ARG B O 1
ATOM 5641 N N . ASP B 1 314 ? 5.695 -15.758 14.523 1 91.06 314 ASP B N 1
ATOM 5642 C CA . ASP B 1 314 ? 5.52 -17.141 14.102 1 91.06 314 ASP B CA 1
ATOM 5643 C C . ASP B 1 314 ? 5.531 -17.266 12.578 1 91.06 314 ASP B C 1
ATOM 5645 O O . ASP B 1 314 ? 4.586 -16.828 11.914 1 91.06 314 ASP B O 1
ATOM 5649 N N . ALA B 1 315 ? 6.508 -17.969 12.094 1 91.81 315 ALA B N 1
ATOM 5650 C CA . ALA B 1 315 ? 6.715 -18.062 10.648 1 91.81 315 ALA B CA 1
ATOM 5651 C C . ALA B 1 315 ? 5.617 -18.891 9.992 1 91.81 315 ALA B C 1
ATOM 5653 O O . ALA B 1 315 ? 5.277 -18.656 8.828 1 91.81 315 ALA B O 1
ATOM 5654 N N . THR B 1 316 ? 5.078 -19.781 10.711 1 93.25 316 THR B N 1
ATOM 5655 C CA . THR B 1 316 ? 4.043 -20.641 10.156 1 93.25 316 THR B CA 1
ATOM 5656 C C . THR B 1 316 ? 2.75 -19.875 9.938 1 93.25 316 THR B C 1
ATOM 5658 O O . THR B 1 316 ? 2.107 -20 8.891 1 93.25 316 THR B O 1
ATOM 5661 N N . VAL B 1 317 ? 2.428 -19.078 10.883 1 94.31 317 VAL B N 1
ATOM 5662 C CA . VAL B 1 317 ? 1.228 -18.266 10.758 1 94.31 317 VAL B CA 1
ATOM 5663 C C . VAL B 1 317 ? 1.398 -17.266 9.609 1 94.31 317 VAL B C 1
ATOM 5665 O O . VAL B 1 317 ? 0.47 -17.047 8.828 1 94.31 317 VAL B O 1
ATOM 5668 N N . ARG B 1 318 ? 2.57 -16.703 9.5 1 94.94 318 ARG B N 1
ATOM 5669 C CA . ARG B 1 318 ? 2.852 -15.758 8.422 1 94.94 318 ARG B CA 1
ATOM 5670 C C . ARG B 1 318 ? 2.734 -16.438 7.059 1 94.94 318 ARG B C 1
ATOM 5672 O O . ARG B 1 318 ? 2.219 -15.852 6.105 1 94.94 318 ARG B O 1
ATOM 5679 N N . LEU B 1 319 ? 3.223 -17.641 6.996 1 95.88 319 LEU B N 1
ATOM 5680 C CA . LEU B 1 319 ? 3.096 -18.391 5.758 1 95.88 319 LEU B CA 1
ATOM 5681 C C . LEU B 1 319 ? 1.629 -18.609 5.395 1 95.88 319 LEU B C 1
ATOM 5683 O O . LEU B 1 319 ? 1.252 -18.5 4.227 1 95.88 319 LEU B O 1
ATOM 5687 N N . LEU B 1 320 ? 0.825 -18.922 6.371 1 96.62 320 LEU B N 1
ATOM 5688 C CA . LEU B 1 320 ? -0.599 -19.109 6.121 1 96.62 320 LEU B CA 1
ATOM 5689 C C . LEU B 1 320 ? -1.219 -17.875 5.5 1 96.62 320 LEU B C 1
ATOM 5691 O O . LEU B 1 320 ? -2.01 -17.969 4.559 1 96.62 320 LEU B O 1
ATOM 5695 N N . TYR B 1 321 ? -0.876 -16.703 6.016 1 97.25 321 TYR B N 1
ATOM 5696 C CA . TYR B 1 321 ? -1.396 -15.461 5.461 1 97.25 321 TYR B CA 1
ATOM 5697 C C . TYR B 1 321 ? -0.967 -15.289 4.008 1 97.25 321 TYR B C 1
ATOM 5699 O O . TYR B 1 321 ? -1.754 -14.844 3.172 1 97.25 321 TYR B O 1
ATOM 5707 N N . VAL B 1 322 ? 0.285 -15.617 3.729 1 96.56 322 VAL B N 1
ATOM 5708 C CA . VAL B 1 322 ? 0.795 -15.539 2.363 1 96.56 322 VAL B CA 1
ATOM 5709 C C . VAL B 1 322 ? 0.013 -16.5 1.464 1 96.56 322 VAL B C 1
ATOM 5711 O O . VAL B 1 322 ? -0.379 -16.125 0.354 1 96.56 322 VAL B O 1
ATOM 5714 N N . VAL B 1 323 ? -0.224 -17.641 1.938 1 97.12 323 VAL B N 1
ATOM 5715 C CA . VAL B 1 323 ? -0.941 -18.672 1.183 1 97.12 323 VAL B CA 1
ATOM 5716 C C . VAL B 1 323 ? -2.355 -18.188 0.873 1 97.12 323 VAL B C 1
ATOM 5718 O O . VAL B 1 323 ? -2.832 -18.312 -0.257 1 97.12 323 VAL B O 1
ATOM 5721 N N . VAL B 1 324 ? -3.023 -17.656 1.829 1 98 324 VAL B N 1
ATOM 5722 C CA . VAL B 1 324 ? -4.383 -17.156 1.623 1 98 324 VAL B CA 1
ATOM 5723 C C . VAL B 1 324 ? -4.375 -16.016 0.607 1 98 324 VAL B C 1
ATOM 5725 O O . VAL B 1 324 ? -5.262 -15.93 -0.243 1 98 324 VAL B O 1
ATOM 5728 N N . SER B 1 325 ? -3.404 -15.148 0.693 1 97.88 325 SER B N 1
ATOM 5729 C CA . SER B 1 325 ? -3.264 -14.062 -0.273 1 97.88 325 SER B CA 1
ATOM 5730 C C . SER B 1 325 ? -3.115 -14.602 -1.691 1 97.88 325 SER B C 1
ATOM 5732 O O . SER B 1 325 ? -3.746 -14.102 -2.623 1 97.88 325 SER B O 1
ATOM 5734 N N . LEU B 1 326 ? -2.277 -15.617 -1.857 1 97 326 LEU B N 1
ATOM 5735 C CA . LEU B 1 326 ? -2.066 -16.234 -3.164 1 97 326 LEU B CA 1
ATOM 5736 C C . LEU B 1 326 ? -3.322 -16.953 -3.631 1 97 326 LEU B C 1
ATOM 5738 O O . LEU B 1 326 ? -3.635 -16.969 -4.824 1 97 326 LEU B O 1
ATOM 5742 N N . LEU B 1 327 ? -4.031 -17.562 -2.701 1 98 327 LEU B N 1
ATOM 5743 C CA . LEU B 1 327 ? -5.285 -18.234 -3.016 1 98 327 LEU B CA 1
ATOM 5744 C C . LEU B 1 327 ? -6.316 -17.25 -3.557 1 98 327 LEU B C 1
ATOM 5746 O O . LEU B 1 327 ? -7.051 -17.562 -4.492 1 98 327 LEU B O 1
ATOM 5750 N N . LEU B 1 328 ? -6.391 -16.109 -2.934 1 98.12 328 LEU B N 1
ATOM 5751 C CA . LEU B 1 328 ? -7.312 -15.07 -3.398 1 98.12 328 LEU B CA 1
ATOM 5752 C C . LEU B 1 328 ? -7.059 -14.734 -4.863 1 98.12 328 LEU B C 1
ATOM 5754 O O . LEU B 1 328 ? -8 -14.617 -5.652 1 98.12 328 LEU B O 1
ATOM 5758 N N . GLN B 1 329 ? -5.836 -14.633 -5.25 1 96.38 329 GLN B N 1
ATOM 5759 C CA . GLN B 1 329 ? -5.488 -14.328 -6.633 1 96.38 329 GLN B CA 1
ATOM 5760 C C . GLN B 1 329 ? -5.867 -15.477 -7.562 1 96.38 329 GLN B C 1
ATOM 5762 O O . GLN B 1 329 ? -6.484 -15.258 -8.609 1 96.38 329 GLN B O 1
ATOM 5767 N N . ASN B 1 330 ? -5.465 -16.688 -7.16 1 97.06 330 ASN B N 1
ATOM 5768 C CA . ASN B 1 330 ? -5.789 -17.859 -7.961 1 97.06 330 ASN B CA 1
ATOM 5769 C C . ASN B 1 330 ? -7.297 -18.016 -8.125 1 97.06 330 ASN B C 1
ATOM 5771 O O . ASN B 1 330 ? -7.781 -18.312 -9.219 1 97.06 330 ASN B O 1
ATOM 5775 N N . ALA B 1 331 ? -8.016 -17.844 -7.02 1 97.38 331 ALA B N 1
ATOM 5776 C CA . ALA B 1 331 ? -9.469 -18 -7.051 1 97.38 331 ALA B CA 1
ATOM 5777 C C . ALA B 1 331 ? -10.109 -16.953 -7.973 1 97.38 331 ALA B C 1
ATOM 5779 O O . ALA B 1 331 ? -11.016 -17.281 -8.742 1 97.38 331 ALA B O 1
ATOM 5780 N N . TRP B 1 332 ? -9.68 -15.711 -7.875 1 96.38 332 TRP B N 1
ATOM 5781 C CA . TRP B 1 332 ? -10.195 -14.656 -8.742 1 96.38 332 TRP B CA 1
ATOM 5782 C C . TRP B 1 332 ? -10.016 -15.023 -10.211 1 96.38 332 TRP B C 1
ATOM 5784 O O . TRP B 1 332 ? -10.961 -14.922 -11 1 96.38 332 TRP B O 1
ATOM 5794 N N . ARG B 1 333 ? -8.836 -15.469 -10.586 1 94.19 333 ARG B N 1
ATOM 5795 C CA . ARG B 1 333 ? -8.555 -15.805 -11.977 1 94.19 333 ARG B CA 1
ATOM 5796 C C . ARG B 1 333 ? -9.375 -17 -12.43 1 94.19 333 ARG B C 1
ATOM 5798 O O . ARG B 1 333 ? -9.906 -17.016 -13.539 1 94.19 333 ARG B O 1
ATOM 5805 N N . TYR B 1 334 ? -9.422 -18.016 -11.562 1 95.06 334 TYR B N 1
ATOM 5806 C CA . TYR B 1 334 ? -10.18 -19.219 -11.875 1 95.06 334 TYR B CA 1
ATOM 5807 C C . TYR B 1 334 ? -11.656 -18.906 -12.07 1 95.06 334 TYR B C 1
ATOM 5809 O O . TYR B 1 334 ? -12.25 -19.312 -13.078 1 95.06 334 TYR B O 1
ATOM 5817 N N . LEU B 1 335 ? -12.25 -18.188 -11.133 1 95.81 335 LEU B N 1
ATOM 5818 C CA . LEU B 1 335 ? -13.68 -17.875 -11.195 1 95.81 335 LEU B CA 1
ATOM 5819 C C . LEU B 1 335 ? -13.984 -16.969 -12.367 1 95.81 335 LEU B C 1
ATOM 5821 O O . LEU B 1 335 ? -15.039 -17.094 -13 1 95.81 335 LEU B O 1
ATOM 5825 N N . HIS B 1 336 ? -13.109 -16 -12.578 1 93.44 336 HIS B N 1
ATOM 5826 C CA . HIS B 1 336 ? -13.273 -15.094 -13.703 1 93.44 336 HIS B CA 1
ATOM 5827 C C . HIS B 1 336 ? -13.328 -15.859 -15.023 1 93.44 336 HIS B C 1
ATOM 5829 O O . HIS B 1 336 ? -14.164 -15.57 -15.883 1 93.44 336 HIS B O 1
ATOM 5835 N N . TYR B 1 337 ? -12.477 -16.859 -15.148 1 90.75 337 TYR B N 1
ATOM 5836 C CA . TYR B 1 337 ? -12.367 -17.609 -16.391 1 90.75 337 TYR B CA 1
ATOM 5837 C C . TYR B 1 337 ? -13.492 -18.641 -16.5 1 90.75 337 TYR B C 1
ATOM 5839 O O . TYR B 1 337 ? -14.156 -18.734 -17.531 1 90.75 337 TYR B O 1
ATOM 5847 N N . GLU B 1 338 ? -13.766 -19.391 -15.445 1 91 338 GLU B N 1
ATOM 5848 C CA . GLU B 1 338 ? -14.648 -20.547 -15.508 1 91 338 GLU B CA 1
ATOM 5849 C C . GLU B 1 338 ? -16.109 -20.141 -15.359 1 91 338 GLU B C 1
ATOM 5851 O O . GLU B 1 338 ? -17 -20.781 -15.914 1 91 338 GLU B O 1
ATOM 5856 N N . TYR B 1 339 ? -16.312 -19.109 -14.586 1 92.38 339 TYR B N 1
ATOM 5857 C CA . TYR B 1 339 ? -17.703 -18.812 -14.25 1 92.38 339 TYR B CA 1
ATOM 5858 C C . TYR B 1 339 ? -18.156 -17.516 -14.883 1 92.38 339 TYR B C 1
ATOM 5860 O O . TYR B 1 339 ? -19.281 -17.422 -15.383 1 92.38 339 TYR B O 1
ATOM 5868 N N . VAL B 1 340 ? -17.344 -16.5 -14.867 1 91.06 340 VAL B N 1
ATOM 5869 C CA . VAL B 1 340 ? -17.781 -15.156 -15.242 1 91.06 340 VAL B CA 1
ATOM 5870 C C . VAL B 1 340 ? -17.609 -14.953 -16.75 1 91.06 340 VAL B C 1
ATOM 5872 O O . VAL B 1 340 ? -18.438 -14.312 -17.391 1 91.06 340 VAL B O 1
ATOM 5875 N N . ALA B 1 341 ? -16.547 -15.469 -17.312 1 86.56 341 ALA B N 1
ATOM 5876 C CA . ALA B 1 341 ? -16.234 -15.273 -18.734 1 86.56 341 ALA B CA 1
ATOM 5877 C C . ALA B 1 341 ? -17.281 -15.938 -19.625 1 86.56 341 ALA B C 1
ATOM 5879 O O . ALA B 1 341 ? -17.891 -16.938 -19.234 1 86.56 341 ALA B O 1
ATOM 5880 N N . THR B 1 342 ? -17.453 -15.32 -20.781 1 80.44 342 THR B N 1
ATOM 5881 C CA . THR B 1 342 ? -18.375 -15.852 -21.781 1 80.44 342 THR B CA 1
ATOM 5882 C C . THR B 1 342 ? -17.656 -16.734 -22.781 1 80.44 342 THR B C 1
ATOM 5884 O O . THR B 1 342 ? -16.641 -16.344 -23.359 1 80.44 342 THR B O 1
ATOM 5887 N N . PRO B 1 343 ? -18.172 -17.953 -22.875 1 74.5 343 PRO B N 1
ATOM 5888 C CA . PRO B 1 343 ? -17.547 -18.828 -23.859 1 74.5 343 PRO B CA 1
ATOM 5889 C C . PRO B 1 343 ? -17.625 -18.266 -25.281 1 74.5 343 PRO B C 1
ATOM 5891 O O . PRO B 1 343 ? -18.641 -17.672 -25.656 1 74.5 343 PRO B O 1
ATOM 5894 N N . ARG B 1 344 ? -16.562 -18.094 -25.875 1 74.75 344 ARG B N 1
ATOM 5895 C CA . ARG B 1 344 ? -16.5 -17.703 -27.281 1 74.75 344 ARG B CA 1
ATOM 5896 C C . ARG B 1 344 ? -15.688 -18.719 -28.094 1 74.75 344 ARG B C 1
ATOM 5898 O O . ARG B 1 344 ? -14.969 -19.531 -27.516 1 74.75 344 ARG B O 1
ATOM 5905 N N . ARG B 1 345 ? -15.969 -18.594 -29.391 1 70.44 345 ARG B N 1
ATOM 5906 C CA . ARG B 1 345 ? -15.156 -19.438 -30.25 1 70.44 345 ARG B CA 1
ATOM 5907 C C . ARG B 1 345 ? -13.672 -19.156 -30.062 1 70.44 345 ARG B C 1
ATOM 5909 O O . ARG B 1 345 ? -13.242 -18 -30.141 1 70.44 345 ARG B O 1
ATOM 5916 N N . GLY B 1 346 ? -12.836 -20.094 -29.719 1 63.72 346 GLY B N 1
ATOM 5917 C CA . GLY B 1 346 ? -11.391 -19.953 -29.562 1 63.72 346 GLY B CA 1
ATOM 5918 C C . GLY B 1 346 ? -10.992 -19.484 -28.188 1 63.72 346 GLY B C 1
ATOM 5919 O O . GLY B 1 346 ? -9.805 -19.297 -27.906 1 63.72 346 GLY B O 1
ATOM 5920 N N . GLY B 1 347 ? -12 -19.203 -27.297 1 66.75 347 GLY B N 1
ATOM 5921 C CA . GLY B 1 347 ? -11.625 -18.766 -25.953 1 66.75 347 GLY B CA 1
ATOM 5922 C C . GLY B 1 347 ? -12.773 -18.156 -25.188 1 66.75 347 GLY B C 1
ATOM 5923 O O . GLY B 1 347 ? -13.898 -18.656 -25.234 1 66.75 347 GLY B O 1
ATOM 5924 N N . ARG B 1 348 ? -12.539 -17.391 -24.203 1 74 348 ARG B N 1
ATOM 5925 C CA . ARG B 1 348 ? -13.586 -16.766 -23.406 1 74 348 ARG B CA 1
ATOM 5926 C C . ARG B 1 348 ? -13.414 -15.242 -23.359 1 74 348 ARG B C 1
ATOM 5928 O O . ARG B 1 348 ? -12.289 -14.742 -23.453 1 74 348 ARG B O 1
ATOM 5935 N N . ARG B 1 349 ? -14.531 -14.562 -23.547 1 76.06 349 ARG B N 1
ATOM 5936 C CA . ARG B 1 349 ? -14.539 -13.117 -23.344 1 76.06 349 ARG B CA 1
ATOM 5937 C C . ARG B 1 349 ? -14.758 -12.773 -21.875 1 76.06 349 ARG B C 1
ATOM 5939 O O . ARG B 1 349 ? -15.766 -13.164 -21.281 1 76.06 349 ARG B O 1
ATOM 5946 N N . LEU B 1 350 ? -13.828 -12.094 -21.344 1 74.44 350 LEU B N 1
ATOM 5947 C CA . LEU B 1 350 ? -13.883 -11.797 -19.922 1 74.44 350 LEU B CA 1
ATOM 5948 C C . LEU B 1 350 ? -14.742 -10.57 -19.641 1 74.44 350 LEU B C 1
ATOM 5950 O O . LEU B 1 350 ? -14.625 -9.555 -20.328 1 74.44 350 LEU B O 1
ATOM 5954 N N . TRP B 1 351 ? -15.648 -10.742 -18.781 1 80.12 351 TRP B N 1
ATOM 5955 C CA . TRP B 1 351 ? -16.375 -9.617 -18.203 1 80.12 351 TRP B CA 1
ATOM 5956 C C . TRP B 1 351 ? -15.445 -8.75 -17.359 1 80.12 351 TRP B C 1
ATOM 5958 O O . TRP B 1 351 ? -14.461 -9.242 -16.797 1 80.12 351 TRP B O 1
ATOM 5968 N N . TRP B 1 352 ? -15.742 -7.469 -17.328 1 86.19 352 TRP B N 1
ATOM 5969 C CA . TRP B 1 352 ? -14.938 -6.57 -16.516 1 86.19 352 TRP B CA 1
ATOM 5970 C C . TRP B 1 352 ? -15.102 -6.895 -15.031 1 86.19 352 TRP B C 1
ATOM 5972 O O . TRP B 1 352 ? -16.203 -6.785 -14.477 1 86.19 352 TRP B O 1
ATOM 5982 N N . TRP B 1 353 ? -14.102 -7.367 -14.445 1 92.44 353 TRP B N 1
ATOM 5983 C CA . TRP B 1 353 ? -14.078 -7.742 -13.031 1 92.44 353 TRP B CA 1
ATOM 5984 C C . TRP B 1 353 ? -12.664 -7.688 -12.477 1 92.44 353 TRP B C 1
ATOM 5986 O O . TRP B 1 353 ? -12.039 -8.727 -12.25 1 92.44 353 TRP B O 1
ATOM 5996 N N . PRO B 1 354 ? -12.203 -6.391 -12.211 1 91.94 354 PRO B N 1
ATOM 5997 C CA . PRO B 1 354 ? -10.836 -6.242 -11.719 1 91.94 354 PRO B CA 1
ATOM 5998 C C . PRO B 1 354 ? -10.625 -6.887 -10.352 1 91.94 354 PRO B C 1
ATOM 6000 O O . PRO B 1 354 ? -11.586 -7.07 -9.602 1 91.94 354 PRO B O 1
ATOM 6003 N N . TYR B 1 355 ? -9.414 -7.234 -10.078 1 93.94 355 TYR B N 1
ATOM 6004 C CA . TYR B 1 355 ? -9.039 -7.883 -8.828 1 93.94 355 TYR B CA 1
ATOM 6005 C C . TYR B 1 355 ? -9.516 -7.078 -7.629 1 93.94 355 TYR B C 1
ATOM 6007 O O . TYR B 1 355 ? -9.984 -7.645 -6.637 1 93.94 355 TYR B O 1
ATOM 6015 N N . LYS B 1 356 ? -9.406 -5.801 -7.664 1 91.81 356 LYS B N 1
ATOM 6016 C CA . LYS B 1 356 ? -9.828 -4.93 -6.566 1 91.81 356 LYS B CA 1
ATOM 6017 C C . LYS B 1 356 ? -11.305 -5.117 -6.25 1 91.81 356 LYS B C 1
ATOM 6019 O O . LYS B 1 356 ? -11.695 -5.129 -5.082 1 91.81 356 LYS B O 1
ATOM 6024 N N . GLU B 1 357 ? -12.109 -5.176 -7.277 1 93.31 357 GLU B N 1
ATOM 6025 C CA . GLU B 1 357 ? -13.531 -5.402 -7.047 1 93.31 357 GLU B CA 1
ATOM 6026 C C . GLU B 1 357 ? -13.773 -6.754 -6.375 1 93.31 357 GLU B C 1
ATOM 6028 O O . GLU B 1 357 ? -14.602 -6.859 -5.465 1 93.31 357 GLU B O 1
ATOM 6033 N N . PHE B 1 358 ? -13.086 -7.785 -6.91 1 96.31 358 PHE B N 1
ATOM 6034 C CA . PHE B 1 358 ? -13.188 -9.109 -6.312 1 96.31 358 PHE B CA 1
ATOM 6035 C C . PHE B 1 358 ? -12.844 -9.07 -4.828 1 96.31 358 PHE B C 1
ATOM 6037 O O . PHE B 1 358 ? -13.586 -9.594 -3.996 1 96.31 358 PHE B O 1
ATOM 6044 N N . ILE B 1 359 ? -11.758 -8.445 -4.453 1 96.75 359 ILE B N 1
ATOM 6045 C CA . ILE B 1 359 ? -11.312 -8.344 -3.068 1 96.75 359 ILE B CA 1
ATOM 6046 C C . ILE B 1 359 ? -12.336 -7.57 -2.246 1 96.75 359 ILE B C 1
ATOM 6048 O O . ILE B 1 359 ? -12.617 -7.93 -1.1 1 96.75 359 ILE B O 1
ATOM 6052 N N . ASN B 1 360 ? -12.867 -6.488 -2.799 1 96.12 360 ASN B N 1
ATOM 6053 C CA . ASN B 1 360 ? -13.883 -5.703 -2.102 1 96.12 360 ASN B CA 1
ATOM 6054 C C . ASN B 1 360 ? -15.133 -6.535 -1.811 1 96.12 360 ASN B C 1
ATOM 6056 O O . ASN B 1 360 ? -15.75 -6.379 -0.759 1 96.12 360 ASN B O 1
ATOM 6060 N N . MET B 1 361 ? -15.461 -7.352 -2.744 1 97.06 361 MET B N 1
ATOM 6061 C CA . MET B 1 361 ? -16.625 -8.211 -2.555 1 97.06 361 MET B CA 1
ATOM 6062 C C . MET B 1 361 ? -16.391 -9.203 -1.42 1 97.06 361 MET B C 1
ATOM 6064 O O . MET B 1 361 ? -17.25 -9.391 -0.561 1 97.06 361 MET B O 1
ATOM 6068 N N . VAL B 1 362 ? -15.219 -9.828 -1.42 1 98 362 VAL B N 1
ATOM 6069 C CA . VAL B 1 362 ? -14.875 -10.781 -0.367 1 98 362 VAL B CA 1
ATOM 6070 C C . VAL B 1 362 ? -14.82 -10.062 0.98 1 98 362 VAL B C 1
ATOM 6072 O O . VAL B 1 362 ? -15.32 -10.578 1.983 1 98 362 VAL B O 1
ATOM 6075 N N . ARG B 1 363 ? -14.234 -8.93 0.983 1 96.94 363 ARG B N 1
ATOM 6076 C CA . ARG B 1 363 ? -14.125 -8.109 2.186 1 96.94 363 ARG B CA 1
ATOM 6077 C C . ARG B 1 363 ? -15.5 -7.801 2.768 1 96.94 363 ARG B C 1
ATOM 6079 O O . ARG B 1 363 ? -15.734 -7.996 3.963 1 96.94 363 ARG B O 1
ATOM 6086 N N . ARG B 1 364 ? -16.391 -7.305 1.955 1 96.25 364 ARG B N 1
ATOM 6087 C CA . ARG B 1 364 ? -17.734 -6.961 2.398 1 96.25 364 ARG B CA 1
ATOM 6088 C C . ARG B 1 364 ? -18.484 -8.195 2.904 1 96.25 364 ARG B C 1
ATOM 6090 O O . ARG B 1 364 ? -19.203 -8.125 3.902 1 96.25 364 ARG B O 1
ATOM 6097 N N . ALA B 1 365 ? -18.328 -9.281 2.189 1 97.38 365 ALA B N 1
ATOM 6098 C CA . ALA B 1 365 ? -18.953 -10.531 2.621 1 97.38 365 ALA B CA 1
ATOM 6099 C C . ALA B 1 365 ? -18.469 -10.938 4.004 1 97.38 365 ALA B C 1
ATOM 6101 O O . ALA B 1 365 ? -19.25 -11.383 4.844 1 97.38 365 ALA B O 1
ATOM 6102 N N . ALA B 1 366 ? -17.188 -10.805 4.227 1 96.88 366 ALA B N 1
ATOM 6103 C CA . ALA B 1 366 ? -16.625 -11.156 5.527 1 96.88 366 ALA B CA 1
ATOM 6104 C C . ALA B 1 366 ? -17.141 -10.227 6.621 1 96.88 366 ALA B C 1
ATOM 6106 O O . ALA B 1 366 ? -17.469 -10.68 7.723 1 96.88 366 ALA B O 1
ATOM 6107 N N . TRP B 1 367 ? -17.188 -8.914 6.297 1 96.25 367 TRP B N 1
ATOM 6108 C CA . TRP B 1 367 ? -17.719 -7.949 7.254 1 96.25 367 TRP B CA 1
ATOM 6109 C C . TRP B 1 367 ? -19.141 -8.312 7.66 1 96.25 367 TRP B C 1
ATOM 6111 O O . TRP B 1 367 ? -19.5 -8.195 8.828 1 96.25 367 TRP B O 1
ATOM 6121 N N . THR B 1 368 ? -19.906 -8.688 6.703 1 95.25 368 THR B N 1
ATOM 6122 C CA . THR B 1 368 ? -21.297 -9.07 6.961 1 95.25 368 THR B CA 1
ATOM 6123 C C . THR B 1 368 ? -21.359 -10.344 7.797 1 95.25 368 THR B C 1
ATOM 6125 O O . THR B 1 368 ? -22.109 -10.414 8.781 1 95.25 368 THR B O 1
ATOM 6128 N N . ALA B 1 369 ? -20.609 -11.312 7.414 1 95.31 369 ALA B N 1
ATOM 6129 C CA . ALA B 1 369 ? -20.594 -12.602 8.109 1 95.31 369 ALA B CA 1
ATOM 6130 C C . ALA B 1 369 ? -20.188 -12.438 9.562 1 95.31 369 ALA B C 1
ATOM 6132 O O . ALA B 1 369 ? -20.688 -13.133 10.445 1 95.31 369 ALA B O 1
ATOM 6133 N N . LEU B 1 370 ? -19.312 -11.5 9.828 1 95.31 370 LEU B N 1
ATOM 6134 C CA . LEU B 1 370 ? -18.766 -11.32 11.164 1 95.31 370 LEU B CA 1
ATOM 6135 C C . LEU B 1 370 ? -19.516 -10.227 11.922 1 95.31 370 LEU B C 1
ATOM 6137 O O . LEU B 1 370 ? -19.219 -9.953 13.086 1 95.31 370 LEU B O 1
ATOM 6141 N N . ALA B 1 371 ? -20.484 -9.594 11.242 1 95.12 371 ALA B N 1
ATOM 6142 C CA . ALA B 1 371 ? -21.266 -8.508 11.836 1 95.12 371 ALA B CA 1
ATOM 6143 C C . ALA B 1 371 ? -20.359 -7.395 12.352 1 95.12 371 ALA B C 1
ATOM 6145 O O . ALA B 1 371 ? -20.438 -7 13.516 1 95.12 371 ALA B O 1
ATOM 6146 N N . VAL B 1 372 ? -19.5 -6.91 11.492 1 94.44 372 VAL B N 1
ATOM 6147 C CA . VAL B 1 372 ? -18.625 -5.801 11.852 1 94.44 372 VAL B CA 1
ATOM 6148 C C . VAL B 1 372 ? -19.453 -4.574 12.211 1 94.44 372 VAL B C 1
ATOM 6150 O O . VAL B 1 372 ? -20.469 -4.301 11.562 1 94.44 372 VAL B O 1
ATOM 6153 N N . ARG B 1 373 ? -19.047 -3.844 13.141 1 93.06 373 ARG B N 1
ATOM 6154 C CA . ARG B 1 373 ? -19.844 -2.715 13.617 1 93.06 373 ARG B CA 1
ATOM 6155 C C . ARG B 1 373 ? -19.938 -1.621 12.562 1 93.06 373 ARG B C 1
ATOM 6157 O O . ARG B 1 373 ? -18.953 -1.338 11.867 1 93.06 373 ARG B O 1
ATOM 6164 N N . ARG B 1 374 ? -21.031 -0.968 12.547 1 94.69 374 ARG B N 1
ATOM 6165 C CA . ARG B 1 374 ? -21.297 0.059 11.547 1 94.69 374 ARG B CA 1
ATOM 6166 C C . ARG B 1 374 ? -21.484 1.425 12.195 1 94.69 374 ARG B C 1
ATOM 6168 O O . ARG B 1 374 ? -21.859 2.391 11.523 1 94.69 374 ARG B O 1
ATOM 6175 N N . ALA B 1 375 ? -21.25 1.494 13.461 1 94.75 375 ALA B N 1
ATOM 6176 C CA . ALA B 1 375 ? -21.328 2.732 14.234 1 94.75 375 ALA B CA 1
ATOM 6177 C C . ALA B 1 375 ? -20.266 2.75 15.336 1 94.75 375 ALA B C 1
ATOM 6179 O O . ALA B 1 375 ? -19.828 1.694 15.797 1 94.75 375 ALA B O 1
ATOM 6180 N N . VAL B 1 376 ? -19.828 3.902 15.672 1 93.06 376 VAL B N 1
ATOM 6181 C CA . VAL B 1 376 ? -18.891 4.07 16.766 1 93.06 376 VAL B CA 1
ATOM 6182 C C . VAL B 1 376 ? -19.547 4.84 17.906 1 93.06 376 VAL B C 1
ATOM 6184 O O . VAL B 1 376 ? -20.328 5.766 17.672 1 93.06 376 VAL B O 1
ATOM 6187 N N . PRO B 1 377 ? -19.266 4.391 19.125 1 90.56 377 PRO B N 1
ATOM 6188 C CA . PRO B 1 377 ? -19.844 5.137 20.25 1 90.56 377 PRO B CA 1
ATOM 6189 C C . PRO B 1 377 ? -19.375 6.59 20.281 1 90.56 377 PRO B C 1
ATOM 6191 O O . PRO B 1 377 ? -18.219 6.879 19.969 1 90.56 377 PRO B O 1
ATOM 6194 N N . ALA B 1 378 ? -20.266 7.457 20.594 1 91.81 378 ALA B N 1
ATOM 6195 C CA . ALA B 1 378 ? -19.953 8.883 20.656 1 91.81 378 ALA B CA 1
ATOM 6196 C C . ALA B 1 378 ? -20.469 9.492 21.969 1 91.81 378 ALA B C 1
ATOM 6198 O O . ALA B 1 378 ? -21.547 9.148 22.438 1 91.81 378 ALA B O 1
ATOM 6199 N N . ASN B 1 379 ? -19.703 10.375 22.547 1 88.5 379 ASN B N 1
ATOM 6200 C CA . ASN B 1 379 ? -20.078 11.062 23.781 1 88.5 379 ASN B CA 1
ATOM 6201 C C . ASN B 1 379 ? -20.781 12.391 23.484 1 88.5 379 ASN B C 1
ATOM 6203 O O . ASN B 1 379 ? -21.281 13.047 24.406 1 88.5 379 ASN B O 1
ATOM 6207 N N . ARG B 1 380 ? -20.766 12.852 22.266 1 88.94 380 ARG B N 1
ATOM 6208 C CA . ARG B 1 380 ? -21.484 14 21.75 1 88.94 380 ARG B CA 1
ATOM 6209 C C . ARG B 1 380 ? -22.359 13.594 20.562 1 88.94 380 ARG B C 1
ATOM 6211 O O . ARG B 1 380 ? -21.922 12.836 19.688 1 88.94 380 ARG B O 1
ATOM 6218 N N . PRO B 1 381 ? -23.562 13.984 20.562 1 91 381 PRO B N 1
ATOM 6219 C CA . PRO B 1 381 ? -24.422 13.617 19.438 1 91 381 PRO B CA 1
ATOM 6220 C C . PRO B 1 381 ? -24.016 14.297 18.125 1 91 381 PRO B C 1
ATOM 6222 O O . PRO B 1 381 ? -23.531 15.438 18.141 1 91 381 PRO B O 1
ATOM 6225 N N . PRO B 1 382 ? -24.25 13.57 17.031 1 93.56 382 PRO B N 1
ATOM 6226 C CA . PRO B 1 382 ? -24 14.211 15.742 1 93.56 382 PRO B CA 1
ATOM 6227 C C . PRO B 1 382 ? -24.797 15.492 15.539 1 93.56 382 PRO B C 1
ATOM 6229 O O . PRO B 1 382 ? -25.953 15.57 15.961 1 93.56 382 PRO B O 1
ATOM 6232 N N . ASP B 1 383 ? -24.219 16.516 15.023 1 94.62 383 ASP B N 1
ATOM 6233 C CA . ASP B 1 383 ? -24.891 17.766 14.734 1 94.62 383 ASP B CA 1
ATOM 6234 C C . ASP B 1 383 ? -25.312 17.844 13.266 1 94.62 383 ASP B C 1
ATOM 6236 O O . ASP B 1 383 ? -25.375 16.828 12.578 1 94.62 383 ASP B O 1
ATOM 6240 N N . ASP B 1 384 ? -25.672 19 12.75 1 94.19 384 ASP B N 1
ATOM 6241 C CA . ASP B 1 384 ? -26.25 19.188 11.414 1 94.19 384 ASP B CA 1
ATOM 6242 C C . ASP B 1 384 ? -25.234 18.812 10.336 1 94.19 384 ASP B C 1
ATOM 6244 O O . ASP B 1 384 ? -25.609 18.391 9.242 1 94.19 384 ASP B O 1
ATOM 6248 N N . ARG B 1 385 ? -24.047 18.812 10.633 1 95.38 385 ARG B N 1
ATOM 6249 C CA . ARG B 1 385 ? -22.984 18.531 9.672 1 95.38 385 ARG B CA 1
ATOM 6250 C C . ARG B 1 385 ? -23 17.062 9.266 1 95.38 385 ARG B C 1
ATOM 6252 O O . ARG B 1 385 ? -22.391 16.688 8.258 1 95.38 385 ARG B O 1
ATOM 6259 N N . PHE B 1 386 ? -23.688 16.25 10.008 1 97.19 386 PHE B N 1
ATOM 6260 C CA . PHE B 1 386 ? -23.672 14.805 9.781 1 97.19 386 PHE B CA 1
ATOM 6261 C C . PHE B 1 386 ? -24.875 14.383 8.945 1 97.19 386 PHE B C 1
ATOM 6263 O O . PHE B 1 386 ? -25.109 13.188 8.734 1 97.19 386 PHE B O 1
ATOM 6270 N N . HIS B 1 387 ? -25.672 15.336 8.484 1 94.75 387 HIS B N 1
ATOM 6271 C CA . HIS B 1 387 ? -26.906 15.023 7.758 1 94.75 387 HIS B CA 1
ATOM 6272 C C . HIS B 1 387 ? -26.938 15.711 6.395 1 94.75 387 HIS B C 1
ATOM 6274 O O . HIS B 1 387 ? -26.422 16.812 6.242 1 94.75 387 HIS B O 1
ATOM 6280 N N . ARG B 1 388 ? -27.406 14.922 5.402 1 89.25 388 ARG B N 1
ATOM 6281 C CA . ARG B 1 388 ? -27.625 15.461 4.062 1 89.25 388 ARG B CA 1
ATOM 6282 C C . ARG B 1 388 ? -29.016 15.086 3.547 1 89.25 388 ARG B C 1
ATOM 6284 O O . ARG B 1 388 ? -29.516 14 3.836 1 89.25 388 ARG B O 1
#

pLDDT: mean 88.32, std 10.91, range [25.08, 98.5]

Foldseek 3Di:
DPPPDDAPDDDALLNLLVVLLVLCCVLPPFDDDPPDPDHSSLLSLLLQLQLLVQAASQVLLVLFDQHDHSVVSVVSLQPGDDQVSLQVSLLCSLCVLPLVVADQEWEKEKDKDWADDDDDPVPFPFWDADPDDPNGRTTFMKMWMWTQDPLDTGTNHMDTHGPPDALLNVLVVVVVSQVPGNHHYQEYAYEQSQPAQSSLVVCVVVPHWYKYWHDCPDPVSVVVQVDDAWDKDKDKHWDDDPRDIDIDIFIKTWHWDAPPCVVHDGDIHITIMGTDHPQDDTSVSSVVVNVSNVCVVVLVVQLSNRFRDDPDSRSSSRVVRSSSSSSLSNSVVSCQQPPQFDDDDPGTHGDDDDSSNSSVSNNVSSCVVRVRDPDDDDPDDDDPVVDD/DPPPDDAPDDDALLNLLVVLLVLCCVLPPFDDDPPDPDHSSLLSLLLQLQLLVQAASQVLLVLFDQHDHSVVSVVSLQPGDDQVSLQVSLLCSLCVLPLVVADQEWEKEKDKDWADDDDDPVPFPFWDADPDDPNGRTTFMKMWMWTQDPLDTGTNHMDTHGPPDALLNVLVVVVVSQVPGNHHYQEYEYEQSQPAQSSLVVCVVSPHWYKYWHDCDDPVSVVVQVDDAWDKDKDKHWDDDPRDIDIDIFIKTWHWDAPPCVVHDGDIHITIMGTDHPQDDTSVSSVVVNVSNVCVVVLVVQLSNRFRDDPDSRSSSRVVRSSSSSSLSNSVVSCQQPPQWDDDDPGTHGDDDDSSNSSVSNNVSSCVVRVRDDDDDDPDDDDPVVDD

Organism: NCBI:txid261290

Radius of gyration: 29.22 Å; Cα contacts (8 Å, |Δi|>4): 1361; chains: 2; bounding box: 66×74×78 Å

Secondary structure (DSSP, 8-state):
-------SEEEEHHHHHHHHHHHHHHHS-----TT-SS-HHHHHHHHHHHHHHTS-HHHHHHTBSSSPPHHHHHHHHHHS--HHHHHHHHHHHHHTTTGGG--SEEEEEEEEEEEE--S-GGG--S-EEEEEETTEEEEEEEEEEEEEETTEEEEEEEEEE-TT--HHHHHHHHHHHHHTSSSEEEEEE--GGG-SHHHHHHHHHTT--EEEEPP--SHHHHHHHHSS-SEEEEEEEEEEETTEEEEEEEEEEEEEEEEESGGG-EEEEEEEEEEE-TT--SHHHHHHHHGGGTHHHHHHHHHHHT--------HHHHHHHHHHHHHHHHHHHHHIIIIISEEETTEEEPP---HHHHHHHHHHHHHHHTTB-SEEEESS---GGG--/-------SEEEEHHHHHHHHHHHHHHHS-----TT-SS-HHHHHHHHHHHHHHTS-HHHHHHTBSSSPPHHHHHHHHHHS--HHHHHHHHHHHHHTTTGGG--SEEEEEEEEEEEE--S-GGG--S-EEEEEETTEEEEEEEEEEEEEETTEEEEEEEEEE-TT--HHHHHHHHHHHHHTSSSEEEEEE--GGG-SHHHHHHHHHTT--EEEEPP--SHHHHHHHHSSSSEEEEEEEEEEETTEEEEEEEEEEEEEEEEESGGG-EEEEEEEEEEE-TT--SHHHHHHHHGGGTHHHHHHHHHHHT--------HHHHHHHHHHHHHHHHHHHHHIIIIISEEETTEEEPP---HHHHHHHHHHHHHHHTTB--EEEESS---GGG--